Protein AF-A0A497I9L0-F1 (afdb_monomer)

Solvent-accessible surface area (backbone atoms only — not comparable to full-atom values): 32368 Å² total; per-residue (Å²): 120,53,75,51,76,56,98,42,34,38,40,34,40,37,94,48,77,63,57,81,45,69,71,52,47,21,54,53,49,56,52,45,70,84,36,82,63,77,42,44,37,31,43,32,51,25,45,39,32,50,22,75,64,26,48,51,35,53,53,51,44,50,59,57,55,63,57,58,79,73,60,93,63,58,70,69,61,41,53,52,48,51,48,40,46,57,38,30,48,61,32,59,64,60,25,48,50,50,60,71,72,39,90,50,80,82,44,88,58,38,66,60,54,49,44,61,54,66,63,27,68,50,50,58,71,43,60,94,49,54,75,69,59,41,42,65,68,33,44,38,93,45,69,29,56,52,75,47,47,38,45,53,56,88,82,79,60,51,75,78,44,75,52,74,56,98,67,32,36,41,34,37,26,45,60,94,55,50,30,45,34,74,50,47,53,82,76,68,57,51,75,65,57,46,52,40,47,48,53,36,52,51,54,51,61,74,62,71,77,83,63,60,74,90,50,30,58,58,56,42,30,58,51,32,28,69,61,48,74,32,71,69,52,10,54,52,50,28,28,54,70,74,42,72,34,75,56,49,63,56,66,66,37,87,55,46,45,34,39,40,34,74,40,49,79,39,59,31,34,31,32,32,77,92,66,40,74,18,44,35,33,42,26,35,34,65,68,38,50,52,51,49,52,50,50,52,29,62,73,61,76,43,74,69,43,67,92,38,33,58,38,78,49,68,46,70,95,65,40,25,40,36,44,38,40,22,42,77,83,30,94,87,32,57,26,38,43,39,40,49,56,69,90,70,68,55,37,54,58,55,38,34,74,70,55,25,40,52,62,68,57,43,9,46,53,42,46,41,45,58,63,46,47,22,34,40,28,22,14,56,91,89,22,46,39,61,50,50,53,38,18,49,57,81,37,47,55,60,92,48,38,33,40,37,37,27,78,61,95,79,61,53,57,69,62,41,44,76,72,62,35,51,70,49,82,44,58,29,63,65,92,51,90,94,64,58,71,69,63,38,35,35,50,41,47,60,50,54,50,69,73,55,79,21,36,33,33,35,57,63,61,84,51,78,41,51,47,60,47,35,51,29,44,61,75,54,51,42,35,66,20,42,41,32,23,36,71,25,72,40,65,64,46,38,49,46,44,45,30,69,72,63,58,30,61,64,71,39,58,50,51,39,40,32,32,36,17,20,31,73,48,76,75,98,58,81,40,48,26,53,44,34,36,28,36,42,48,80,75,55,82,84,48,41,81,84,50,62,13,57,45,70,36,28,38,53,36,81,89,80,73,44,71,53,72,47,67,87,84,34,64,68,56,52,50,53,19,56,78,67,76,46,50,70,71,57,50,53,53,49,29,52,50,41,34,49,51,58,61,68,76,108

Mean predicted aligned error: 13.69 Å

Nearest PDB structures (foldseek):
  2oap-assembly1_2  TM=7.819E-01  e=7.796E-31  Archaeoglobus fulgidus DSM 4304
  2oap-assembly1_1  TM=7.382E-01  e=3.164E-30  Archaeoglobus fulgidus DSM 4304
  4ii7-assembly2_C  TM=7.834E-01  e=1.614E-28  Sulfolobus acidocaldarius DSM 639
  4ihq-assembly1_A  TM=6.972E-01  e=2.354E-28  Sulfolobus acidocaldarius DSM 639
  8rjf-assembly1_C  TM=6.617E-01  e=3.437E-24  Caulobacter vibrioides NA1000

Radius of gyration: 34.45 Å; Cα contacts (8 Å, |Δi|>4): 1050; chains: 1; bounding box: 62×42×113 Å

pLDDT: mean 82.67, std 14.44, range [37.72, 98.44]

Structure (mmCIF, N/CA/C/O backbone):
data_AF-A0A497I9L0-F1
#
_entry.id   AF-A0A497I9L0-F1
#
loop_
_atom_site.group_PDB
_atom_site.id
_atom_site.type_symbol
_atom_site.label_atom_id
_atom_site.label_alt_id
_atom_site.label_comp_id
_atom_site.label_asym_id
_atom_site.label_entity_id
_atom_site.label_seq_id
_atom_site.pdbx_PDB_ins_code
_atom_site.Cartn_x
_atom_site.Cartn_y
_atom_site.Cartn_z
_atom_site.occupancy
_atom_site.B_iso_or_equiv
_atom_site.auth_seq_id
_atom_site.auth_comp_id
_atom_site.auth_asym_id
_atom_site.auth_atom_id
_atom_site.pdbx_PDB_model_num
ATOM 1 N N . MET A 1 1 ? 28.263 -8.344 -39.503 1.00 61.81 1 MET A N 1
ATOM 2 C CA . MET A 1 1 ? 26.833 -8.682 -39.344 1.00 61.81 1 MET A CA 1
ATOM 3 C C . MET A 1 1 ? 26.733 -10.192 -39.301 1.00 61.81 1 MET A C 1
ATOM 5 O O . MET A 1 1 ? 27.276 -10.831 -40.192 1.00 61.81 1 MET A O 1
ATOM 9 N N . GLU A 1 2 ? 26.116 -10.752 -38.266 1.00 73.25 2 GLU A N 1
ATOM 10 C CA . GLU A 1 2 ? 25.775 -12.184 -38.221 1.00 73.25 2 GLU A CA 1
ATOM 11 C C . GLU A 1 2 ? 24.305 -12.330 -38.619 1.00 73.25 2 GLU A C 1
ATOM 13 O O . GLU A 1 2 ? 23.524 -11.418 -38.358 1.00 73.25 2 GLU A O 1
ATOM 18 N N . TYR A 1 3 ? 23.893 -13.435 -39.237 1.00 80.12 3 TYR A N 1
ATOM 19 C CA . TYR A 1 3 ? 22.474 -13.665 -39.515 1.00 80.12 3 TYR A CA 1
ATOM 20 C C . TYR A 1 3 ? 22.086 -15.131 -39.330 1.00 80.12 3 TYR A C 1
ATOM 22 O O . TYR A 1 3 ? 22.918 -16.024 -39.476 1.00 80.12 3 TYR A O 1
ATOM 30 N N . SER A 1 4 ? 20.814 -15.372 -39.019 1.00 82.69 4 SER A N 1
ATOM 31 C CA . SER A 1 4 ? 20.205 -16.702 -38.980 1.00 82.69 4 SER A CA 1
ATOM 32 C C . SER A 1 4 ? 18.873 -16.709 -39.725 1.00 82.69 4 SER A C 1
ATOM 34 O O . SER A 1 4 ? 18.176 -15.694 -39.805 1.00 82.69 4 SER A O 1
ATOM 36 N N . LEU A 1 5 ? 18.530 -17.855 -40.313 1.00 82.06 5 LEU A N 1
ATOM 37 C CA . LEU A 1 5 ? 17.309 -18.039 -41.089 1.00 82.06 5 LEU A CA 1
ATOM 38 C C . LEU A 1 5 ? 16.606 -19.322 -40.644 1.00 82.06 5 LEU A C 1
ATOM 40 O O . LEU A 1 5 ? 17.107 -20.416 -40.878 1.00 82.06 5 LEU A O 1
ATOM 44 N N . GLU A 1 6 ? 15.419 -19.184 -40.059 1.00 79.25 6 GLU A N 1
ATOM 45 C CA . GLU A 1 6 ? 14.574 -20.308 -39.642 1.00 79.25 6 GLU A CA 1
ATOM 46 C C . GLU A 1 6 ? 13.129 -20.047 -40.069 1.00 79.25 6 GLU A C 1
ATOM 48 O O . GLU A 1 6 ? 12.602 -18.958 -39.853 1.00 79.25 6 GLU A O 1
ATOM 53 N N . ASN A 1 7 ? 12.461 -21.023 -40.693 1.00 78.25 7 ASN A N 1
ATOM 54 C CA . ASN A 1 7 ? 11.049 -20.914 -41.099 1.00 78.25 7 ASN A CA 1
ATOM 55 C C . ASN A 1 7 ? 10.701 -19.642 -41.914 1.00 78.25 7 ASN A C 1
ATOM 57 O O . ASN A 1 7 ? 9.606 -19.090 -41.786 1.00 78.25 7 ASN A O 1
ATOM 61 N N . ALA A 1 8 ? 11.626 -19.182 -42.768 1.00 77.50 8 ALA A N 1
ATOM 62 C CA . ALA A 1 8 ? 11.533 -17.931 -43.536 1.00 77.50 8 ALA A CA 1
ATOM 63 C C . ALA A 1 8 ? 11.483 -16.637 -42.690 1.00 77.50 8 ALA A C 1
ATOM 65 O O . ALA A 1 8 ? 11.026 -15.591 -43.170 1.00 77.50 8 ALA A O 1
ATOM 66 N N . VAL A 1 9 ? 11.970 -16.708 -41.448 1.00 76.62 9 VAL A N 1
ATOM 67 C CA . VAL A 1 9 ? 12.266 -15.573 -40.570 1.00 76.62 9 VAL A CA 1
ATOM 68 C C . VAL A 1 9 ? 13.770 -15.321 -40.605 1.00 76.62 9 VAL A C 1
ATOM 70 O O . VAL A 1 9 ? 14.549 -16.142 -40.126 1.00 76.62 9 VAL A O 1
ATOM 73 N N . LEU A 1 10 ? 14.176 -14.190 -41.180 1.00 79.75 10 LEU A N 1
ATOM 74 C CA . LEU A 1 10 ? 15.574 -13.766 -41.235 1.00 79.75 10 LEU A CA 1
ATOM 75 C C . LEU A 1 10 ? 15.888 -12.869 -40.035 1.00 79.75 10 LEU A C 1
ATOM 77 O O . LEU A 1 10 ? 15.306 -11.794 -39.917 1.00 79.75 10 LEU A O 1
ATOM 81 N N . LYS A 1 11 ? 16.809 -13.284 -39.168 1.00 76.94 11 LYS A N 1
ATOM 82 C CA . LYS A 1 11 ? 17.343 -12.469 -38.069 1.00 76.94 11 LYS A CA 1
ATOM 83 C C . LYS A 1 11 ? 18.739 -11.984 -38.431 1.00 76.94 11 LYS A C 1
ATOM 85 O O . LYS A 1 11 ? 19.580 -12.801 -38.783 1.00 76.94 11 LYS A O 1
ATOM 90 N N . ILE A 1 12 ? 18.996 -10.681 -38.353 1.00 76.69 12 ILE A N 1
ATOM 91 C CA . ILE A 1 12 ? 20.300 -10.081 -38.667 1.00 76.69 12 ILE A CA 1
ATOM 92 C C . ILE A 1 12 ? 20.810 -9.342 -37.437 1.00 76.69 12 ILE A C 1
ATOM 94 O O . ILE A 1 12 ? 20.217 -8.343 -37.036 1.00 76.69 12 ILE A O 1
ATOM 98 N N . LYS A 1 13 ? 21.935 -9.787 -36.878 1.00 69.38 13 LYS A N 1
ATOM 99 C CA . LYS A 1 13 ? 22.654 -9.071 -35.830 1.00 69.38 13 LYS A CA 1
ATOM 100 C C . LYS A 1 13 ? 23.501 -7.943 -36.409 1.00 69.38 13 LYS A C 1
ATOM 102 O O . LYS A 1 13 ? 24.421 -8.175 -37.205 1.00 69.38 13 LYS A O 1
ATOM 107 N N . ILE A 1 14 ? 23.222 -6.722 -35.965 1.00 67.19 14 ILE A N 1
ATOM 108 C CA . ILE A 1 14 ? 23.893 -5.493 -36.394 1.00 67.19 14 ILE A CA 1
ATOM 109 C C . ILE A 1 14 ? 24.588 -4.856 -35.188 1.00 67.19 14 ILE A C 1
ATOM 111 O O . ILE A 1 14 ? 23.992 -4.690 -34.128 1.00 67.19 14 ILE A O 1
ATOM 115 N N . GLN A 1 15 ? 25.853 -4.462 -35.348 1.00 51.47 15 GLN A N 1
ATOM 116 C CA . GLN A 1 15 ? 26.535 -3.642 -34.347 1.00 51.47 15 GLN A CA 1
ATOM 117 C C . GLN A 1 15 ? 26.034 -2.192 -34.453 1.00 51.47 15 GLN A C 1
ATOM 119 O O . GLN A 1 15 ? 26.245 -1.532 -35.468 1.00 51.47 15 GLN A O 1
ATOM 124 N N . GLY A 1 16 ? 25.357 -1.694 -33.413 1.00 51.34 16 GLY A N 1
ATOM 125 C CA . GLY A 1 16 ? 24.812 -0.332 -33.369 1.00 51.34 16 GLY A CA 1
ATOM 126 C C . GLY A 1 16 ? 23.327 -0.243 -33.738 1.00 51.34 16 GLY A C 1
ATOM 127 O O . GLY A 1 16 ? 22.542 -1.135 -33.418 1.00 51.34 16 GLY A O 1
ATOM 128 N N . ILE A 1 17 ? 22.919 0.862 -34.374 1.00 49.44 17 ILE A N 1
ATOM 129 C CA . ILE A 1 17 ? 21.509 1.114 -34.706 1.00 49.44 17 ILE A CA 1
ATOM 130 C C . ILE A 1 17 ? 21.125 0.218 -35.887 1.00 49.44 17 ILE A C 1
ATOM 132 O O . ILE A 1 17 ? 21.766 0.332 -36.937 1.00 49.44 17 ILE A O 1
ATOM 136 N N . PRO A 1 18 ? 20.082 -0.623 -35.770 1.00 56.34 18 PRO A N 1
ATOM 137 C CA . PRO A 1 18 ? 19.563 -1.382 -36.900 1.00 56.34 18 PRO A CA 1
ATOM 138 C C . PRO A 1 18 ? 18.922 -0.420 -37.906 1.00 56.34 18 PRO A C 1
ATOM 140 O O . PRO A 1 18 ? 17.738 -0.088 -37.827 1.00 56.34 18 PRO A O 1
ATOM 143 N N . THR A 1 19 ? 19.737 0.067 -38.838 1.00 52.47 19 THR A N 1
ATOM 144 C CA . THR A 1 19 ? 19.329 0.923 -39.951 1.00 52.47 19 THR A CA 1
ATOM 145 C C . THR A 1 19 ? 19.271 0.092 -41.223 1.00 52.47 19 THR A C 1
ATOM 147 O O . THR A 1 19 ? 20.093 -0.794 -41.437 1.00 52.47 19 THR A O 1
ATOM 150 N N . LEU A 1 20 ? 18.326 0.405 -42.109 1.00 55.38 20 LEU A N 1
ATOM 151 C CA . LEU A 1 20 ? 18.340 -0.074 -43.494 1.00 55.38 20 LEU A CA 1
ATOM 152 C C . LEU A 1 20 ? 19.344 0.752 -44.309 1.00 55.38 20 LEU A C 1
ATOM 154 O O . LEU A 1 20 ? 18.998 1.381 -45.307 1.00 55.38 20 LEU A O 1
ATOM 158 N N . ASN A 1 21 ? 20.597 0.797 -43.851 1.00 54.97 21 ASN A N 1
ATOM 159 C CA . ASN A 1 21 ? 21.676 1.331 -44.670 1.00 54.97 21 ASN A CA 1
ATOM 160 C C . ASN A 1 21 ? 21.840 0.445 -45.929 1.00 54.97 21 ASN A C 1
ATOM 162 O O . ASN A 1 21 ? 21.364 -0.699 -45.941 1.00 54.97 21 ASN A O 1
ATOM 166 N N . PRO A 1 22 ? 22.491 0.943 -46.996 1.00 54.47 22 PRO A N 1
ATOM 167 C CA . PRO A 1 22 ? 22.651 0.179 -48.228 1.00 54.47 22 PRO A CA 1
ATOM 168 C C . PRO A 1 22 ? 23.196 -1.234 -47.985 1.00 54.47 22 PRO A C 1
ATOM 170 O O . PRO A 1 22 ? 22.665 -2.179 -48.544 1.00 54.47 22 PRO A O 1
ATOM 173 N N . GLU A 1 23 ? 24.163 -1.418 -47.083 1.00 57.91 23 GLU A N 1
ATOM 174 C CA . GLU A 1 23 ? 24.751 -2.731 -46.761 1.00 57.91 23 GLU A CA 1
ATOM 175 C C . GLU A 1 23 ? 23.795 -3.720 -46.076 1.00 57.91 23 GLU A C 1
ATOM 177 O O . GLU A 1 23 ? 23.840 -4.921 -46.333 1.00 57.91 23 GLU A O 1
ATOM 182 N N . THR A 1 24 ? 22.895 -3.238 -45.225 1.00 63.44 24 THR A N 1
ATOM 183 C CA . THR A 1 24 ? 21.887 -4.082 -44.570 1.00 63.44 24 THR A CA 1
ATOM 184 C C . THR A 1 24 ? 20.798 -4.464 -45.568 1.00 63.44 24 THR A C 1
ATOM 186 O O . THR A 1 24 ? 20.375 -5.619 -45.622 1.00 63.44 24 THR A O 1
ATOM 189 N N . LEU A 1 25 ? 20.382 -3.514 -46.414 1.00 64.94 25 LEU A N 1
ATOM 190 C CA . LEU A 1 25 ? 19.421 -3.770 -47.486 1.00 64.94 25 LEU A CA 1
ATOM 191 C C . LEU A 1 25 ? 19.978 -4.783 -48.504 1.00 64.94 25 LEU A C 1
ATOM 193 O O . LEU A 1 25 ? 19.246 -5.683 -48.913 1.00 64.94 25 LEU A O 1
ATOM 197 N N . LYS A 1 26 ? 21.278 -4.703 -48.827 1.00 64.69 26 LYS A N 1
ATOM 198 C CA . LYS A 1 26 ? 22.008 -5.694 -49.640 1.00 64.69 26 LYS A CA 1
ATOM 199 C C . LYS A 1 26 ? 21.856 -7.107 -49.108 1.00 64.69 26 LYS A C 1
ATOM 201 O O . LYS A 1 26 ? 21.472 -8.016 -49.840 1.00 64.69 26 LYS A O 1
ATOM 206 N N . LEU A 1 27 ? 22.151 -7.288 -47.822 1.00 70.50 27 LEU A N 1
ATOM 207 C CA . LEU A 1 27 ? 22.108 -8.597 -47.183 1.00 70.50 27 LEU A CA 1
ATOM 208 C C . LEU A 1 27 ? 20.689 -9.184 -47.215 1.00 70.50 27 LEU A C 1
ATOM 210 O O . LEU A 1 27 ? 20.510 -10.351 -47.562 1.00 70.50 27 LEU A O 1
ATOM 214 N N . ILE A 1 28 ? 19.674 -8.364 -46.925 1.00 71.75 28 ILE A N 1
ATOM 215 C CA . ILE A 1 28 ? 18.265 -8.786 -46.944 1.00 71.75 28 ILE A CA 1
ATOM 216 C C . ILE A 1 28 ? 17.831 -9.195 -48.357 1.00 71.75 28 ILE A C 1
ATOM 218 O O . ILE A 1 28 ? 17.222 -10.253 -48.520 1.00 71.75 28 ILE A O 1
ATOM 222 N N . ILE A 1 29 ? 18.148 -8.386 -49.375 1.00 68.81 29 ILE A N 1
ATOM 223 C CA . ILE A 1 29 ? 17.790 -8.662 -50.776 1.00 68.81 29 ILE A CA 1
ATOM 224 C C . ILE A 1 29 ? 18.486 -9.935 -51.276 1.00 68.81 29 ILE A C 1
ATOM 226 O O . ILE A 1 29 ? 17.847 -10.766 -51.922 1.00 68.81 29 ILE A O 1
ATOM 230 N N . SER A 1 30 ? 19.762 -10.126 -50.930 1.00 69.81 30 SER A N 1
ATOM 231 C CA . SER A 1 30 ? 20.524 -11.331 -51.277 1.00 69.81 30 SER A CA 1
ATOM 232 C C . SER A 1 30 ? 19.875 -12.605 -50.719 1.00 69.81 30 SER A C 1
ATOM 234 O O . SER A 1 30 ? 19.672 -13.574 -51.451 1.00 69.81 30 SER A O 1
ATOM 236 N N . ILE A 1 31 ? 19.448 -12.590 -49.453 1.00 73.19 31 ILE A N 1
ATOM 237 C CA . ILE A 1 31 ? 18.814 -13.751 -48.806 1.00 73.19 31 ILE A CA 1
ATOM 238 C C . ILE A 1 31 ? 17.376 -13.972 -49.312 1.00 73.19 31 ILE A C 1
ATOM 240 O O . ILE A 1 31 ? 16.944 -15.117 -49.473 1.00 73.19 31 ILE A O 1
ATOM 244 N N . ALA A 1 32 ? 16.645 -12.895 -49.626 1.00 72.50 32 ALA A N 1
ATOM 245 C CA . ALA A 1 32 ? 15.301 -12.956 -50.210 1.00 72.50 32 ALA A CA 1
ATOM 246 C C . ALA A 1 32 ? 15.267 -13.610 -51.604 1.00 72.50 32 ALA A C 1
ATOM 248 O O . ALA A 1 32 ? 14.221 -14.078 -52.049 1.00 72.50 32 ALA A O 1
ATOM 249 N N . ARG A 1 33 ? 16.411 -13.664 -52.299 1.00 68.69 33 ARG A N 1
ATOM 250 C CA . ARG A 1 33 ? 16.545 -14.291 -53.621 1.00 68.69 33 ARG A CA 1
ATOM 251 C C . ARG A 1 33 ? 16.358 -15.807 -53.578 1.00 68.69 33 ARG A C 1
ATOM 253 O O . ARG A 1 33 ? 15.798 -16.381 -54.501 1.00 68.69 33 ARG A O 1
ATOM 260 N N . THR A 1 34 ? 16.826 -16.457 -52.517 1.00 69.38 34 THR A N 1
ATOM 261 C CA . THR A 1 34 ? 16.738 -17.918 -52.353 1.00 69.38 34 THR A CA 1
ATOM 262 C C . THR A 1 34 ? 15.595 -18.341 -51.435 1.00 69.38 34 THR A C 1
ATOM 264 O O . THR A 1 34 ? 15.243 -19.517 -51.400 1.00 69.38 34 THR A O 1
ATOM 267 N N . ASN A 1 35 ? 14.983 -17.394 -50.715 1.00 74.62 35 ASN A N 1
ATOM 268 C CA . ASN A 1 35 ? 13.974 -17.665 -49.698 1.00 74.62 35 ASN A CA 1
ATOM 269 C C . ASN A 1 35 ? 12.819 -16.663 -49.772 1.00 74.62 35 ASN A C 1
ATOM 271 O O . ASN A 1 35 ? 13.026 -15.454 -49.729 1.00 74.62 35 ASN A O 1
ATOM 275 N N . LYS A 1 36 ? 11.573 -17.150 -49.771 1.00 76.75 36 LYS A N 1
ATOM 276 C CA . LYS A 1 36 ? 10.392 -16.281 -49.659 1.00 76.75 36 LYS A CA 1
ATOM 277 C C . LYS A 1 36 ? 10.243 -15.783 -48.219 1.00 76.75 36 LYS A C 1
ATOM 279 O O . LYS A 1 36 ? 9.578 -16.433 -47.412 1.00 76.75 36 LYS A O 1
ATOM 284 N N . LEU A 1 37 ? 10.859 -14.645 -47.904 1.00 76.69 37 LEU A N 1
ATOM 285 C CA . LEU A 1 37 ? 10.866 -14.082 -46.552 1.00 76.69 37 LEU A CA 1
ATOM 286 C C . LEU A 1 37 ? 9.442 -13.765 -46.079 1.00 76.69 37 LEU A C 1
ATOM 288 O O . LEU A 1 37 ? 8.696 -13.050 -46.753 1.00 76.69 37 LEU A O 1
ATOM 292 N N . LYS A 1 38 ? 9.082 -14.297 -44.907 1.00 73.81 38 LYS A N 1
ATOM 293 C CA . LYS A 1 38 ? 7.837 -13.975 -44.191 1.00 73.81 38 LYS A CA 1
ATOM 294 C C . LYS A 1 38 ? 8.046 -12.872 -43.163 1.00 73.81 38 LYS A C 1
ATOM 296 O O . LYS A 1 38 ? 7.117 -12.125 -42.879 1.00 73.81 38 LYS A O 1
ATOM 301 N N . GLN A 1 39 ? 9.249 -12.789 -42.602 1.00 71.00 39 GLN A N 1
ATOM 302 C CA . GLN A 1 39 ? 9.606 -11.833 -41.565 1.00 71.00 39 GLN A CA 1
ATOM 303 C C . GLN A 1 39 ? 11.107 -11.553 -41.623 1.00 71.00 39 GLN A C 1
ATOM 305 O O . GLN A 1 39 ? 11.905 -12.460 -41.855 1.00 71.00 39 GLN A O 1
ATOM 310 N N . VAL A 1 40 ? 11.488 -10.303 -41.378 1.00 72.31 40 VAL A N 1
ATOM 311 C CA . VAL A 1 40 ? 12.888 -9.908 -41.204 1.00 72.31 40 VAL A CA 1
ATOM 312 C C . VAL A 1 40 ? 12.997 -9.141 -39.898 1.00 72.31 40 VAL A C 1
ATOM 314 O O . VAL A 1 40 ? 12.214 -8.222 -39.660 1.00 72.31 40 VAL A O 1
ATOM 317 N N . ILE A 1 41 ? 13.936 -9.550 -39.053 1.00 68.19 41 ILE A N 1
ATOM 318 C CA . ILE A 1 41 ? 14.216 -8.977 -37.743 1.00 68.19 41 ILE A CA 1
ATOM 319 C C . ILE A 1 41 ? 15.655 -8.471 -37.764 1.00 68.19 41 ILE A C 1
ATOM 321 O O . ILE A 1 41 ? 16.584 -9.233 -38.019 1.00 68.19 41 ILE A O 1
ATOM 325 N N . LEU A 1 42 ? 15.842 -7.188 -37.493 1.00 64.00 42 LEU A N 1
ATOM 326 C CA . LEU A 1 42 ? 17.151 -6.596 -37.274 1.00 64.00 42 LEU A CA 1
ATOM 327 C C . LEU A 1 42 ? 17.380 -6.515 -35.766 1.00 64.00 42 LEU A C 1
ATOM 329 O O . LEU A 1 42 ? 16.647 -5.819 -35.063 1.00 64.00 42 LEU A O 1
ATOM 333 N N . GLU A 1 43 ? 18.371 -7.253 -35.286 1.00 61.09 43 GLU A N 1
ATOM 334 C CA . GLU A 1 43 ? 18.772 -7.355 -33.887 1.00 61.09 43 GLU A CA 1
ATOM 335 C C . GLU A 1 43 ? 20.044 -6.515 -33.684 1.00 61.09 43 GLU A C 1
ATOM 337 O O . GLU A 1 43 ? 21.146 -6.926 -34.026 1.00 61.09 43 GLU A O 1
ATOM 342 N N . GLY A 1 44 ? 19.910 -5.297 -33.166 1.00 59.12 44 GLY A N 1
ATOM 343 C CA . GLY A 1 44 ? 21.051 -4.442 -32.816 1.00 59.12 44 GLY A CA 1
ATOM 344 C C . GLY A 1 44 ? 20.873 -3.824 -31.437 1.00 59.12 44 GLY A C 1
ATOM 345 O O . GLY A 1 44 ? 20.388 -4.469 -30.512 1.00 59.12 44 GLY A O 1
ATOM 346 N N . GLU A 1 45 ? 21.171 -2.532 -31.299 1.00 45.72 45 GLU A N 1
ATOM 347 C CA . GLU A 1 45 ? 20.754 -1.744 -30.126 1.00 45.72 45 GLU A CA 1
ATOM 348 C C . GLU A 1 45 ? 19.223 -1.599 -30.005 1.00 45.72 45 GLU A C 1
ATOM 350 O O . GLU A 1 45 ? 18.743 -0.993 -29.052 1.00 45.72 45 GLU A O 1
ATOM 355 N N . PHE A 1 46 ? 18.453 -2.105 -30.974 1.00 48.84 46 PHE A N 1
ATOM 356 C CA . PHE A 1 46 ? 16.990 -2.194 -31.011 1.00 48.84 46 PHE A CA 1
ATOM 357 C C . PHE A 1 46 ? 16.617 -3.507 -31.701 1.00 48.84 46 PHE A C 1
ATOM 359 O O . PHE A 1 46 ? 17.392 -4.008 -32.518 1.00 48.84 46 PHE A O 1
ATOM 366 N N . VAL A 1 47 ? 15.424 -4.038 -31.428 1.00 53.56 47 VAL A N 1
ATOM 367 C CA . VAL A 1 47 ? 14.845 -5.108 -32.251 1.00 53.56 47 VAL A CA 1
ATOM 368 C C . VAL A 1 47 ? 13.793 -4.490 -33.157 1.00 53.56 47 VAL A C 1
ATOM 370 O O . VAL A 1 47 ? 12.751 -4.022 -32.691 1.00 53.56 47 VAL A O 1
ATOM 373 N N . LYS A 1 48 ? 14.061 -4.478 -34.461 1.00 58.47 48 LYS A N 1
ATOM 374 C CA . LYS A 1 48 ? 13.149 -3.910 -35.458 1.00 58.47 48 LYS A CA 1
ATOM 375 C C . LYS A 1 48 ? 12.692 -4.972 -36.441 1.00 58.47 48 LYS A C 1
ATOM 377 O O . LYS A 1 48 ? 13.495 -5.797 -36.871 1.00 58.47 48 LYS A O 1
ATOM 382 N N . LYS A 1 49 ? 11.416 -4.938 -36.822 1.00 64.88 49 LYS A N 1
ATOM 383 C CA . LYS A 1 49 ? 10.876 -5.791 -37.883 1.00 64.88 49 LYS A CA 1
ATOM 384 C C . LYS A 1 49 ? 10.560 -4.958 -39.116 1.00 64.88 49 LYS A C 1
ATOM 386 O O . LYS A 1 49 ? 10.037 -3.849 -39.003 1.00 64.88 49 LYS A O 1
ATOM 391 N N . LEU A 1 50 ? 10.845 -5.508 -40.293 1.00 63.75 50 LEU A N 1
ATOM 392 C CA . LEU A 1 50 ? 10.276 -4.941 -41.512 1.00 63.75 50 LEU A CA 1
ATOM 393 C C . LEU A 1 50 ? 8.752 -5.068 -41.473 1.00 63.75 50 LEU A C 1
ATOM 395 O O . LEU A 1 50 ? 8.225 -6.106 -41.065 1.00 63.75 50 LEU A O 1
ATOM 399 N N . SER A 1 51 ? 8.065 -4.018 -41.922 1.00 60.12 51 SER A N 1
ATOM 400 C CA . SER A 1 51 ? 6.608 -4.030 -42.035 1.00 60.12 51 SER A CA 1
ATOM 401 C C . SER A 1 51 ? 6.164 -5.065 -43.079 1.00 60.12 51 SER A C 1
ATOM 403 O O . SER A 1 51 ? 6.917 -5.357 -44.018 1.00 60.12 51 SER A O 1
ATOM 405 N N . PRO A 1 52 ? 4.937 -5.610 -42.997 1.00 62.94 52 PRO A N 1
ATOM 406 C CA . PRO A 1 52 ? 4.377 -6.451 -44.054 1.00 62.94 52 PRO A CA 1
ATOM 407 C C . PRO A 1 52 ? 4.435 -5.771 -45.430 1.00 62.94 52 PRO A C 1
ATOM 409 O O . PRO A 1 52 ? 4.691 -6.434 -46.437 1.00 62.94 52 PRO A O 1
ATOM 412 N N . HIS A 1 53 ? 4.270 -4.442 -45.470 1.00 64.12 53 HIS A N 1
ATOM 413 C CA . HIS A 1 53 ? 4.455 -3.630 -46.676 1.00 64.12 53 HIS A CA 1
ATOM 414 C C . HIS A 1 53 ? 5.913 -3.654 -47.153 1.00 64.12 53 HIS A C 1
ATOM 416 O O . HIS A 1 53 ? 6.165 -4.007 -48.301 1.00 64.12 53 HIS A O 1
ATOM 422 N N . GLY A 1 54 ? 6.886 -3.404 -46.273 1.00 64.38 54 GLY A N 1
ATOM 423 C CA . GLY A 1 54 ? 8.318 -3.460 -46.587 1.00 64.38 54 GLY A CA 1
ATOM 424 C C . GLY A 1 54 ? 8.777 -4.830 -47.100 1.00 64.38 54 GLY A C 1
ATOM 425 O O . GLY A 1 54 ? 9.478 -4.916 -48.108 1.00 64.38 54 GLY A O 1
ATOM 426 N N . ILE A 1 55 ? 8.309 -5.919 -46.482 1.00 69.00 55 ILE A N 1
ATOM 427 C CA . ILE A 1 55 ? 8.571 -7.295 -46.941 1.00 69.00 55 ILE A CA 1
ATOM 428 C C . ILE A 1 55 ? 7.947 -7.535 -48.320 1.00 69.00 55 ILE A C 1
ATOM 430 O O . ILE A 1 55 ? 8.577 -8.130 -49.199 1.00 69.00 55 ILE A O 1
ATOM 434 N N . SER A 1 56 ? 6.721 -7.052 -48.543 1.00 70.12 56 SER A N 1
ATOM 435 C CA . SER A 1 56 ? 6.063 -7.142 -49.847 1.00 70.12 56 SER A CA 1
ATOM 436 C C . SER A 1 56 ? 6.820 -6.369 -50.929 1.00 70.12 56 SER A C 1
ATOM 438 O O . SER A 1 56 ? 6.908 -6.853 -52.057 1.00 70.12 56 SER A O 1
ATOM 440 N N . LEU A 1 57 ? 7.362 -5.190 -50.613 1.00 68.38 57 LEU A N 1
ATOM 441 C CA . LEU A 1 57 ? 8.141 -4.376 -51.548 1.00 68.38 57 LEU A CA 1
ATOM 442 C C . LEU A 1 57 ? 9.447 -5.067 -51.954 1.00 68.38 57 LEU A C 1
ATOM 444 O O . LEU A 1 57 ? 9.768 -5.104 -53.142 1.00 68.38 57 LEU A O 1
ATOM 448 N N . ILE A 1 58 ? 10.168 -5.650 -50.992 1.00 69.56 58 ILE A N 1
ATOM 449 C CA . ILE A 1 58 ? 11.415 -6.390 -51.243 1.00 69.56 58 ILE A CA 1
ATOM 450 C C . ILE A 1 58 ? 11.142 -7.642 -52.085 1.00 69.56 58 ILE A C 1
ATOM 452 O O . ILE A 1 58 ? 11.819 -7.876 -53.086 1.00 69.56 58 ILE A O 1
ATOM 456 N N . ASN A 1 59 ? 10.108 -8.415 -51.745 1.00 70.12 59 ASN A N 1
ATOM 457 C CA . ASN A 1 59 ? 9.740 -9.608 -52.509 1.00 70.12 59 ASN A CA 1
ATOM 458 C C . ASN A 1 59 ? 9.247 -9.268 -53.937 1.00 70.12 59 ASN A C 1
ATOM 460 O O . ASN A 1 59 ? 9.559 -10.000 -54.877 1.00 70.12 59 ASN A O 1
ATOM 464 N N . ASP A 1 60 ? 8.505 -8.166 -54.137 1.00 71.44 60 ASP A N 1
ATOM 465 C CA . ASP A 1 60 ? 8.104 -7.687 -55.479 1.00 71.44 60 ASP A CA 1
ATOM 466 C C . ASP A 1 60 ? 9.322 -7.249 -56.308 1.00 71.44 60 ASP A C 1
ATOM 468 O O . ASP A 1 60 ? 9.405 -7.565 -57.497 1.00 71.44 60 ASP A O 1
ATOM 472 N N . TYR A 1 61 ? 10.293 -6.579 -55.678 1.00 68.56 61 TYR A N 1
ATOM 473 C CA . TYR A 1 61 ? 11.546 -6.175 -56.317 1.00 68.56 61 TYR A CA 1
ATOM 474 C C . TYR A 1 61 ? 12.331 -7.389 -56.844 1.00 68.56 61 TYR A C 1
ATOM 476 O O . TYR A 1 61 ? 12.636 -7.453 -58.037 1.00 68.56 61 TYR A O 1
ATOM 484 N N . VAL A 1 62 ? 12.555 -8.402 -55.998 1.00 68.44 62 VAL A N 1
ATOM 485 C CA . VAL A 1 62 ? 13.256 -9.648 -56.368 1.00 68.44 62 VAL A CA 1
ATOM 486 C C . VAL A 1 62 ? 12.505 -10.420 -57.463 1.00 68.44 62 VAL A C 1
ATOM 488 O O . VAL A 1 62 ? 13.105 -10.873 -58.437 1.00 68.44 62 VAL A O 1
ATOM 491 N N . LYS A 1 63 ? 11.173 -10.516 -57.379 1.00 70.12 63 LYS A N 1
ATOM 492 C CA . LYS A 1 63 ? 10.363 -11.227 -58.383 1.00 70.12 63 LYS A CA 1
ATOM 493 C C . LYS A 1 63 ? 10.425 -10.581 -59.771 1.00 70.12 63 LYS A C 1
ATOM 495 O O . LYS A 1 63 ? 10.392 -11.280 -60.784 1.00 70.12 63 LYS A O 1
ATOM 500 N N . ARG A 1 64 ? 10.461 -9.246 -59.848 1.00 68.06 64 ARG A N 1
ATOM 501 C CA . ARG A 1 64 ? 10.584 -8.522 -61.128 1.00 68.06 64 ARG A CA 1
ATOM 502 C C . ARG A 1 64 ? 11.996 -8.610 -61.694 1.00 68.06 64 ARG A C 1
ATOM 504 O O . ARG A 1 64 ? 12.142 -8.716 -62.907 1.00 68.06 64 ARG A O 1
ATOM 511 N N . TYR A 1 65 ? 12.994 -8.634 -60.819 1.00 64.25 65 TYR A N 1
ATOM 512 C CA . TYR A 1 65 ? 14.394 -8.833 -61.163 1.00 64.25 65 TYR A CA 1
ATOM 513 C C . TYR A 1 65 ? 14.651 -10.180 -61.865 1.00 64.25 65 TYR A C 1
ATOM 515 O O . TYR A 1 65 ? 15.282 -10.215 -62.920 1.00 64.25 65 TYR A O 1
ATOM 523 N N . GLU A 1 66 ? 14.094 -11.289 -61.361 1.00 65.06 66 GLU A N 1
ATOM 524 C CA . GLU A 1 66 ? 14.279 -12.616 -61.977 1.00 65.06 66 GLU A CA 1
ATOM 525 C C . GLU A 1 66 ? 13.728 -12.723 -63.408 1.00 65.06 66 GLU A C 1
ATOM 527 O O . GLU A 1 66 ? 14.218 -13.526 -64.201 1.00 65.06 66 GLU A O 1
ATOM 532 N N . ARG A 1 67 ? 12.757 -11.881 -63.784 1.00 66.00 67 ARG A N 1
ATOM 533 C CA . ARG A 1 67 ? 12.187 -11.868 -65.142 1.00 66.00 67 ARG A CA 1
ATOM 534 C C . ARG A 1 67 ? 13.166 -11.361 -66.202 1.00 66.00 67 ARG A C 1
ATOM 536 O O . ARG A 1 67 ? 13.024 -11.729 -67.364 1.00 66.00 67 ARG A O 1
ATOM 543 N N . ILE A 1 68 ? 14.162 -10.556 -65.822 1.00 62.31 68 ILE A N 1
ATOM 544 C CA . ILE A 1 68 ? 15.127 -9.975 -66.770 1.00 62.31 68 ILE A CA 1
ATOM 545 C C . ILE A 1 68 ? 16.107 -11.042 -67.292 1.00 62.31 68 ILE A C 1
ATOM 547 O O . ILE A 1 68 ? 16.523 -10.964 -68.447 1.00 62.31 68 ILE A O 1
ATOM 551 N N . LYS A 1 69 ? 16.389 -12.106 -66.518 1.00 59.03 69 LYS A N 1
ATOM 552 C CA . LYS A 1 69 ? 17.246 -13.232 -66.953 1.00 59.03 69 LYS A CA 1
ATOM 553 C C . LYS A 1 69 ? 16.763 -13.928 -68.230 1.00 59.03 69 LYS A C 1
ATOM 555 O O . LYS A 1 69 ? 17.553 -14.581 -68.905 1.00 59.03 69 LYS A O 1
ATOM 560 N N . PHE A 1 70 ? 15.480 -13.793 -68.555 1.00 58.72 70 PHE A N 1
ATOM 561 C CA . PHE A 1 70 ? 14.845 -14.452 -69.694 1.00 58.72 70 PHE A CA 1
ATOM 562 C C . PHE A 1 70 ? 14.688 -13.536 -70.919 1.00 58.72 70 PHE A C 1
ATOM 564 O O . PHE A 1 70 ? 14.062 -13.929 -71.901 1.00 58.72 70 PHE A O 1
ATOM 571 N N . VAL A 1 71 ? 15.245 -12.320 -70.888 1.00 64.81 71 VAL A N 1
ATOM 572 C CA . VAL A 1 71 ? 15.202 -11.395 -72.027 1.00 64.81 71 VAL A CA 1
ATOM 573 C C . VAL A 1 71 ? 16.278 -11.782 -73.048 1.00 64.81 71 VAL A C 1
ATOM 575 O O . VAL A 1 71 ? 17.459 -11.888 -72.719 1.00 64.81 71 VAL A O 1
ATOM 578 N N . ASN A 1 72 ? 15.870 -11.996 -74.300 1.00 63.28 72 ASN A N 1
ATOM 579 C CA . ASN A 1 72 ? 16.763 -12.416 -75.378 1.00 63.28 72 ASN A CA 1
ATOM 580 C C . ASN A 1 72 ? 17.440 -11.193 -76.030 1.00 63.28 72 ASN A C 1
ATOM 582 O O . ASN A 1 72 ? 16.807 -10.456 -76.784 1.00 63.28 72 ASN A O 1
ATOM 586 N N . VAL A 1 73 ? 18.713 -10.955 -75.706 1.00 70.94 73 VAL A N 1
ATOM 587 C CA . VAL A 1 73 ? 19.536 -9.826 -76.188 1.00 70.94 73 VAL A CA 1
ATOM 588 C C . VAL A 1 73 ? 20.915 -10.310 -76.638 1.00 70.94 73 VAL A C 1
ATOM 590 O O . VAL A 1 73 ? 21.329 -11.421 -76.304 1.00 70.94 73 VAL A O 1
ATOM 593 N N . ASP A 1 74 ? 21.644 -9.472 -77.382 1.00 76.00 74 ASP A N 1
ATOM 594 C CA . ASP A 1 74 ? 23.018 -9.771 -77.788 1.00 76.00 74 ASP A CA 1
ATOM 595 C C . ASP A 1 74 ? 23.939 -9.983 -76.574 1.00 76.00 74 ASP A C 1
ATOM 597 O O . ASP A 1 74 ? 23.707 -9.451 -75.489 1.00 76.00 74 ASP A O 1
ATOM 601 N N . ARG A 1 75 ? 25.016 -10.750 -76.758 1.00 72.81 75 ARG A N 1
ATOM 602 C CA . ARG A 1 75 ? 25.903 -11.188 -75.670 1.00 72.81 75 ARG A CA 1
ATOM 603 C C . ARG A 1 75 ? 26.527 -10.030 -74.881 1.00 72.81 75 ARG A C 1
ATOM 605 O O . ARG A 1 75 ? 26.689 -10.158 -73.672 1.00 72.81 75 ARG A O 1
ATOM 612 N N . LYS A 1 76 ? 26.861 -8.908 -75.530 1.00 72.25 76 LYS A N 1
ATOM 613 C CA . LYS A 1 76 ? 27.500 -7.755 -74.872 1.00 72.25 76 LYS A CA 1
ATOM 614 C C . LYS A 1 76 ? 26.492 -6.996 -74.012 1.00 72.25 76 LYS A C 1
ATOM 616 O O . LYS A 1 76 ? 26.789 -6.680 -72.862 1.00 72.25 76 LYS A O 1
ATOM 621 N N . THR A 1 77 ? 25.289 -6.773 -74.537 1.00 68.81 77 THR A N 1
ATOM 622 C CA . THR A 1 77 ? 24.173 -6.213 -73.767 1.00 68.81 77 THR A CA 1
ATOM 623 C C . THR A 1 77 ? 23.769 -7.157 -72.641 1.00 68.81 77 THR A C 1
ATOM 625 O O . THR A 1 77 ? 23.570 -6.702 -71.523 1.00 68.81 77 THR A O 1
ATOM 628 N N . LYS A 1 78 ? 23.720 -8.470 -72.891 1.00 72.62 78 LYS A N 1
ATOM 629 C CA . LYS A 1 78 ? 23.401 -9.480 -71.879 1.00 72.62 78 LYS A CA 1
ATOM 630 C C . LYS A 1 78 ? 24.379 -9.439 -70.710 1.00 72.62 78 LYS A C 1
ATOM 632 O O . LYS A 1 78 ? 23.933 -9.323 -69.581 1.00 72.62 78 LYS A O 1
ATOM 637 N N . MET A 1 79 ? 25.685 -9.436 -70.979 1.00 70.75 79 MET A N 1
ATOM 638 C CA . MET 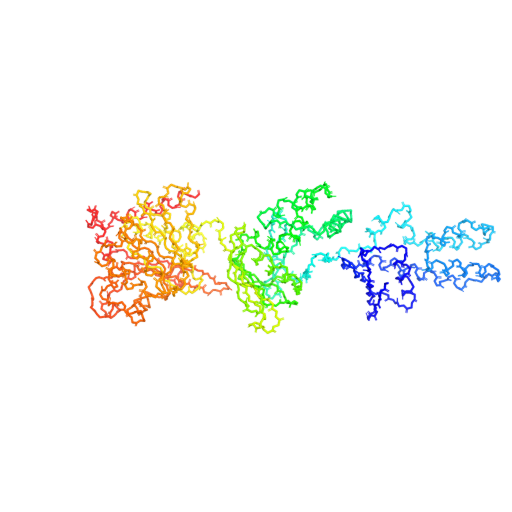A 1 79 ? 26.715 -9.358 -69.936 1.00 70.75 79 MET A CA 1
ATOM 639 C C . MET A 1 79 ? 26.661 -8.041 -69.154 1.00 70.75 79 MET A C 1
ATOM 641 O O . MET A 1 79 ? 26.817 -8.043 -67.937 1.00 70.75 79 MET A O 1
ATOM 645 N N . PHE A 1 80 ? 26.415 -6.911 -69.828 1.00 72.00 80 P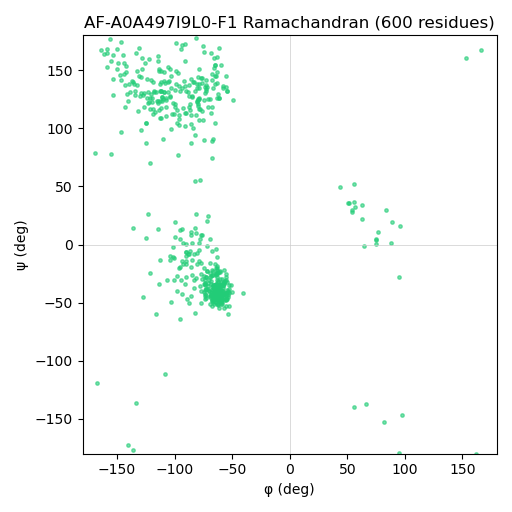HE A N 1
ATOM 646 C CA . PHE A 1 80 ? 26.235 -5.629 -69.144 1.00 72.00 80 PHE A CA 1
ATOM 647 C C . PHE A 1 80 ? 24.978 -5.625 -68.269 1.00 72.00 80 PHE A C 1
ATOM 649 O O . PHE A 1 80 ? 25.008 -5.130 -67.148 1.00 72.00 80 PHE A O 1
ATOM 656 N N . LEU A 1 81 ? 23.874 -6.187 -68.761 1.00 66.94 81 LEU A N 1
ATOM 657 C CA . LEU A 1 81 ? 22.635 -6.289 -68.003 1.00 66.94 81 LEU A CA 1
ATOM 658 C C . LEU A 1 81 ? 22.771 -7.247 -66.834 1.00 66.94 81 LEU A C 1
ATOM 660 O O . LEU A 1 81 ? 22.347 -6.878 -65.755 1.00 66.94 81 LEU A O 1
ATOM 664 N N . GLU A 1 82 ? 23.394 -8.408 -67.011 1.00 68.62 82 GLU A N 1
ATOM 665 C CA . GLU A 1 82 ? 23.728 -9.336 -65.928 1.00 68.62 82 GLU A CA 1
ATOM 666 C C . GLU A 1 82 ? 24.607 -8.648 -64.876 1.00 68.62 82 GLU A C 1
ATOM 668 O O . GLU A 1 82 ? 24.326 -8.774 -63.692 1.00 68.62 82 GLU A O 1
ATOM 673 N N . HIS A 1 83 ? 25.572 -7.817 -65.283 1.00 71.50 83 HIS A N 1
ATOM 674 C CA . HIS A 1 83 ? 26.387 -7.025 -64.360 1.00 71.50 83 HIS A CA 1
ATOM 675 C C . HIS A 1 83 ? 25.587 -5.948 -63.608 1.00 71.50 83 HIS A C 1
ATOM 677 O O . HIS A 1 83 ? 25.687 -5.849 -62.389 1.00 71.50 83 HIS A O 1
ATOM 683 N N . ILE A 1 84 ? 24.770 -5.152 -64.307 1.00 67.19 84 ILE A N 1
ATOM 684 C CA . ILE A 1 84 ? 23.875 -4.163 -63.680 1.00 67.19 84 ILE A CA 1
ATOM 685 C C . ILE A 1 84 ? 22.865 -4.857 -62.774 1.00 67.19 84 ILE A C 1
ATOM 687 O O . ILE A 1 84 ? 22.501 -4.326 -61.734 1.00 67.19 84 ILE A O 1
ATOM 691 N N . MET A 1 85 ? 22.411 -6.042 -63.159 1.00 62.62 85 MET A N 1
ATOM 692 C CA . MET A 1 85 ? 21.494 -6.855 -62.391 1.00 62.62 85 MET A CA 1
ATOM 693 C C . MET A 1 85 ? 22.166 -7.370 -61.114 1.00 62.62 85 MET A C 1
ATOM 695 O O . MET A 1 85 ? 21.662 -7.121 -60.022 1.00 62.62 85 MET A O 1
ATOM 699 N N . ASP A 1 86 ? 23.326 -8.010 -61.213 1.00 61.25 86 ASP A N 1
ATOM 700 C CA . ASP A 1 86 ? 24.057 -8.482 -60.039 1.00 61.25 86 ASP A CA 1
ATOM 701 C C . ASP A 1 86 ? 24.420 -7.307 -59.121 1.00 61.25 86 ASP A C 1
ATOM 703 O O . ASP A 1 86 ? 24.210 -7.377 -57.910 1.00 61.25 86 ASP A O 1
ATOM 707 N N . LYS A 1 87 ? 24.783 -6.157 -59.702 1.00 62.47 87 LYS A N 1
ATOM 708 C CA . LYS A 1 87 ? 24.934 -4.905 -58.961 1.00 62.47 87 LYS A CA 1
ATOM 709 C C . LYS A 1 87 ? 23.621 -4.414 -58.358 1.00 62.47 87 LYS A C 1
ATOM 711 O O . LYS A 1 87 ? 23.658 -3.856 -57.280 1.00 62.47 87 LYS A O 1
ATOM 716 N N . ALA A 1 88 ? 22.463 -4.609 -58.980 1.00 58.81 88 ALA A N 1
ATOM 717 C CA . ALA A 1 88 ? 21.170 -4.189 -58.437 1.00 58.81 88 ALA A CA 1
ATOM 718 C C . ALA A 1 88 ? 20.709 -5.038 -57.249 1.00 58.81 88 ALA A C 1
ATOM 720 O O . ALA A 1 88 ? 19.925 -4.569 -56.428 1.00 58.81 88 ALA A O 1
ATOM 721 N N . LEU A 1 89 ? 21.208 -6.269 -57.130 1.00 53.84 89 LEU A N 1
ATOM 722 C CA . LEU A 1 89 ? 21.047 -7.074 -55.919 1.00 53.84 89 LEU A CA 1
ATOM 723 C C . LEU A 1 89 ? 21.886 -6.527 -54.765 1.00 53.84 89 LEU A C 1
ATOM 725 O O . LEU A 1 89 ? 21.476 -6.607 -53.608 1.00 53.84 89 LEU A O 1
ATOM 729 N N . GLU A 1 90 ? 23.043 -5.957 -55.096 1.00 54.22 90 GLU A N 1
ATOM 730 C CA . GLU A 1 90 ? 23.974 -5.345 -54.155 1.00 54.22 90 GLU A CA 1
ATOM 731 C C . GLU A 1 90 ? 23.777 -3.829 -53.984 1.00 54.22 90 GLU A C 1
ATOM 733 O O . GLU A 1 90 ? 24.357 -3.213 -53.108 1.00 54.22 90 GLU A O 1
ATOM 738 N N . ASP A 1 91 ? 23.042 -3.144 -54.833 1.00 57.69 91 ASP A N 1
ATOM 739 C CA . ASP A 1 91 ? 22.841 -1.700 -54.783 1.00 57.69 91 ASP A CA 1
ATOM 740 C C . ASP A 1 91 ? 21.722 -1.341 -55.764 1.00 57.69 91 ASP A C 1
ATOM 742 O O . ASP A 1 91 ? 21.983 -0.886 -56.883 1.00 57.69 91 ASP A O 1
ATOM 746 N N . PRO A 1 92 ? 20.452 -1.552 -55.372 1.00 58.00 92 PRO A N 1
ATOM 747 C CA . PRO A 1 92 ? 19.300 -1.264 -56.220 1.00 58.00 92 PRO A CA 1
ATOM 748 C C . PRO A 1 92 ? 19.305 0.149 -56.813 1.00 58.00 92 PRO A C 1
ATOM 750 O O . PRO A 1 92 ? 18.835 0.356 -57.933 1.00 58.00 92 PRO A O 1
ATOM 753 N N . TYR A 1 93 ? 19.816 1.127 -56.056 1.00 57.91 93 TYR A N 1
ATOM 754 C CA . TYR A 1 93 ? 19.835 2.531 -56.450 1.00 57.91 93 TYR A CA 1
ATOM 755 C C . TYR A 1 93 ? 21.063 2.872 -57.300 1.00 57.91 93 TYR A C 1
ATOM 757 O O . TYR A 1 93 ? 20.916 3.504 -58.346 1.00 57.91 93 TYR A O 1
ATOM 765 N N . GLY A 1 94 ? 22.255 2.408 -56.919 1.00 59.94 94 GLY A N 1
ATOM 766 C CA . GLY A 1 94 ? 23.470 2.573 -57.718 1.00 59.94 94 GLY A CA 1
ATOM 767 C C . GLY A 1 94 ? 23.392 1.860 -59.067 1.00 59.94 94 GLY A C 1
ATOM 768 O O . GLY A 1 94 ? 23.768 2.439 -60.079 1.00 59.94 94 GLY A O 1
ATOM 769 N N . ALA A 1 95 ? 22.807 0.663 -59.130 1.00 63.03 95 ALA A N 1
ATOM 770 C CA . ALA A 1 95 ? 22.560 -0.028 -60.394 1.00 63.03 95 ALA A CA 1
ATOM 771 C C . ALA A 1 95 ? 21.559 0.713 -61.292 1.00 63.03 95 ALA A C 1
ATOM 773 O O . ALA A 1 95 ? 21.721 0.752 -62.512 1.00 63.03 95 ALA A O 1
ATOM 774 N N . TYR A 1 96 ? 20.540 1.345 -60.701 1.00 64.81 96 TYR A N 1
ATOM 775 C CA . TYR A 1 96 ? 19.632 2.220 -61.439 1.00 64.81 96 TYR A CA 1
ATOM 776 C C . TYR A 1 96 ? 20.361 3.458 -61.988 1.00 64.81 96 TYR A C 1
ATOM 778 O O . TYR A 1 96 ? 20.161 3.812 -63.150 1.00 64.81 96 TYR A O 1
ATOM 786 N N . LEU A 1 97 ? 21.237 4.093 -61.201 1.00 61.53 97 LEU A N 1
ATOM 787 C CA . LEU A 1 97 ? 22.047 5.222 -61.666 1.00 61.53 97 LEU A CA 1
ATOM 788 C C . LEU A 1 97 ? 23.006 4.816 -62.790 1.00 61.53 97 LEU A C 1
ATOM 790 O O . LEU A 1 97 ? 23.073 5.511 -63.802 1.00 61.53 97 LEU A O 1
ATOM 794 N N . ASP A 1 98 ? 23.677 3.675 -62.670 1.00 67.25 98 ASP A N 1
ATOM 795 C CA . ASP A 1 98 ? 24.549 3.143 -63.718 1.00 67.25 98 ASP A CA 1
ATOM 796 C C . ASP A 1 98 ? 23.774 2.824 -64.997 1.00 67.25 98 ASP A C 1
ATOM 798 O O . ASP A 1 98 ? 24.227 3.143 -66.094 1.00 67.25 98 ASP A O 1
ATOM 802 N N . LEU A 1 99 ? 22.565 2.264 -64.879 1.00 69.69 99 LEU A N 1
ATOM 803 C CA . LEU A 1 99 ? 21.678 2.042 -66.017 1.00 69.69 99 LEU A CA 1
ATOM 804 C C . LEU A 1 99 ? 21.277 3.369 -66.683 1.00 69.69 99 LEU A C 1
ATOM 806 O O . LEU A 1 99 ? 21.306 3.473 -67.911 1.00 69.69 99 LEU A O 1
ATOM 810 N N . VAL A 1 100 ? 20.923 4.397 -65.904 1.00 67.50 100 VAL A N 1
ATOM 811 C CA . VAL A 1 100 ? 20.536 5.727 -66.415 1.00 67.50 100 VAL A CA 1
ATOM 812 C C . VAL A 1 100 ? 21.707 6.446 -67.088 1.00 67.50 100 VAL A C 1
ATOM 814 O O . VAL A 1 100 ? 21.511 7.104 -68.117 1.00 67.50 100 VAL A O 1
ATOM 817 N N . ASN A 1 101 ? 22.906 6.292 -66.533 1.00 69.69 101 ASN A N 1
ATOM 818 C CA . ASN A 1 101 ? 24.135 6.914 -67.017 1.00 69.69 101 ASN A CA 1
ATOM 819 C C . ASN A 1 101 ? 24.847 6.082 -68.095 1.00 69.69 101 ASN A C 1
ATOM 821 O O . ASN A 1 101 ? 25.776 6.576 -68.730 1.00 69.69 101 ASN A O 1
ATOM 825 N N . SER A 1 102 ? 24.395 4.852 -68.353 1.00 72.00 102 SER A N 1
ATOM 826 C CA . SER A 1 102 ? 24.934 4.006 -69.415 1.00 72.00 102 SER A CA 1
ATOM 827 C C . SER A 1 102 ? 24.665 4.575 -70.814 1.00 72.00 102 SER A C 1
ATOM 829 O O . SER A 1 102 ? 23.649 5.226 -71.079 1.00 72.00 102 SER A O 1
ATOM 831 N N . GLY A 1 103 ? 25.546 4.242 -71.760 1.00 64.62 103 GLY A N 1
ATOM 832 C CA . GLY A 1 103 ? 25.363 4.533 -73.187 1.00 64.62 103 GLY A CA 1
ATOM 833 C C . GLY A 1 103 ? 24.240 3.730 -73.861 1.00 64.62 103 GLY A C 1
ATOM 834 O O . GLY A 1 103 ? 24.056 3.843 -75.068 1.00 64.62 103 GLY A O 1
ATOM 835 N N . LEU A 1 104 ? 23.470 2.927 -73.115 1.00 66.56 104 LEU A N 1
ATOM 836 C CA . LEU A 1 104 ? 22.420 2.054 -73.649 1.00 66.56 104 LEU A CA 1
ATOM 837 C C . LEU A 1 104 ? 21.116 2.775 -74.012 1.00 66.56 104 LEU A C 1
ATOM 839 O O . LEU A 1 104 ? 20.158 2.113 -74.397 1.00 66.56 104 LEU A O 1
ATOM 843 N N . LYS A 1 105 ? 21.045 4.107 -73.921 1.00 66.44 105 LYS A N 1
ATOM 844 C CA . LYS A 1 105 ? 19.813 4.883 -74.175 1.00 66.44 105 LYS A CA 1
ATOM 845 C C . LYS A 1 105 ? 19.190 4.627 -75.557 1.00 66.44 105 LYS A C 1
ATOM 847 O O . LYS A 1 105 ? 17.984 4.802 -75.715 1.00 66.44 105 LYS A O 1
ATOM 852 N N . THR A 1 106 ? 19.996 4.212 -76.535 1.00 63.09 106 THR A N 1
ATOM 853 C CA . THR A 1 106 ? 19.589 3.883 -77.911 1.00 63.09 106 THR A CA 1
ATOM 854 C C . THR A 1 106 ? 19.201 2.411 -78.113 1.00 63.09 106 THR A C 1
ATOM 856 O O . THR A 1 106 ? 18.711 2.058 -79.182 1.00 63.09 106 THR A O 1
ATOM 859 N N . ASN A 1 107 ? 19.378 1.542 -77.109 1.00 68.88 107 ASN A N 1
ATOM 860 C CA . ASN A 1 107 ? 19.024 0.125 -77.197 1.00 68.88 107 ASN A CA 1
ATOM 861 C C . ASN A 1 107 ? 17.486 -0.058 -77.152 1.00 68.88 107 ASN A C 1
ATOM 863 O O . ASN A 1 107 ? 16.842 0.504 -76.259 1.00 68.88 107 ASN A O 1
ATOM 867 N N . PRO A 1 108 ? 16.877 -0.874 -78.038 1.00 64.25 108 PRO A N 1
ATOM 868 C CA . PRO A 1 108 ? 15.423 -1.089 -78.077 1.00 64.25 108 PRO A CA 1
ATOM 869 C C . PRO A 1 108 ? 14.822 -1.560 -76.744 1.00 64.25 108 PRO A C 1
ATOM 871 O O . PRO A 1 108 ? 13.691 -1.213 -76.404 1.00 64.25 108 PRO A O 1
ATOM 874 N N . TYR A 1 109 ? 15.598 -2.305 -75.953 1.00 61.69 109 TYR A N 1
ATOM 875 C CA . TYR A 1 109 ? 15.177 -2.853 -74.667 1.00 61.69 109 TYR A CA 1
ATOM 876 C C . TYR A 1 109 ? 15.420 -1.898 -73.492 1.00 61.69 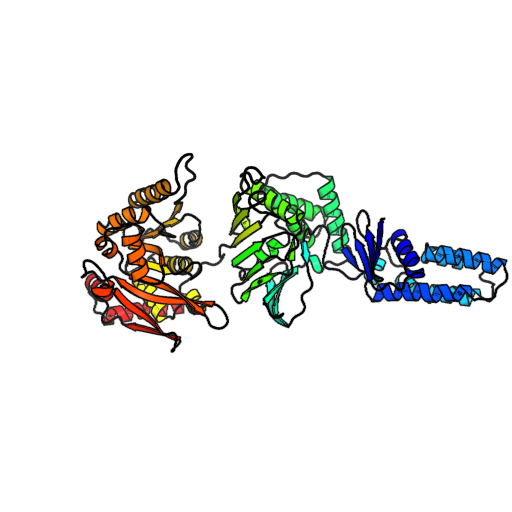109 TYR A C 1
ATOM 878 O O . TYR A 1 109 ? 14.928 -2.155 -72.394 1.00 61.69 109 TYR A O 1
ATOM 886 N N . TYR A 1 110 ? 16.110 -0.769 -73.697 1.00 68.81 110 TYR A N 1
ATOM 887 C CA . TYR A 1 110 ? 16.420 0.201 -72.640 1.00 68.81 110 TYR A CA 1
ATOM 888 C C . TYR A 1 110 ? 15.166 0.694 -71.922 1.00 68.81 11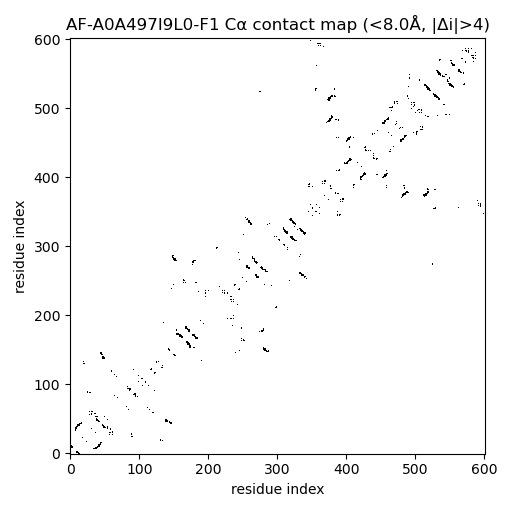0 TYR A C 1
ATOM 890 O O . TYR A 1 110 ? 15.117 0.689 -70.696 1.00 68.81 110 TYR A O 1
ATOM 898 N N . LYS A 1 111 ? 14.118 1.064 -72.670 1.00 66.12 111 LYS A N 1
ATOM 899 C CA . LYS A 1 111 ? 12.847 1.522 -72.084 1.00 66.12 111 LYS A CA 1
ATOM 900 C C . LYS A 1 111 ? 12.171 0.425 -71.260 1.00 66.12 111 LYS A C 1
ATOM 902 O O . LYS A 1 111 ? 11.673 0.706 -70.173 1.00 66.12 111 LYS A O 1
ATOM 907 N N . MET A 1 112 ? 12.198 -0.816 -71.746 1.00 65.44 112 MET A N 1
ATOM 908 C CA . MET A 1 112 ? 11.642 -1.971 -71.040 1.00 65.44 112 MET A CA 1
ATOM 909 C C . MET A 1 112 ? 12.400 -2.228 -69.731 1.00 65.44 112 MET A C 1
ATOM 911 O O . MET A 1 112 ? 11.787 -2.313 -68.672 1.00 65.44 112 MET A O 1
ATOM 915 N N . ILE A 1 113 ? 13.729 -2.265 -69.778 1.00 64.19 113 ILE A N 1
ATOM 916 C CA . ILE A 1 113 ? 14.588 -2.567 -68.627 1.00 64.19 113 ILE A CA 1
ATOM 917 C C . ILE A 1 113 ? 14.536 -1.430 -67.604 1.00 64.19 113 ILE A C 1
ATOM 919 O O . ILE A 1 113 ? 14.299 -1.669 -66.423 1.00 64.19 113 ILE A O 1
ATOM 923 N N . LYS A 1 114 ? 14.632 -0.177 -68.058 1.00 68.06 114 LYS A N 1
ATOM 924 C CA . LYS A 1 114 ? 14.436 1.012 -67.222 1.00 68.06 114 LYS A CA 1
ATOM 925 C C . LYS A 1 114 ? 13.079 0.982 -66.512 1.00 68.06 114 LYS A C 1
ATOM 927 O O . LYS A 1 114 ? 13.029 1.245 -65.315 1.00 68.06 114 LYS A O 1
ATOM 932 N N . SER A 1 115 ? 12.003 0.575 -67.195 1.00 65.06 115 SER A N 1
ATOM 933 C CA . SER A 1 115 ? 10.672 0.436 -66.581 1.00 65.06 115 SER A CA 1
ATOM 934 C C . SER A 1 115 ? 10.580 -0.687 -65.542 1.00 65.06 115 SER A C 1
ATOM 936 O O . SER A 1 115 ? 9.773 -0.597 -64.620 1.00 65.06 115 SER A O 1
ATOM 938 N N . MET A 1 116 ? 11.414 -1.726 -65.640 1.00 62.66 116 MET A N 1
ATOM 939 C CA . MET A 1 116 ? 11.468 -2.797 -64.642 1.00 62.66 116 MET A CA 1
ATOM 940 C C . MET A 1 116 ? 12.154 -2.341 -63.349 1.00 62.66 116 MET A C 1
ATOM 942 O O . MET A 1 116 ? 11.736 -2.789 -62.286 1.00 62.66 116 MET A O 1
ATOM 946 N N . PHE A 1 117 ? 13.109 -1.403 -63.421 1.00 62.06 117 PHE A N 1
ATOM 947 C CA . PHE A 1 117 ? 13.716 -0.749 -62.253 1.00 62.06 117 PHE A CA 1
ATOM 948 C C . PHE A 1 117 ? 12.847 0.411 -61.723 1.00 62.06 117 PHE A C 1
ATOM 950 O O . PHE A 1 117 ? 12.357 0.353 -60.593 1.00 62.06 117 PHE A O 1
ATOM 957 N N . GLU A 1 118 ? 12.555 1.426 -62.545 1.00 62.09 118 GLU A N 1
ATOM 958 C CA . GLU A 1 118 ? 11.723 2.591 -62.173 1.00 62.09 118 GLU A CA 1
ATOM 959 C C . GLU A 1 118 ? 10.278 2.220 -61.815 1.00 62.09 118 GLU A C 1
ATOM 961 O O . GLU A 1 118 ? 9.594 2.959 -61.109 1.00 62.09 118 GLU A O 1
ATOM 966 N N . GLY A 1 119 ? 9.780 1.091 -62.321 1.00 58.03 119 GLY A N 1
ATOM 967 C CA . GLY A 1 119 ? 8.419 0.614 -62.099 1.00 58.03 119 GLY A CA 1
ATOM 968 C C . GLY A 1 119 ? 8.224 -0.147 -60.791 1.00 58.03 119 GLY A C 1
ATOM 969 O O . GLY A 1 119 ? 7.075 -0.458 -60.456 1.00 58.03 119 GLY A O 1
ATOM 970 N N . THR A 1 120 ? 9.297 -0.466 -60.058 1.00 64.81 120 THR A N 1
ATOM 971 C CA . THR A 1 120 ? 9.173 -1.119 -58.749 1.00 64.81 120 THR A CA 1
ATOM 972 C C . THR A 1 120 ? 8.654 -0.130 -57.713 1.00 64.81 120 THR A C 1
ATOM 974 O O . THR A 1 120 ? 9.071 1.028 -57.665 1.00 64.81 120 THR A O 1
ATOM 977 N N . LYS A 1 121 ? 7.721 -0.580 -56.869 1.00 64.19 121 LYS A N 1
ATOM 978 C CA . LYS A 1 121 ? 7.208 0.256 -55.778 1.00 64.19 121 LYS A CA 1
ATOM 979 C C . LYS A 1 121 ? 8.328 0.646 -54.804 1.00 64.19 121 LYS A C 1
ATOM 981 O O . LYS A 1 121 ? 8.351 1.783 -54.365 1.00 64.19 121 LYS A O 1
ATOM 986 N N . LEU A 1 122 ? 9.304 -0.243 -54.579 1.00 66.06 122 LEU A N 1
ATOM 987 C CA . LEU A 1 122 ? 10.478 0.018 -53.740 1.00 66.06 122 LEU A CA 1
ATOM 988 C C . LEU A 1 122 ? 11.304 1.214 -54.248 1.00 66.06 122 LEU A C 1
ATOM 990 O O . LEU A 1 122 ? 11.552 2.143 -53.489 1.00 66.06 122 LEU A O 1
ATOM 994 N N . ILE A 1 123 ? 11.680 1.243 -55.535 1.00 65.88 123 ILE A N 1
ATOM 995 C CA . ILE A 1 123 ? 12.448 2.368 -56.098 1.00 65.88 123 ILE A CA 1
ATOM 996 C C . ILE A 1 123 ? 11.609 3.648 -56.109 1.00 65.88 123 ILE A C 1
ATOM 998 O O . ILE A 1 123 ? 12.130 4.704 -55.770 1.00 65.88 123 ILE A O 1
ATOM 1002 N N . LYS A 1 124 ? 10.312 3.579 -56.442 1.00 67.62 124 LYS A N 1
ATOM 1003 C CA . LYS A 1 124 ? 9.423 4.755 -56.413 1.00 67.62 124 LYS A CA 1
ATOM 1004 C C . LYS A 1 124 ? 9.277 5.350 -55.018 1.00 67.62 124 LYS A C 1
ATOM 1006 O O . LYS A 1 124 ? 9.292 6.568 -54.885 1.00 67.62 124 LYS A O 1
ATOM 1011 N N . GLU A 1 125 ? 9.130 4.503 -54.006 1.00 64.81 125 GLU A N 1
ATOM 1012 C CA . GLU A 1 125 ? 8.946 4.936 -52.626 1.00 64.81 125 GLU A CA 1
ATOM 1013 C C . GLU A 1 125 ? 10.256 5.420 -51.998 1.00 64.81 125 GLU A C 1
ATOM 1015 O O . GLU A 1 125 ? 10.194 6.330 -51.189 1.00 64.81 125 GLU A O 1
ATOM 1020 N N . LEU A 1 126 ? 11.429 4.909 -52.395 1.00 63.62 126 LEU A N 1
ATOM 1021 C CA . LEU A 1 126 ? 12.734 5.346 -51.867 1.00 63.62 126 LEU A CA 1
ATOM 1022 C C . LEU A 1 126 ? 13.384 6.513 -52.640 1.00 63.62 126 LEU A C 1
ATOM 1024 O O . LEU A 1 126 ? 14.337 7.123 -52.155 1.00 63.62 126 LEU A O 1
ATOM 1028 N N . LYS A 1 127 ? 12.901 6.845 -53.843 1.00 61.94 127 LYS A N 1
ATOM 1029 C CA . LYS A 1 127 ? 13.494 7.876 -54.713 1.00 61.94 127 LYS A CA 1
ATOM 1030 C C . LYS A 1 127 ? 13.431 9.270 -54.079 1.00 61.94 127 LYS A C 1
ATOM 1032 O O . LYS A 1 127 ? 12.354 9.757 -53.752 1.00 61.94 127 LYS A O 1
ATOM 1037 N N . GLY A 1 128 ? 14.587 9.933 -53.986 1.00 55.56 128 GLY A N 1
ATOM 1038 C CA . GLY A 1 128 ? 14.709 11.299 -53.458 1.00 55.56 128 GLY A CA 1
ATOM 1039 C C . GLY A 1 128 ? 14.584 11.406 -51.937 1.00 55.56 128 GLY A C 1
ATOM 1040 O O . GLY A 1 128 ? 14.612 12.517 -51.417 1.00 55.56 128 GLY A O 1
ATOM 1041 N N . LYS A 1 129 ? 14.461 10.271 -51.237 1.00 55.84 129 LYS A N 1
ATOM 1042 C CA . LYS A 1 129 ? 14.308 10.225 -49.788 1.00 55.84 129 LYS A CA 1
ATOM 1043 C C . LYS A 1 129 ? 15.645 10.099 -49.081 1.00 55.84 129 LYS A C 1
ATOM 1045 O O . LYS A 1 129 ? 16.530 9.366 -49.523 1.00 55.84 129 LYS A O 1
ATOM 1050 N N . ASN A 1 130 ? 15.784 10.795 -47.960 1.00 51.56 130 ASN A N 1
ATOM 1051 C CA . ASN A 1 130 ? 16.945 10.621 -47.089 1.00 51.56 130 ASN A CA 1
ATOM 1052 C C . ASN A 1 130 ? 16.842 9.290 -46.297 1.00 51.56 130 ASN A C 1
ATOM 1054 O O . ASN A 1 130 ? 15.767 8.683 -46.246 1.00 51.56 130 ASN A O 1
ATOM 1058 N N . PRO A 1 131 ? 17.932 8.811 -45.664 1.00 48.53 131 PRO A N 1
ATOM 1059 C CA . PRO A 1 131 ? 17.928 7.537 -44.937 1.00 48.53 131 PRO A CA 1
ATOM 1060 C C . PRO A 1 131 ? 16.827 7.410 -43.869 1.00 48.53 131 PRO A C 1
ATOM 1062 O O . PRO A 1 131 ? 16.306 6.317 -43.660 1.00 48.53 131 PRO A O 1
ATOM 1065 N N . SER A 1 132 ? 16.433 8.515 -43.228 1.00 44.38 132 SER A N 1
ATOM 1066 C CA . SER A 1 132 ? 15.370 8.543 -42.214 1.00 44.38 132 SER A CA 1
ATOM 1067 C C . SER A 1 132 ? 13.975 8.372 -42.828 1.00 44.38 132 SER A C 1
ATOM 1069 O O . SER A 1 132 ? 13.127 7.674 -42.283 1.00 44.38 132 SER A O 1
ATOM 1071 N N . GLU A 1 133 ? 13.733 8.960 -43.997 1.00 52.78 133 GLU A N 1
ATOM 1072 C CA . GLU A 1 133 ? 12.471 8.825 -44.733 1.00 52.78 133 GLU A CA 1
ATOM 1073 C C . GLU A 1 133 ? 12.316 7.442 -45.385 1.00 52.78 133 GLU A C 1
ATOM 1075 O O . GLU A 1 133 ? 11.211 6.901 -45.439 1.00 52.78 133 GLU A O 1
ATOM 1080 N N . ALA A 1 134 ? 13.422 6.852 -45.848 1.00 56.59 134 ALA A N 1
ATOM 1081 C CA . ALA A 1 134 ? 13.477 5.471 -46.327 1.00 56.59 134 ALA A CA 1
ATOM 1082 C C . ALA A 1 134 ? 13.144 4.465 -45.211 1.00 56.59 134 ALA A C 1
ATOM 1084 O O . ALA A 1 134 ? 12.431 3.483 -45.427 1.00 56.59 134 ALA A O 1
ATOM 1085 N N . TYR A 1 135 ? 13.629 4.743 -43.999 1.00 52.66 135 TYR A N 1
ATOM 1086 C CA . TYR A 1 135 ? 13.378 3.937 -42.811 1.00 52.66 135 TYR A CA 1
ATOM 1087 C C . TYR A 1 135 ? 11.886 3.882 -42.439 1.00 52.66 135 TYR A C 1
ATOM 1089 O O . TYR A 1 135 ? 11.363 2.799 -42.183 1.00 52.66 135 TYR A O 1
ATOM 1097 N N . LEU A 1 136 ? 11.187 5.023 -42.486 1.00 52.69 136 LEU A N 1
ATOM 1098 C CA . LEU A 1 136 ? 9.759 5.147 -42.147 1.00 52.69 136 LEU A CA 1
ATOM 1099 C C . LEU A 1 136 ? 8.818 4.344 -43.062 1.00 52.69 136 LEU A C 1
ATOM 1101 O O . LEU A 1 136 ? 7.715 3.998 -42.655 1.00 52.69 136 LEU A O 1
ATOM 1105 N N . ILE A 1 137 ? 9.236 4.056 -44.295 1.00 60.09 137 ILE A N 1
ATOM 1106 C CA . ILE A 1 137 ? 8.431 3.313 -45.278 1.00 60.09 137 ILE A CA 1
ATOM 1107 C C . ILE A 1 137 ? 8.548 1.800 -45.077 1.00 60.09 137 ILE A C 1
ATOM 1109 O O . ILE A 1 137 ? 7.588 1.052 -45.274 1.00 60.09 137 ILE A O 1
ATOM 1113 N N . LEU A 1 138 ? 9.745 1.338 -44.719 1.00 56.75 138 LEU A N 1
ATOM 1114 C CA . LEU A 1 138 ? 10.096 -0.081 -44.735 1.00 56.75 138 LEU A CA 1
ATOM 1115 C C . LEU A 1 138 ? 9.941 -0.763 -43.372 1.00 56.75 138 LEU A C 1
ATOM 1117 O O . LEU A 1 138 ? 9.824 -1.990 -43.314 1.00 56.75 138 LEU A O 1
ATOM 1121 N N . MET A 1 139 ? 9.932 0.007 -42.286 1.00 55.25 139 MET A N 1
ATOM 1122 C CA . MET A 1 139 ? 9.955 -0.519 -40.923 1.00 55.25 139 MET A CA 1
ATOM 1123 C C . MET A 1 139 ? 8.611 -0.347 -40.228 1.00 55.25 139 MET A C 1
ATOM 1125 O O . MET A 1 139 ? 7.978 0.699 -40.320 1.00 55.25 139 MET A O 1
ATOM 1129 N N . GLU A 1 140 ? 8.201 -1.370 -39.482 1.00 51.28 140 GLU A N 1
ATOM 1130 C CA . GLU A 1 140 ? 7.173 -1.228 -38.454 1.00 51.28 140 GLU A CA 1
ATOM 1131 C C . GLU A 1 140 ? 7.861 -1.092 -37.095 1.00 51.28 140 GLU A C 1
ATOM 1133 O O . GLU A 1 140 ? 8.844 -1.778 -36.794 1.00 51.28 140 GLU A O 1
ATOM 1138 N N . GLY A 1 141 ? 7.352 -0.189 -36.256 1.00 42.81 141 GLY A N 1
ATOM 1139 C CA . GLY A 1 141 ? 7.807 -0.073 -34.877 1.00 42.81 141 GLY A CA 1
ATOM 1140 C C . GLY A 1 141 ? 7.461 -1.347 -34.113 1.00 42.81 141 GLY A C 1
ATOM 1141 O O . GLY A 1 141 ? 6.305 -1.566 -33.763 1.00 42.81 141 GLY A O 1
ATOM 1142 N N . THR A 1 142 ? 8.454 -2.195 -33.849 1.00 39.75 142 THR A N 1
ATOM 1143 C CA . THR A 1 142 ? 8.312 -3.299 -32.897 1.00 39.75 142 THR A CA 1
ATOM 1144 C C . THR A 1 142 ? 8.849 -2.937 -31.525 1.00 39.75 142 THR A C 1
ATOM 1146 O O . THR A 1 142 ? 9.773 -2.140 -31.387 1.00 39.75 142 THR A O 1
ATOM 1149 N N . SER A 1 143 ? 8.207 -3.520 -30.515 1.00 40.38 143 SER A N 1
ATOM 1150 C CA . SER A 1 143 ? 7.985 -3.018 -29.156 1.00 40.38 143 SER A CA 1
ATOM 1151 C C . SER A 1 143 ? 9.189 -2.978 -28.210 1.00 40.38 143 SER A C 1
ATOM 1153 O O . SER A 1 143 ? 8.998 -2.886 -26.999 1.00 40.38 143 SER A O 1
ATOM 1155 N N . THR A 1 144 ? 10.422 -2.993 -28.709 1.00 41.88 144 THR A N 1
ATOM 1156 C CA . THR A 1 144 ? 11.602 -3.049 -27.834 1.00 41.88 144 THR A CA 1
ATOM 1157 C C . THR A 1 144 ? 12.802 -2.297 -28.393 1.00 41.88 144 THR A C 1
ATOM 1159 O O . THR A 1 144 ? 13.598 -2.839 -29.170 1.00 41.88 144 THR A O 1
ATOM 1162 N N . PRO A 1 145 ? 12.993 -1.052 -27.942 1.00 43.25 145 PRO A N 1
ATOM 1163 C CA . PRO A 1 145 ? 14.315 -0.467 -27.843 1.00 43.25 145 PRO A CA 1
ATOM 1164 C C . PRO A 1 145 ? 15.272 -1.336 -27.028 1.00 43.25 145 PRO A C 1
ATOM 1166 O O . PRO A 1 145 ? 14.907 -1.711 -25.925 1.00 43.25 145 PRO A O 1
ATOM 1169 N N . ALA A 1 146 ? 16.500 -1.631 -27.474 1.00 37.72 146 ALA A N 1
ATOM 1170 C CA . ALA A 1 146 ? 17.420 -2.465 -26.677 1.00 37.72 146 ALA A CA 1
ATOM 1171 C C . ALA A 1 146 ? 18.164 -1.682 -25.580 1.00 37.72 146 ALA A C 1
ATOM 1173 O O . ALA A 1 146 ? 19.060 -2.216 -24.929 1.00 37.72 146 ALA A O 1
ATOM 1174 N N . TYR A 1 147 ? 17.779 -0.426 -25.322 1.00 49.84 147 TYR A N 1
ATOM 1175 C CA . TYR A 1 147 ? 18.013 0.197 -24.014 1.00 49.84 147 TYR A CA 1
ATOM 1176 C C . TYR A 1 147 ? 16.970 -0.227 -22.967 1.00 49.84 147 TYR A C 1
ATOM 1178 O O . TYR A 1 147 ? 17.206 -0.046 -21.771 1.00 49.84 147 TYR A O 1
ATOM 1186 N N . LEU A 1 148 ? 15.829 -0.782 -23.392 1.00 57.94 148 LEU A N 1
ATOM 1187 C CA . LEU A 1 148 ? 14.926 -1.500 -22.508 1.00 57.94 148 LEU A CA 1
ATOM 1188 C C . LEU A 1 148 ? 15.517 -2.889 -22.303 1.00 57.94 148 LEU A C 1
ATOM 1190 O O . LEU A 1 148 ? 15.449 -3.748 -23.175 1.00 57.94 148 LEU A O 1
ATOM 1194 N N . ASP A 1 149 ? 16.057 -3.138 -21.117 1.00 71.00 149 ASP A N 1
ATOM 1195 C CA . ASP A 1 149 ? 16.437 -4.485 -20.680 1.00 71.00 149 ASP A CA 1
ATOM 1196 C C . ASP A 1 149 ? 15.187 -5.361 -20.389 1.00 71.00 149 ASP A C 1
ATOM 1198 O O . ASP A 1 149 ? 15.188 -6.279 -19.573 1.00 71.00 149 ASP A O 1
ATOM 1202 N N . SER A 1 150 ? 14.051 -5.047 -21.004 1.00 75.50 150 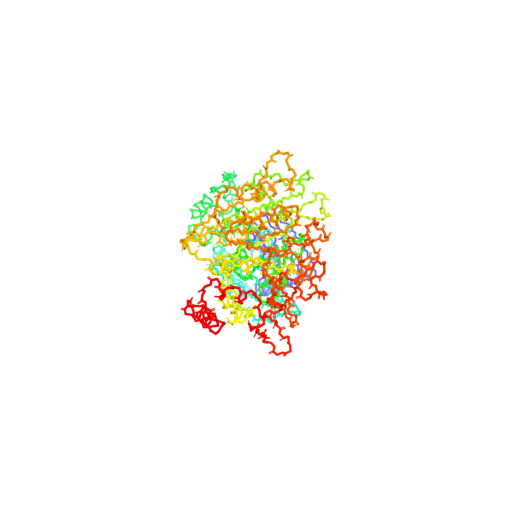SER A N 1
ATOM 1203 C CA . SER A 1 150 ? 12.770 -5.708 -20.792 1.00 75.50 150 SER A CA 1
ATOM 1204 C C . SER A 1 150 ? 11.978 -5.725 -22.088 1.00 75.50 150 SER A C 1
ATOM 1206 O O . SER A 1 150 ? 11.971 -4.742 -22.829 1.00 75.50 150 SER A O 1
ATOM 1208 N N . GLU A 1 151 ? 11.289 -6.831 -22.336 1.00 79.62 151 GLU A N 1
ATOM 1209 C CA . GLU A 1 151 ? 10.406 -7.001 -23.478 1.00 79.62 151 GLU A CA 1
ATOM 1210 C C . GLU A 1 151 ? 8.973 -6.584 -23.144 1.00 79.62 151 GLU A C 1
ATOM 1212 O O . GLU A 1 151 ? 8.445 -6.924 -22.085 1.00 79.62 151 GLU A O 1
ATOM 1217 N N . LEU A 1 152 ? 8.338 -5.852 -24.064 1.00 82.19 152 LEU A N 1
ATOM 1218 C CA . LEU A 1 152 ? 6.904 -5.587 -24.035 1.00 82.19 152 LEU A CA 1
ATOM 1219 C C . LEU A 1 152 ? 6.189 -6.562 -24.970 1.00 82.19 152 LEU A C 1
ATOM 1221 O O . LEU A 1 152 ? 6.211 -6.403 -26.195 1.00 82.19 152 LEU A O 1
ATOM 1225 N N . VAL A 1 153 ? 5.541 -7.559 -24.372 1.00 81.62 153 VAL A N 1
ATOM 1226 C CA . VAL A 1 153 ? 4.834 -8.628 -25.082 1.00 81.62 153 VAL A CA 1
ATOM 1227 C C . VAL A 1 153 ? 3.456 -8.135 -25.519 1.00 81.62 153 VAL A C 1
ATOM 1229 O O . VAL A 1 153 ? 2.749 -7.458 -24.769 1.00 81.62 153 VAL A O 1
ATOM 1232 N N . ASP A 1 154 ? 3.038 -8.464 -26.740 1.00 79.25 154 ASP A N 1
ATOM 1233 C CA . ASP A 1 154 ? 1.673 -8.155 -27.154 1.00 79.25 154 ASP A CA 1
ATOM 1234 C C . ASP A 1 154 ? 0.671 -9.130 -26.523 1.00 79.25 154 ASP A C 1
ATOM 1236 O O . ASP A 1 154 ? 0.899 -10.335 -26.432 1.00 79.25 154 ASP A O 1
ATOM 1240 N N . VAL A 1 155 ? -0.463 -8.591 -26.089 1.00 82.81 155 VAL A N 1
ATOM 1241 C CA . VAL A 1 155 ? -1.503 -9.328 -25.370 1.00 82.81 155 VAL A CA 1
ATOM 1242 C C . VAL A 1 155 ? -2.796 -9.182 -26.149 1.00 82.81 155 VAL A C 1
ATOM 1244 O O . VAL A 1 155 ? -3.270 -8.059 -26.361 1.00 82.81 155 VAL A O 1
ATOM 1247 N N . LYS A 1 156 ? -3.358 -10.323 -26.555 1.00 84.62 156 LYS A N 1
ATOM 1248 C CA . LYS A 1 156 ? -4.658 -10.421 -27.221 1.00 84.62 156 LYS A CA 1
ATOM 1249 C C . LYS A 1 156 ? -5.743 -10.679 -26.180 1.00 84.62 156 LYS A C 1
ATOM 1251 O O . LYS A 1 156 ? -5.574 -11.533 -25.320 1.00 84.62 156 LYS A O 1
ATOM 1256 N N . GLY A 1 157 ? -6.853 -9.962 -26.283 1.00 89.38 157 GLY A N 1
ATOM 1257 C CA . GLY A 1 157 ? -7.998 -10.111 -25.390 1.00 89.38 157 GLY A CA 1
ATOM 1258 C C . GLY A 1 157 ? -8.915 -8.896 -25.458 1.00 89.38 157 GLY A C 1
ATOM 1259 O O . GLY A 1 157 ? -8.657 -7.948 -26.207 1.00 89.38 157 GLY A O 1
ATOM 1260 N N . LYS A 1 158 ? -9.997 -8.917 -24.680 1.00 93.81 158 LYS A N 1
ATOM 1261 C CA . LYS A 1 158 ? -10.949 -7.806 -24.621 1.00 93.81 158 LYS A CA 1
ATOM 1262 C C . LYS A 1 158 ? -10.459 -6.769 -23.616 1.00 93.81 158 LYS A C 1
ATOM 1264 O O . LYS A 1 158 ? -10.222 -7.093 -22.461 1.00 93.81 158 LYS A O 1
ATOM 1269 N N . ILE A 1 159 ? -10.352 -5.509 -24.027 1.00 95.50 159 ILE A N 1
ATOM 1270 C CA . ILE A 1 159 ? -10.058 -4.420 -23.087 1.00 95.50 159 ILE A CA 1
ATOM 1271 C C . ILE A 1 159 ? -11.301 -4.188 -22.222 1.00 95.50 159 ILE A C 1
ATOM 1273 O O . ILE A 1 159 ? -12.363 -3.853 -22.749 1.00 95.50 159 ILE A O 1
ATOM 1277 N N . VAL A 1 160 ? -11.167 -4.385 -20.910 1.00 95.50 160 VAL A N 1
ATOM 1278 C CA . VAL A 1 160 ? -12.241 -4.160 -19.927 1.00 95.50 160 VAL A CA 1
ATOM 1279 C C . VAL A 1 160 ? -12.126 -2.800 -19.252 1.00 95.50 160 VAL A C 1
ATOM 1281 O O . VAL A 1 160 ? -13.138 -2.212 -18.885 1.00 95.50 160 VAL A O 1
ATOM 1284 N N . GLU A 1 161 ? -10.912 -2.259 -19.164 1.00 95.50 161 GLU A N 1
ATOM 1285 C CA . GLU A 1 161 ? -10.669 -0.913 -18.660 1.00 95.50 161 GLU A CA 1
ATOM 1286 C C . GLU A 1 161 ? -9.473 -0.275 -19.362 1.00 95.50 161 GLU A C 1
ATOM 1288 O O . GLU A 1 161 ? -8.505 -0.947 -19.718 1.00 95.50 161 GLU A O 1
ATOM 1293 N N . LYS A 1 162 ? -9.543 1.042 -19.563 1.00 96.06 162 LYS A N 1
ATOM 1294 C CA . LYS A 1 162 ? -8.464 1.839 -20.137 1.00 96.06 162 LYS A CA 1
ATOM 1295 C C . LYS A 1 162 ? -8.372 3.180 -19.430 1.00 96.06 162 LYS A C 1
ATOM 1297 O O . LYS A 1 162 ? -9.363 3.902 -19.346 1.00 96.06 162 LYS A O 1
ATOM 1302 N N . TYR A 1 163 ? -7.174 3.538 -18.991 1.00 96.06 163 TYR A N 1
ATOM 1303 C CA . TYR A 1 163 ? -6.891 4.844 -18.406 1.00 96.06 163 TYR A CA 1
ATOM 1304 C C . TYR A 1 163 ? -5.481 5.314 -18.769 1.00 96.06 163 TYR A C 1
ATOM 1306 O O . TYR A 1 163 ? -4.648 4.554 -19.268 1.00 96.06 163 TYR A O 1
ATOM 1314 N N . LYS A 1 164 ? -5.228 6.612 -18.592 1.00 94.00 164 LYS A N 1
ATOM 1315 C CA . LYS A 1 164 ? -3.956 7.251 -18.938 1.00 94.00 164 LYS A CA 1
ATOM 1316 C C . LYS A 1 164 ? -3.233 7.689 -17.665 1.00 94.00 164 LYS A C 1
ATOM 1318 O O . LYS A 1 164 ? -3.837 8.315 -16.799 1.00 94.00 164 LYS A O 1
ATOM 1323 N N . LEU A 1 165 ? -1.948 7.362 -17.583 1.00 91.19 165 LEU A N 1
ATOM 1324 C CA . LEU A 1 165 ? -0.995 7.894 -16.612 1.00 91.19 165 LEU A CA 1
ATOM 1325 C C . LEU A 1 165 ? -0.175 9.013 -17.276 1.00 91.19 165 LEU A C 1
ATOM 1327 O O . LEU A 1 165 ? -0.289 9.248 -18.479 1.00 91.19 165 LEU A O 1
ATOM 1331 N N . SER A 1 166 ? 0.661 9.716 -16.511 1.00 83.50 166 SER A N 1
ATOM 1332 C CA . SER A 1 166 ? 1.395 10.894 -17.003 1.00 83.50 166 SER A CA 1
ATOM 1333 C C . SER A 1 166 ? 2.279 10.625 -18.228 1.00 83.50 166 SER A C 1
ATOM 1335 O O . SER A 1 166 ? 2.403 11.508 -19.065 1.00 83.50 166 SER A O 1
ATOM 1337 N N . SER A 1 167 ? 2.859 9.423 -18.348 1.00 82.12 167 SER A N 1
ATOM 1338 C CA . SER A 1 167 ? 3.769 9.049 -19.450 1.00 82.12 167 SER A CA 1
ATOM 1339 C C . SER A 1 167 ? 3.509 7.657 -20.049 1.00 82.12 167 SER A C 1
ATOM 1341 O O . SER A 1 167 ? 4.325 7.117 -20.799 1.00 82.12 167 SER A O 1
ATOM 1343 N N . CYS A 1 168 ? 2.355 7.054 -19.750 1.00 90.62 168 CYS A N 1
ATOM 1344 C CA . CYS A 1 168 ? 1.926 5.804 -20.377 1.00 90.62 168 CYS A CA 1
ATOM 1345 C C . CYS A 1 168 ? 0.398 5.661 -20.381 1.00 90.62 168 CYS A C 1
ATOM 1347 O O . CYS A 1 168 ? -0.328 6.357 -19.675 1.00 90.62 168 CYS A O 1
ATOM 1349 N N . SER A 1 169 ? -0.119 4.761 -21.214 1.00 93.44 169 SER A N 1
ATOM 1350 C CA . SER A 1 169 ? -1.516 4.316 -21.143 1.00 93.44 169 SER A CA 1
ATOM 1351 C C . SER A 1 169 ? -1.578 2.917 -20.548 1.00 93.44 169 SER A C 1
ATOM 13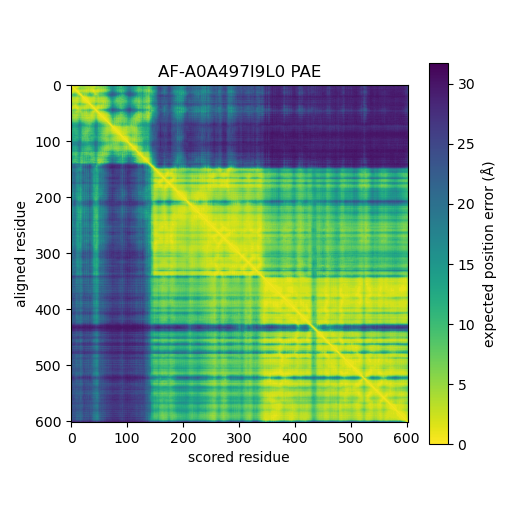53 O O . SER A 1 169 ? -0.764 2.073 -20.912 1.00 93.44 169 SER A O 1
ATOM 1355 N N . VAL A 1 170 ? -2.559 2.658 -19.690 1.00 96.62 170 VAL A N 1
ATOM 1356 C CA . VAL A 1 170 ? -2.820 1.334 -19.123 1.00 96.62 170 VAL A CA 1
ATOM 1357 C C . VAL A 1 170 ? -4.101 0.783 -19.733 1.00 96.62 170 VAL A C 1
ATOM 1359 O O . VAL A 1 170 ? -5.120 1.475 -19.793 1.00 96.62 170 VAL A O 1
ATOM 1362 N N . ASN A 1 171 ? -4.047 -0.463 -20.194 1.00 95.75 171 ASN A N 1
ATOM 1363 C CA . ASN A 1 171 ? -5.216 -1.235 -20.589 1.00 95.75 171 ASN A CA 1
ATOM 1364 C C . ASN A 1 171 ? -5.281 -2.489 -19.714 1.00 95.75 171 ASN A C 1
ATOM 1366 O O . ASN A 1 171 ? -4.326 -3.265 -19.686 1.00 95.75 171 ASN A O 1
ATOM 1370 N N . ILE A 1 172 ? -6.409 -2.714 -19.051 1.00 97.12 172 ILE A N 1
ATOM 1371 C CA . ILE A 1 172 ? -6.706 -4.000 -18.425 1.00 97.12 172 ILE A CA 1
ATOM 1372 C C . ILE A 1 172 ? -7.375 -4.869 -19.482 1.00 97.12 172 ILE A C 1
ATOM 1374 O O . ILE A 1 172 ? -8.417 -4.504 -20.037 1.00 97.12 172 ILE A O 1
ATOM 1378 N N . VAL A 1 173 ? -6.737 -5.990 -19.801 1.00 95.75 173 VAL A N 1
ATOM 1379 C CA . VAL A 1 173 ? -7.162 -6.916 -20.851 1.00 95.75 173 VAL A CA 1
ATOM 1380 C C . VAL A 1 173 ? -7.652 -8.203 -20.205 1.00 95.75 173 VAL A C 1
ATOM 1382 O O . VAL A 1 173 ? -6.918 -8.825 -19.449 1.00 95.75 173 VAL A O 1
ATOM 1385 N N . ASP A 1 174 ? -8.877 -8.606 -20.516 1.00 93.00 174 ASP A N 1
ATOM 1386 C CA . ASP A 1 174 ? -9.414 -9.922 -20.183 1.00 93.00 174 ASP A CA 1
ATOM 1387 C C . ASP A 1 174 ? -9.024 -10.919 -21.285 1.00 93.00 174 ASP A C 1
ATOM 1389 O O . ASP A 1 174 ? -9.464 -10.806 -22.438 1.00 93.00 174 ASP A O 1
ATOM 1393 N N . ALA A 1 175 ? -8.144 -11.855 -20.928 1.00 88.19 175 ALA A N 1
ATOM 1394 C CA . ALA A 1 175 ? -7.642 -12.928 -21.784 1.00 88.19 175 ALA A CA 1
ATOM 1395 C C . ALA A 1 175 ? -7.903 -14.322 -21.169 1.00 88.19 175 ALA A C 1
ATOM 1397 O O . ALA A 1 175 ? -7.155 -15.262 -21.428 1.00 88.19 175 ALA A O 1
ATOM 1398 N N . GLY A 1 176 ? -8.933 -14.448 -20.322 1.00 86.81 176 GLY A N 1
ATOM 1399 C CA . GLY A 1 176 ? -9.150 -15.598 -19.427 1.00 86.81 176 GLY A CA 1
ATOM 1400 C C . GLY A 1 176 ? -8.583 -15.362 -18.022 1.00 86.81 176 GLY A C 1
ATOM 1401 O O . GLY A 1 176 ? -9.139 -15.842 -17.039 1.00 86.81 176 GLY A O 1
ATOM 1402 N N . GLU A 1 177 ? -7.547 -14.531 -17.935 1.00 89.38 177 GLU A N 1
ATOM 1403 C CA . GLU A 1 177 ? -7.068 -13.855 -16.730 1.00 89.38 177 GLU A CA 1
ATOM 1404 C C . GLU A 1 177 ? -6.933 -12.353 -17.032 1.00 89.38 177 GLU A C 1
ATOM 1406 O O . GLU A 1 177 ? -6.843 -11.955 -18.202 1.00 89.38 177 GLU A O 1
ATOM 1411 N N . TYR A 1 178 ? -6.905 -11.509 -15.996 1.00 94.31 178 TYR A N 1
ATOM 1412 C CA . TYR A 1 178 ? -6.673 -10.076 -16.179 1.00 94.31 178 TYR A CA 1
ATOM 1413 C C . TYR A 1 178 ? -5.187 -9.784 -16.400 1.00 94.31 178 TYR A C 1
ATOM 1415 O O . TYR A 1 178 ? -4.324 -10.139 -15.595 1.00 94.31 178 TYR A O 1
ATOM 1423 N N . VAL A 1 179 ? -4.893 -9.086 -17.496 1.00 96.19 179 VAL A N 1
ATOM 1424 C CA . VAL A 1 179 ? -3.546 -8.649 -17.860 1.00 96.19 179 VAL A CA 1
ATOM 1425 C C . VAL A 1 179 ? -3.454 -7.129 -17.776 1.00 96.19 179 VAL A C 1
ATOM 1427 O O . VAL A 1 179 ? -4.197 -6.405 -18.440 1.00 96.19 179 VAL A O 1
ATOM 1430 N N . TYR A 1 180 ? -2.508 -6.644 -16.977 1.00 97.44 180 TYR A N 1
ATOM 1431 C CA . TYR A 1 180 ? -2.148 -5.238 -16.843 1.00 97.44 180 TYR A CA 1
ATOM 1432 C C . TYR A 1 180 ? -1.187 -4.853 -17.978 1.00 97.44 180 TYR A C 1
ATOM 1434 O O . TYR A 1 180 ? 0.023 -5.077 -17.910 1.00 97.44 180 TYR A O 1
ATOM 1442 N N . LYS A 1 181 ? -1.727 -4.313 -19.072 1.00 95.06 181 LYS A N 1
ATOM 1443 C CA . LYS A 1 181 ? -0.949 -3.948 -20.262 1.00 95.06 181 LYS A CA 1
ATOM 1444 C C . LYS A 1 181 ? -0.589 -2.467 -20.229 1.00 95.06 181 LYS A C 1
ATOM 1446 O O . LYS A 1 181 ? -1.459 -1.619 -20.436 1.00 95.06 181 LYS A O 1
ATOM 1451 N N . ILE A 1 182 ? 0.694 -2.153 -20.064 1.00 93.31 182 ILE A N 1
ATOM 1452 C CA . ILE A 1 182 ? 1.197 -0.793 -20.268 1.00 93.31 182 ILE A CA 1
ATOM 1453 C C . ILE A 1 182 ? 1.543 -0.554 -21.735 1.00 93.31 182 ILE A C 1
ATOM 1455 O O . ILE A 1 182 ? 2.076 -1.420 -22.430 1.00 93.31 182 ILE A O 1
ATOM 1459 N N . VAL A 1 183 ? 1.253 0.657 -22.196 1.00 89.19 183 VAL A N 1
ATOM 1460 C CA . VAL A 1 183 ? 1.676 1.195 -23.490 1.00 89.19 183 VAL A CA 1
ATOM 1461 C C . VAL A 1 183 ? 2.401 2.513 -23.215 1.00 89.19 183 VAL A C 1
ATOM 1463 O O . VAL A 1 183 ? 1.757 3.570 -23.162 1.00 89.19 183 VAL A O 1
ATOM 1466 N N . PRO A 1 184 ? 3.718 2.456 -22.958 1.00 87.62 184 PRO A N 1
ATOM 1467 C CA . PRO A 1 184 ? 4.521 3.639 -22.689 1.00 87.62 184 PRO A CA 1
ATOM 1468 C C . PRO A 1 184 ? 4.614 4.586 -23.877 1.00 87.62 184 PRO A C 1
ATOM 1470 O O . PRO A 1 184 ? 4.526 4.157 -25.029 1.00 87.62 184 PRO A O 1
ATOM 1473 N N . GLU A 1 185 ? 4.847 5.870 -23.620 1.00 83.69 185 GLU A N 1
ATOM 1474 C CA . GLU A 1 185 ? 5.086 6.841 -24.694 1.00 83.69 185 GLU A CA 1
ATOM 1475 C C . GLU A 1 185 ? 6.367 6.536 -25.486 1.00 83.69 185 GLU A C 1
ATOM 1477 O O . GLU A 1 185 ? 6.397 6.798 -26.686 1.00 83.69 185 GLU A O 1
ATOM 1482 N N . GLU A 1 186 ? 7.354 5.863 -24.875 1.00 78.94 186 GLU A N 1
ATOM 1483 C CA . GLU A 1 186 ? 8.551 5.337 -25.562 1.00 78.94 186 GLU A CA 1
ATOM 1484 C C . GLU A 1 186 ? 8.231 4.410 -26.745 1.00 78.94 186 GLU A C 1
ATOM 1486 O O . GLU A 1 186 ? 9.016 4.302 -27.680 1.00 78.94 186 GLU A O 1
ATOM 1491 N N . THR A 1 187 ? 7.084 3.724 -26.717 1.00 75.44 187 THR A N 1
ATOM 1492 C CA . THR A 1 187 ? 6.670 2.817 -27.806 1.00 75.44 187 THR A CA 1
ATOM 1493 C C . THR A 1 187 ? 6.047 3.548 -28.993 1.00 75.44 187 THR A C 1
ATOM 1495 O O . THR A 1 187 ? 5.749 2.928 -30.010 1.00 75.44 187 THR A O 1
ATOM 1498 N N . LYS A 1 188 ? 5.822 4.859 -28.856 1.00 75.62 188 LYS A N 1
ATOM 1499 C CA . LYS A 1 188 ? 5.168 5.720 -29.847 1.00 75.62 188 LYS A CA 1
ATOM 1500 C C . LYS A 1 188 ? 6.117 6.771 -30.419 1.00 75.62 188 LYS A C 1
ATOM 1502 O O . LYS A 1 188 ? 5.636 7.739 -31.002 1.00 75.62 188 LYS A O 1
ATOM 1507 N N . LEU A 1 189 ? 7.422 6.626 -30.188 1.00 70.75 189 LEU A N 1
ATOM 1508 C CA . LEU A 1 189 ? 8.407 7.543 -30.746 1.00 70.75 189 LEU A CA 1
ATOM 1509 C C . LEU A 1 189 ? 8.421 7.430 -32.270 1.00 70.75 189 LEU A C 1
ATOM 1511 O O . LEU A 1 189 ? 8.352 6.326 -32.814 1.00 70.75 189 LEU A O 1
ATOM 1515 N N . ASP A 1 190 ? 8.511 8.567 -32.953 1.00 67.25 190 ASP A N 1
ATOM 1516 C CA . ASP A 1 190 ? 8.795 8.561 -34.385 1.00 67.25 190 ASP A CA 1
ATOM 1517 C C . ASP A 1 190 ? 10.281 8.256 -34.658 1.00 67.25 190 ASP A C 1
ATOM 1519 O O . ASP A 1 190 ? 11.116 8.197 -33.753 1.00 67.25 190 ASP A O 1
ATOM 1523 N N . ALA A 1 191 ? 10.640 8.036 -35.925 1.00 57.22 191 ALA A N 1
ATOM 1524 C CA . ALA A 1 191 ? 12.011 7.667 -36.279 1.00 57.22 191 ALA A CA 1
ATOM 1525 C C . ALA A 1 191 ? 13.049 8.752 -35.931 1.00 57.22 191 ALA A C 1
ATOM 1527 O O . ALA A 1 191 ? 14.196 8.424 -35.630 1.00 57.22 191 ALA A O 1
ATOM 1528 N N . ILE A 1 192 ? 12.679 10.035 -35.979 1.00 65.50 192 ILE A N 1
ATOM 1529 C CA . ILE A 1 192 ? 13.585 11.147 -35.663 1.00 65.50 192 ILE A CA 1
ATOM 1530 C C . ILE A 1 192 ? 13.811 11.201 -34.151 1.00 65.50 192 ILE A C 1
ATOM 1532 O O . ILE A 1 192 ? 14.958 11.272 -33.702 1.00 65.50 192 ILE A O 1
ATOM 1536 N N . GLU A 1 193 ? 12.733 11.111 -33.376 1.00 75.19 193 GLU A N 1
ATOM 1537 C CA . GLU A 1 193 ? 12.758 11.019 -31.918 1.00 75.19 193 GLU A CA 1
ATOM 1538 C C . GLU A 1 193 ? 13.617 9.836 -31.448 1.00 75.19 193 GLU A C 1
ATOM 1540 O O . GLU A 1 193 ? 14.493 9.997 -30.595 1.00 75.19 193 GLU A O 1
ATOM 1545 N N . GLU A 1 194 ? 13.435 8.658 -32.052 1.00 66.75 194 GLU A N 1
ATOM 1546 C CA . GLU A 1 194 ? 14.256 7.478 -31.772 1.00 66.75 194 GLU A CA 1
ATOM 1547 C C . GLU A 1 194 ? 15.741 7.728 -32.070 1.00 66.75 194 GLU A C 1
ATOM 1549 O O . GLU A 1 194 ? 16.591 7.437 -31.230 1.00 66.75 194 GLU A O 1
ATOM 1554 N N . ILE A 1 195 ? 16.083 8.299 -33.230 1.00 65.31 195 ILE A N 1
ATOM 1555 C CA . ILE A 1 195 ? 17.481 8.592 -33.590 1.00 65.31 195 ILE A CA 1
ATOM 1556 C C . ILE A 1 195 ? 18.121 9.549 -32.578 1.00 65.31 195 ILE A C 1
ATOM 1558 O O . ILE A 1 195 ? 19.259 9.324 -32.154 1.00 65.31 195 ILE A O 1
ATOM 1562 N N . ASN A 1 196 ? 17.409 10.606 -32.187 1.00 72.69 196 ASN A N 1
ATOM 1563 C CA . ASN A 1 196 ? 17.906 11.593 -31.230 1.00 72.69 196 ASN A CA 1
ATOM 1564 C C . ASN A 1 196 ? 18.119 10.974 -29.847 1.00 72.69 196 ASN A C 1
ATOM 1566 O O . ASN A 1 196 ? 19.173 11.173 -29.239 1.00 72.69 196 ASN A O 1
ATOM 1570 N N . LEU A 1 197 ? 17.168 10.156 -29.392 1.00 77.94 197 LEU A N 1
ATOM 1571 C CA . LEU A 1 197 ? 17.278 9.407 -28.147 1.00 77.94 197 LEU A CA 1
ATOM 1572 C C . LEU A 1 197 ? 18.523 8.511 -28.136 1.00 77.94 197 LEU A C 1
ATOM 1574 O O . LEU A 1 197 ? 19.260 8.469 -27.151 1.00 77.94 197 LEU A O 1
ATOM 1578 N N . ILE A 1 198 ? 18.791 7.817 -29.244 1.00 67.56 198 ILE A N 1
ATOM 1579 C CA . ILE A 1 198 ? 19.936 6.910 -29.347 1.00 67.56 198 ILE A CA 1
ATOM 1580 C C . ILE A 1 198 ? 21.257 7.661 -29.325 1.00 67.56 198 ILE A C 1
ATOM 1582 O O . ILE A 1 198 ? 22.174 7.254 -28.612 1.00 67.56 198 ILE A O 1
ATOM 1586 N N . LYS A 1 199 ? 21.370 8.736 -30.111 1.00 70.38 199 LYS A N 1
ATOM 1587 C CA . LYS A 1 199 ? 22.579 9.566 -30.136 1.00 70.38 199 LYS A CA 1
ATOM 1588 C C . LYS A 1 199 ? 22.914 10.056 -28.731 1.00 70.38 199 LYS A C 1
ATOM 1590 O O . LYS A 1 199 ? 24.033 9.856 -28.273 1.00 70.38 199 LYS A O 1
ATOM 1595 N N . ALA A 1 200 ? 21.915 10.572 -28.017 1.00 79.56 200 ALA A N 1
ATOM 1596 C CA . ALA A 1 200 ? 22.087 11.010 -26.641 1.00 79.56 200 ALA A CA 1
ATOM 1597 C C . ALA A 1 200 ? 22.523 9.863 -25.710 1.00 79.56 200 ALA A C 1
ATOM 1599 O O . ALA A 1 200 ? 23.476 10.021 -24.953 1.00 79.56 200 ALA A O 1
ATOM 1600 N N . LEU A 1 201 ? 21.901 8.680 -25.789 1.00 75.62 201 LEU A N 1
ATOM 1601 C CA . LEU A 1 201 ? 22.302 7.523 -24.976 1.00 75.62 201 LEU A CA 1
ATOM 1602 C C . LEU A 1 201 ? 23.730 7.038 -25.273 1.00 75.62 201 LEU A C 1
ATOM 1604 O O . LEU A 1 201 ? 24.427 6.615 -24.349 1.00 75.62 201 LEU A O 1
ATOM 1608 N N . LYS A 1 202 ? 24.174 7.083 -26.536 1.00 70.38 202 LYS A N 1
ATOM 1609 C CA . LYS A 1 202 ? 25.558 6.758 -26.915 1.00 70.38 202 LYS A CA 1
ATOM 1610 C C . LYS A 1 202 ? 26.543 7.749 -26.325 1.00 70.38 202 LYS A C 1
ATOM 1612 O O . LYS A 1 202 ? 27.518 7.323 -25.713 1.00 70.38 202 LYS A O 1
ATOM 1617 N N . ASP A 1 203 ? 26.248 9.037 -26.449 1.00 75.19 203 ASP A N 1
ATOM 1618 C CA . ASP A 1 203 ? 27.082 10.094 -25.885 1.00 75.19 203 ASP A CA 1
ATOM 1619 C C . ASP A 1 203 ? 27.180 9.973 -24.362 1.00 75.19 203 ASP A C 1
ATOM 1621 O O . ASP A 1 203 ? 28.261 10.127 -23.805 1.00 75.19 203 ASP A O 1
ATOM 1625 N N . ILE A 1 204 ? 26.077 9.651 -23.680 1.00 76.94 204 ILE A N 1
ATOM 1626 C CA . ILE A 1 204 ? 26.069 9.433 -22.227 1.00 76.94 204 ILE A CA 1
ATOM 1627 C C . ILE A 1 204 ? 26.941 8.231 -21.852 1.00 76.94 204 ILE A C 1
ATOM 1629 O O . ILE A 1 204 ? 27.768 8.342 -20.951 1.00 76.94 204 ILE A O 1
ATOM 1633 N N . LYS A 1 205 ? 26.799 7.097 -22.554 1.00 71.75 205 LYS A N 1
ATOM 1634 C CA . LYS A 1 205 ? 27.618 5.897 -22.305 1.00 71.75 205 LYS A CA 1
ATOM 1635 C C . LYS A 1 205 ? 29.105 6.141 -22.558 1.00 71.75 205 LYS A C 1
ATOM 1637 O O . LYS A 1 205 ? 29.927 5.638 -21.806 1.00 71.75 205 LYS A O 1
ATOM 1642 N N . ALA A 1 206 ? 29.449 6.898 -23.599 1.00 68.38 206 ALA A N 1
ATOM 1643 C CA . ALA A 1 206 ? 30.837 7.187 -23.954 1.00 68.38 206 ALA A CA 1
ATOM 1644 C C . ALA A 1 206 ? 31.553 8.078 -22.926 1.00 68.38 206 ALA A C 1
ATOM 1646 O O . ALA A 1 206 ? 32.778 8.079 -22.868 1.00 68.38 206 ALA A O 1
ATOM 1647 N N . ARG A 1 207 ? 30.802 8.843 -22.127 1.00 75.75 207 ARG A N 1
ATOM 1648 C CA . ARG A 1 207 ? 31.347 9.776 -21.132 1.00 75.75 207 ARG A CA 1
ATOM 1649 C C . ARG A 1 207 ? 31.648 9.140 -19.769 1.00 75.75 207 ARG A C 1
ATOM 1651 O O . ARG A 1 207 ? 32.164 9.853 -18.919 1.00 75.75 207 ARG A O 1
ATOM 1658 N N . ASP A 1 208 ? 31.296 7.868 -19.561 1.00 67.44 208 ASP A N 1
ATOM 1659 C CA . ASP A 1 208 ? 31.481 7.115 -18.303 1.00 67.44 208 ASP A CA 1
ATOM 1660 C C . ASP A 1 208 ? 31.098 7.912 -17.039 1.00 67.44 208 ASP A C 1
ATOM 1662 O O . ASP A 1 208 ? 31.861 8.078 -16.089 1.00 67.44 208 ASP A O 1
ATOM 1666 N N . ILE A 1 209 ? 29.907 8.513 -17.074 1.00 70.62 209 ILE A N 1
ATOM 1667 C CA . ILE A 1 209 ? 29.492 9.483 -16.061 1.00 70.62 209 ILE A CA 1
ATOM 1668 C C . ILE A 1 209 ? 29.004 8.763 -14.807 1.00 70.62 209 ILE A C 1
ATOM 1670 O O . ILE A 1 209 ? 28.022 8.019 -14.851 1.00 70.62 209 ILE A O 1
ATOM 1674 N N . VAL A 1 210 ? 29.626 9.085 -13.676 1.00 70.56 210 VAL A N 1
ATOM 1675 C CA . VAL A 1 210 ? 29.168 8.692 -12.343 1.00 70.56 210 VAL A CA 1
ATOM 1676 C C . VAL A 1 210 ? 28.609 9.923 -11.638 1.00 70.56 210 VAL A C 1
ATOM 1678 O O . VAL A 1 210 ? 29.267 10.959 -11.551 1.00 70.56 210 VAL A O 1
ATOM 1681 N N . PHE A 1 211 ? 27.377 9.815 -11.151 1.00 75.94 211 PHE A N 1
ATOM 1682 C CA . PHE A 1 211 ? 26.743 10.840 -10.329 1.00 75.94 211 PHE A CA 1
ATOM 1683 C C . PHE A 1 211 ? 26.561 10.328 -8.904 1.00 75.94 211 PHE A C 1
ATOM 1685 O O . PHE A 1 211 ? 26.302 9.139 -8.703 1.00 75.94 211 PHE A O 1
ATOM 1692 N N . GLU A 1 212 ? 26.616 11.245 -7.938 1.00 76.75 212 GLU A N 1
ATOM 1693 C CA . GLU A 1 212 ? 26.153 10.969 -6.580 1.00 76.75 212 GLU A CA 1
ATOM 1694 C C . GLU A 1 212 ? 24.676 10.540 -6.609 1.00 76.75 212 GLU A C 1
ATOM 1696 O O . GLU A 1 212 ? 23.885 11.175 -7.321 1.00 76.75 212 GLU A O 1
ATOM 1701 N N . PRO A 1 213 ? 24.272 9.493 -5.860 1.00 75.81 213 PRO A N 1
ATOM 1702 C CA . PRO A 1 213 ? 22.923 8.931 -5.944 1.00 75.81 213 PRO A CA 1
ATOM 1703 C C . PRO A 1 213 ? 21.799 9.962 -5.769 1.00 75.81 213 PRO A C 1
ATOM 1705 O O . PRO A 1 213 ? 20.797 9.901 -6.480 1.00 75.81 213 PRO A O 1
ATOM 1708 N N . GLU A 1 214 ? 21.979 10.935 -4.869 1.00 78.00 214 GLU A N 1
ATOM 1709 C CA . GLU A 1 214 ? 20.965 11.951 -4.553 1.00 78.00 214 GLU A CA 1
ATOM 1710 C C . GLU A 1 214 ? 20.746 12.966 -5.688 1.00 78.00 214 GLU A C 1
ATOM 1712 O O . GLU A 1 214 ? 19.632 13.451 -5.885 1.00 78.00 214 GLU A O 1
ATOM 1717 N N . GLU A 1 215 ? 21.779 13.250 -6.483 1.00 85.50 215 GLU A N 1
ATOM 1718 C CA . GLU A 1 215 ? 21.733 14.241 -7.567 1.00 85.50 215 GLU A CA 1
ATOM 1719 C C . GLU A 1 215 ? 21.631 13.601 -8.958 1.00 85.50 215 GLU A C 1
ATOM 1721 O O . GLU A 1 215 ? 21.385 14.293 -9.951 1.00 85.50 215 GLU A O 1
ATOM 1726 N N . ALA A 1 216 ? 21.802 12.277 -9.046 1.00 85.06 216 ALA A N 1
ATOM 1727 C CA . ALA A 1 216 ? 21.887 11.538 -10.301 1.00 85.06 216 ALA A CA 1
ATOM 1728 C C . ALA A 1 216 ? 20.697 11.797 -11.226 1.00 85.06 216 ALA A C 1
ATOM 1730 O O . ALA A 1 216 ? 20.879 11.967 -12.430 1.00 85.06 216 ALA A O 1
ATOM 1731 N N . ARG A 1 217 ? 19.480 11.868 -10.674 1.00 88.75 217 ARG A N 1
ATOM 1732 C CA . ARG A 1 217 ? 18.264 12.114 -11.460 1.00 88.75 217 ARG A CA 1
ATOM 1733 C C . ARG A 1 217 ? 18.247 13.507 -12.087 1.00 88.75 217 ARG A C 1
ATOM 1735 O O . ARG A 1 217 ? 17.953 13.624 -13.274 1.00 88.75 217 ARG A O 1
ATOM 1742 N N . VAL A 1 218 ? 18.599 14.532 -11.311 1.00 91.25 218 VAL A N 1
ATOM 1743 C CA . VAL A 1 218 ? 18.604 15.936 -11.750 1.00 91.25 218 VAL A CA 1
ATOM 1744 C C . VAL A 1 218 ? 19.710 16.170 -12.777 1.00 91.25 218 VAL A C 1
ATOM 1746 O O . VAL A 1 218 ? 19.432 16.614 -13.887 1.00 91.25 218 VAL A O 1
ATOM 1749 N N . LYS A 1 219 ? 20.947 15.765 -12.470 1.00 91.25 219 LYS A N 1
ATOM 1750 C CA . LYS A 1 219 ? 22.092 15.945 -13.378 1.00 91.25 219 LYS A CA 1
ATOM 1751 C C . LYS A 1 219 ? 21.939 15.160 -14.680 1.00 91.25 219 LYS A C 1
ATOM 1753 O O . LYS A 1 219 ? 22.294 15.649 -15.753 1.00 91.25 219 LYS A O 1
ATOM 1758 N N . MET A 1 220 ? 21.383 13.947 -14.611 1.00 90.19 220 MET A N 1
ATOM 1759 C CA . MET A 1 220 ? 21.080 13.170 -15.812 1.00 90.19 220 MET A CA 1
ATOM 1760 C C . MET A 1 220 ? 19.998 13.843 -16.655 1.00 90.19 220 MET A C 1
ATOM 1762 O O . MET A 1 220 ? 20.096 13.815 -17.879 1.00 90.19 220 MET A O 1
ATOM 1766 N N . TYR A 1 221 ? 18.991 14.454 -16.026 1.00 93.69 221 TYR A N 1
ATOM 1767 C CA . TYR A 1 221 ? 17.952 15.193 -16.736 1.00 93.69 221 TYR A CA 1
ATOM 1768 C C . TYR A 1 221 ? 18.530 16.394 -17.489 1.00 93.69 221 TYR A C 1
ATOM 1770 O O . TYR A 1 221 ? 18.329 16.490 -18.696 1.00 93.69 221 TYR A O 1
ATOM 1778 N N . GLU A 1 222 ? 19.314 17.242 -16.821 1.00 93.19 222 GLU A N 1
ATOM 1779 C CA . GLU A 1 222 ? 19.956 18.415 -17.434 1.00 93.19 222 GLU A CA 1
ATOM 1780 C C . GLU A 1 222 ? 20.846 18.028 -18.626 1.00 93.19 222 GLU A C 1
ATOM 1782 O O . GLU A 1 222 ? 20.816 18.653 -19.691 1.00 93.19 222 GLU A O 1
ATOM 1787 N N . LEU A 1 223 ? 21.626 16.951 -18.480 1.00 91.25 223 LEU A N 1
ATOM 1788 C CA . LEU A 1 223 ? 22.449 16.426 -19.564 1.00 91.25 223 LEU A CA 1
ATOM 1789 C C . LEU A 1 223 ? 21.596 15.888 -20.719 1.00 91.25 223 LEU A C 1
ATOM 1791 O O . LEU A 1 223 ? 21.879 16.175 -21.883 1.00 91.25 223 LEU A O 1
ATOM 1795 N N . ALA A 1 224 ? 20.573 15.094 -20.408 1.00 89.88 224 ALA A N 1
ATOM 1796 C CA . ALA A 1 224 ? 19.701 14.487 -21.401 1.00 89.88 224 ALA A CA 1
ATOM 1797 C C . ALA A 1 224 ? 18.917 15.549 -22.185 1.00 89.88 224 ALA A C 1
ATOM 1799 O O . ALA A 1 224 ? 18.831 15.461 -23.409 1.00 89.88 224 ALA A O 1
ATOM 1800 N N . GLU A 1 225 ? 18.418 16.582 -21.510 1.00 94.62 225 GLU A N 1
ATOM 1801 C CA . GLU A 1 225 ? 17.752 17.734 -22.118 1.00 94.62 225 GLU A CA 1
ATOM 1802 C C . GLU A 1 225 ? 18.707 18.505 -23.035 1.00 94.62 225 GLU A C 1
ATOM 1804 O O . GLU A 1 225 ? 18.359 18.804 -24.176 1.00 94.62 225 GLU A O 1
ATOM 1809 N N . LYS A 1 226 ? 19.960 18.724 -22.616 1.00 93.00 226 LYS A N 1
ATOM 1810 C CA . LYS A 1 226 ? 20.980 19.366 -23.459 1.00 93.00 226 LYS A CA 1
ATOM 1811 C C . LYS A 1 226 ? 21.308 18.566 -24.726 1.00 93.00 226 LYS A C 1
ATOM 1813 O O . LYS A 1 226 ? 21.535 19.164 -25.780 1.00 93.00 226 LYS A O 1
ATOM 1818 N N . LEU A 1 227 ? 21.374 17.236 -24.630 1.00 88.19 227 LEU A N 1
ATOM 1819 C CA . LEU A 1 227 ? 21.721 16.355 -25.754 1.00 88.19 227 LEU A CA 1
ATOM 1820 C C . LEU A 1 227 ? 20.559 16.157 -26.730 1.00 88.19 227 LEU A C 1
ATOM 1822 O O . LEU A 1 227 ? 20.770 16.123 -27.940 1.00 88.19 227 LEU A O 1
ATOM 1826 N N . THR A 1 228 ? 19.341 16.015 -26.210 1.00 87.88 228 THR A N 1
ATOM 1827 C CA . THR A 1 228 ? 18.150 15.722 -27.020 1.00 87.88 228 THR A CA 1
ATOM 1828 C C . THR A 1 228 ? 17.436 16.978 -27.506 1.00 87.88 228 THR A C 1
ATOM 1830 O O . THR A 1 228 ? 16.811 16.934 -28.562 1.00 87.88 228 THR A O 1
ATOM 1833 N N . LYS A 1 229 ? 17.545 18.089 -26.761 1.00 91.00 229 LYS A N 1
ATOM 1834 C CA . LYS A 1 229 ? 16.733 19.309 -26.913 1.00 91.00 229 LYS A CA 1
ATOM 1835 C C . LYS A 1 229 ? 15.225 19.032 -26.876 1.00 91.00 229 LYS A C 1
ATOM 1837 O O . LYS A 1 229 ? 14.450 19.761 -27.488 1.00 91.00 229 LYS A O 1
ATOM 1842 N N . ASP A 1 230 ? 14.828 17.969 -26.180 1.00 91.00 230 ASP A N 1
ATOM 1843 C CA . ASP A 1 230 ? 13.456 17.482 -26.122 1.00 91.00 230 ASP A CA 1
ATOM 1844 C C . ASP A 1 230 ? 13.149 16.949 -24.713 1.00 91.00 230 ASP A C 1
ATOM 1846 O O . ASP A 1 230 ? 13.767 15.997 -24.232 1.00 91.00 230 ASP A O 1
ATOM 1850 N N . GLU A 1 231 ? 12.172 17.567 -24.048 1.00 91.81 231 GLU A N 1
ATOM 1851 C CA . GLU A 1 231 ? 11.782 17.244 -22.671 1.00 91.81 231 GLU A CA 1
ATOM 1852 C C . GLU A 1 231 ? 11.278 15.796 -22.524 1.00 91.81 231 GLU A C 1
ATOM 1854 O O . GLU A 1 231 ? 11.559 15.109 -21.536 1.00 91.81 231 GLU A O 1
ATOM 1859 N N . LYS A 1 232 ? 10.532 15.304 -23.520 1.00 90.38 232 LYS A N 1
ATOM 1860 C CA . LYS A 1 232 ? 9.979 13.946 -23.539 1.00 90.38 232 LYS A CA 1
ATOM 1861 C C . LYS A 1 232 ? 11.116 12.939 -23.667 1.00 90.38 232 LYS A C 1
ATOM 1863 O O . LYS A 1 232 ? 11.174 11.998 -22.875 1.00 90.38 232 LYS A O 1
ATOM 1868 N N . LEU A 1 233 ? 12.049 13.144 -24.597 1.00 88.44 233 LEU A N 1
ATOM 1869 C CA . LEU A 1 233 ? 13.211 12.263 -24.752 1.00 88.44 233 LEU A CA 1
ATOM 1870 C C . LEU A 1 233 ? 14.129 12.304 -23.528 1.00 88.44 233 LEU A C 1
ATOM 1872 O O . LEU A 1 233 ? 14.591 11.251 -23.087 1.00 88.44 233 LEU A O 1
ATOM 1876 N N . ALA A 1 234 ? 14.337 13.478 -22.929 1.00 91.94 234 ALA A N 1
ATOM 1877 C CA . ALA A 1 234 ? 15.118 13.617 -21.705 1.00 91.94 234 ALA A CA 1
ATOM 1878 C C . ALA A 1 234 ? 14.536 12.781 -20.554 1.00 91.94 234 ALA A C 1
ATOM 1880 O O . ALA A 1 234 ? 15.258 12.004 -19.921 1.00 91.94 234 ALA A O 1
ATOM 1881 N N . LYS A 1 235 ? 13.214 12.845 -20.334 1.00 91.44 235 LYS A N 1
ATOM 1882 C CA . LYS A 1 235 ? 12.519 12.013 -19.332 1.00 91.44 235 LYS A CA 1
ATOM 1883 C C . LYS A 1 235 ? 12.678 10.518 -19.605 1.00 91.44 235 LYS A C 1
ATOM 1885 O O . LYS A 1 235 ? 12.858 9.746 -18.663 1.00 91.44 235 LYS A O 1
ATOM 1890 N N . ILE A 1 236 ? 12.639 10.108 -20.874 1.00 88.62 236 ILE A N 1
ATOM 1891 C CA . ILE A 1 236 ? 12.846 8.709 -21.274 1.00 88.62 236 ILE A CA 1
ATOM 1892 C C . ILE A 1 236 ? 14.270 8.257 -20.940 1.00 88.62 236 ILE A C 1
ATOM 1894 O O . ILE A 1 236 ? 14.444 7.200 -20.333 1.00 88.62 236 ILE A O 1
ATOM 1898 N N . ILE A 1 237 ? 15.282 9.066 -21.265 1.00 87.25 237 ILE A N 1
ATOM 1899 C CA . ILE A 1 237 ? 16.680 8.774 -20.918 1.00 87.25 237 ILE A CA 1
ATOM 1900 C C . ILE A 1 237 ? 16.816 8.591 -19.414 1.00 87.25 237 ILE A C 1
ATOM 1902 O O . ILE A 1 237 ? 17.260 7.532 -18.981 1.00 87.25 237 ILE A O 1
ATOM 1906 N N . VAL A 1 238 ? 16.379 9.579 -18.629 1.00 89.94 238 VAL A N 1
ATOM 1907 C CA . VAL A 1 238 ? 16.468 9.550 -17.162 1.00 89.94 238 VAL A CA 1
ATOM 1908 C C . VAL A 1 238 ? 15.822 8.289 -16.602 1.00 89.94 238 VAL A C 1
ATOM 1910 O O . VAL A 1 238 ? 16.444 7.596 -15.798 1.00 89.94 238 VAL A O 1
ATOM 1913 N N . ARG A 1 239 ? 14.618 7.940 -17.074 1.00 89.75 239 ARG A N 1
ATOM 1914 C CA . ARG A 1 239 ? 13.897 6.738 -16.641 1.00 89.75 239 ARG A CA 1
ATOM 1915 C C . ARG A 1 239 ? 14.703 5.464 -16.876 1.00 89.75 239 ARG A C 1
ATOM 1917 O O . ARG A 1 239 ? 14.678 4.580 -16.030 1.00 89.75 239 ARG A O 1
ATOM 1924 N N . HIS A 1 240 ? 15.400 5.335 -18.005 1.00 85.19 240 HIS A N 1
ATOM 1925 C CA . HIS A 1 240 ? 16.107 4.100 -18.365 1.00 85.19 240 HIS A CA 1
ATOM 1926 C C . HIS A 1 240 ? 17.580 4.056 -17.934 1.00 85.19 240 HIS A C 1
ATOM 1928 O O . HIS A 1 240 ? 18.147 2.961 -17.853 1.00 85.19 240 HIS A O 1
ATOM 1934 N N . THR A 1 241 ? 18.195 5.195 -17.608 1.00 81.75 241 THR A N 1
ATOM 1935 C CA . THR A 1 241 ? 19.592 5.269 -17.153 1.00 81.75 241 THR A CA 1
ATOM 1936 C C . THR A 1 241 ? 19.701 5.269 -15.634 1.00 81.75 241 THR A C 1
ATOM 1938 O O . THR A 1 241 ? 20.221 4.309 -15.066 1.00 81.75 241 THR A O 1
ATOM 1941 N N . VAL A 1 242 ? 19.172 6.289 -14.962 1.00 84.19 242 VAL A N 1
ATOM 1942 C CA . VAL A 1 242 ? 19.283 6.460 -13.503 1.00 84.19 242 VAL A CA 1
ATOM 1943 C C . VAL A 1 242 ? 18.018 6.017 -12.763 1.00 84.19 242 VAL A C 1
ATOM 1945 O O . VAL A 1 242 ? 18.114 5.504 -11.653 1.00 84.19 242 VAL A O 1
ATOM 1948 N N . GLY A 1 243 ? 16.851 6.135 -13.399 1.00 88.12 243 GLY A N 1
ATOM 1949 C CA . GLY A 1 243 ? 15.549 5.707 -12.882 1.00 88.12 243 GLY A CA 1
ATOM 1950 C C . GLY A 1 243 ? 15.271 4.213 -13.059 1.00 88.12 243 GLY A C 1
ATOM 1951 O O . GLY A 1 243 ? 16.058 3.504 -13.660 1.00 88.12 243 GLY A O 1
ATOM 1952 N N . TYR A 1 244 ? 14.137 3.691 -12.590 1.00 90.62 244 TYR A N 1
ATOM 1953 C CA . TYR A 1 244 ? 13.835 2.245 -12.551 1.00 90.62 244 TYR A CA 1
ATOM 1954 C C . TYR A 1 244 ? 13.309 1.642 -13.867 1.00 90.62 244 TYR A C 1
ATOM 1956 O O . TYR A 1 244 ? 12.822 0.514 -13.889 1.00 90.62 244 TYR A O 1
ATOM 1964 N N . GLY A 1 245 ? 13.427 2.336 -14.996 1.00 89.88 245 GLY A N 1
ATOM 1965 C CA . GLY A 1 245 ? 12.953 1.870 -16.298 1.00 89.88 245 GLY A CA 1
ATOM 1966 C C . GLY A 1 245 ? 11.429 1.757 -16.367 1.00 89.88 245 GLY A C 1
ATOM 1967 O O . GLY A 1 245 ? 10.712 2.629 -15.882 1.00 89.88 245 GLY A O 1
ATOM 1968 N N . LEU A 1 246 ? 10.921 0.675 -16.965 1.00 90.62 246 LEU A N 1
ATOM 1969 C CA . LEU A 1 246 ? 9.478 0.490 -17.163 1.00 90.62 246 LEU A CA 1
ATOM 1970 C C . LEU A 1 246 ? 8.693 0.376 -15.848 1.00 90.62 246 LEU A C 1
ATOM 1972 O O . LEU A 1 246 ? 7.515 0.729 -15.816 1.00 90.62 246 LEU A O 1
ATOM 1976 N N . LEU A 1 247 ? 9.339 -0.052 -14.758 1.00 93.94 247 LEU A N 1
ATOM 1977 C CA . LEU A 1 247 ? 8.738 -0.061 -13.426 1.00 93.94 247 LEU A CA 1
ATOM 1978 C C . LEU A 1 247 ? 8.250 1.318 -12.984 1.00 93.94 247 LEU A C 1
ATOM 1980 O O . LEU A 1 247 ? 7.238 1.379 -12.297 1.00 93.94 247 LEU A O 1
ATOM 1984 N N . GLU A 1 248 ? 8.880 2.420 -13.408 1.00 93.19 248 GLU A N 1
ATOM 1985 C CA . GLU A 1 248 ? 8.428 3.763 -13.014 1.00 93.19 248 GLU A CA 1
ATOM 1986 C C . GLU A 1 248 ? 7.015 4.078 -13.519 1.00 93.19 248 GLU A C 1
ATOM 1988 O O . GLU A 1 248 ? 6.252 4.766 -12.839 1.00 93.19 248 GLU A O 1
ATOM 1993 N N . HIS A 1 249 ? 6.623 3.513 -14.666 1.00 93.25 249 HIS A N 1
ATOM 1994 C CA . HIS A 1 249 ? 5.250 3.618 -15.162 1.00 93.25 249 HIS A CA 1
ATOM 1995 C C . HIS A 1 249 ? 4.267 2.957 -14.191 1.00 93.25 249 HIS A C 1
ATOM 1997 O O . HIS A 1 249 ? 3.238 3.542 -13.861 1.00 93.25 249 HIS A O 1
ATOM 2003 N N . ILE A 1 250 ? 4.615 1.787 -13.651 1.00 95.00 250 ILE A N 1
ATOM 2004 C CA . ILE A 1 250 ? 3.805 1.064 -12.657 1.00 95.00 250 ILE A CA 1
ATOM 2005 C C . ILE A 1 250 ? 3.860 1.762 -11.283 1.00 95.00 250 ILE A C 1
ATOM 2007 O O . ILE A 1 250 ? 2.849 1.894 -10.586 1.00 95.00 250 ILE A O 1
ATOM 2011 N N . PHE A 1 251 ? 5.024 2.286 -10.894 1.00 93.50 251 PHE A N 1
ATOM 2012 C CA . PHE A 1 251 ? 5.200 3.078 -9.674 1.00 93.50 251 PHE A CA 1
ATOM 2013 C C . PHE A 1 251 ? 4.340 4.345 -9.695 1.00 93.50 251 PHE A C 1
ATOM 2015 O O . PHE A 1 251 ? 3.847 4.764 -8.650 1.00 93.50 251 PHE A O 1
ATOM 2022 N N . SER A 1 252 ? 4.065 4.907 -10.873 1.00 91.62 252 SER A N 1
ATOM 2023 C CA . SER A 1 252 ? 3.178 6.064 -11.013 1.00 91.62 252 SER A CA 1
ATOM 2024 C C . SER A 1 252 ? 1.680 5.733 -10.916 1.00 91.62 252 SER A C 1
ATOM 2026 O O . SER A 1 252 ? 0.879 6.635 -10.683 1.00 91.62 252 SER A O 1
ATOM 2028 N N . ASP A 1 253 ? 1.280 4.460 -11.039 1.00 93.62 253 ASP A N 1
ATOM 2029 C CA . ASP A 1 253 ? -0.138 4.082 -11.087 1.00 93.62 253 ASP A CA 1
ATOM 2030 C C . ASP A 1 253 ? -0.796 4.006 -9.693 1.00 93.62 253 ASP A C 1
ATOM 2032 O O . ASP A 1 253 ? -0.503 3.080 -8.929 1.00 93.62 253 ASP A O 1
ATOM 2036 N N . PRO A 1 254 ? -1.732 4.900 -9.326 1.00 89.81 254 PRO A N 1
ATOM 2037 C CA . PRO A 1 254 ? -2.390 4.855 -8.019 1.00 89.81 254 PRO A CA 1
ATOM 2038 C C . PRO A 1 254 ? -3.259 3.606 -7.789 1.00 89.81 254 PRO A C 1
ATOM 2040 O O . PRO A 1 254 ? -3.606 3.334 -6.638 1.00 89.81 254 PRO A O 1
ATOM 2043 N N . LYS A 1 255 ? -3.626 2.860 -8.841 1.00 91.81 255 LYS A N 1
ATOM 2044 C CA . LYS A 1 255 ? -4.414 1.625 -8.735 1.00 91.81 255 LYS A CA 1
ATOM 2045 C C . LYS A 1 255 ? -3.571 0.382 -8.453 1.00 91.81 255 LYS A C 1
ATOM 2047 O O . LYS A 1 255 ? -4.129 -0.642 -8.066 1.00 91.81 255 LYS A O 1
ATOM 2052 N N . VAL A 1 256 ? -2.249 0.451 -8.601 1.00 93.62 256 VAL A N 1
ATOM 2053 C CA . VAL A 1 256 ? -1.343 -0.656 -8.263 1.00 93.62 256 VAL A CA 1
ATOM 2054 C C . VAL A 1 256 ? -0.894 -0.534 -6.806 1.00 93.62 256 VAL A C 1
ATOM 2056 O O . VAL A 1 256 ? -0.487 0.543 -6.370 1.00 93.62 256 VAL A O 1
ATOM 2059 N N . GLN A 1 257 ? -0.976 -1.633 -6.051 1.00 90.62 257 GLN A N 1
ATOM 2060 C CA . GLN A 1 257 ? -0.589 -1.703 -4.632 1.00 90.62 257 GLN A CA 1
ATOM 2061 C C . GLN A 1 257 ? 0.759 -2.401 -4.452 1.00 90.62 257 GLN A C 1
ATOM 2063 O O . GLN A 1 257 ? 1.652 -1.860 -3.799 1.00 90.62 257 GLN A O 1
ATOM 2068 N N . ASP A 1 258 ? 0.909 -3.565 -5.079 1.00 94.69 258 ASP A N 1
ATOM 2069 C CA . ASP A 1 258 ? 2.100 -4.404 -4.990 1.00 94.69 258 ASP A CA 1
ATOM 2070 C C . ASP A 1 258 ? 2.600 -4.764 -6.393 1.00 94.69 258 ASP A C 1
ATOM 2072 O O . ASP A 1 258 ? 1.816 -4.834 -7.343 1.00 94.69 258 ASP A O 1
ATOM 2076 N N . ILE A 1 259 ? 3.907 -4.979 -6.526 1.00 97.94 259 ILE A N 1
ATOM 2077 C CA . ILE A 1 259 ? 4.563 -5.397 -7.769 1.00 97.94 259 ILE A CA 1
ATOM 2078 C C . ILE A 1 259 ? 5.525 -6.524 -7.412 1.00 97.94 259 ILE A C 1
ATOM 2080 O O . ILE A 1 259 ? 6.348 -6.369 -6.508 1.00 97.94 259 ILE A O 1
ATOM 2084 N N . TYR A 1 260 ? 5.429 -7.638 -8.126 1.00 98.06 260 TYR A N 1
ATOM 2085 C CA . TYR A 1 260 ? 6.225 -8.836 -7.895 1.00 98.06 260 TYR A CA 1
ATOM 2086 C C . TYR A 1 260 ? 7.032 -9.171 -9.142 1.00 98.06 260 TYR A C 1
ATOM 2088 O O . TYR A 1 260 ? 6.499 -9.220 -10.254 1.00 98.06 260 TYR A O 1
ATOM 2096 N N . ILE A 1 261 ? 8.325 -9.387 -8.942 1.00 97.38 261 ILE A N 1
ATOM 2097 C CA . ILE A 1 261 ? 9.247 -9.879 -9.955 1.00 97.38 261 ILE A CA 1
ATOM 2098 C C . ILE A 1 261 ? 9.899 -11.118 -9.365 1.00 97.38 261 ILE A C 1
ATOM 2100 O O . ILE A 1 261 ? 10.749 -10.988 -8.491 1.00 97.38 261 ILE A O 1
ATOM 2104 N N . ASP A 1 262 ? 9.490 -12.298 -9.812 1.00 94.94 262 ASP A N 1
ATOM 2105 C CA . ASP A 1 262 ? 9.980 -13.550 -9.230 1.00 94.94 262 ASP A CA 1
ATOM 2106 C C . ASP A 1 262 ? 11.225 -14.074 -9.962 1.00 94.94 262 ASP A C 1
ATOM 2108 O O . ASP A 1 262 ? 12.122 -14.642 -9.343 1.00 94.94 262 ASP A O 1
ATOM 2112 N N . GLU A 1 263 ? 11.309 -13.852 -11.277 1.00 93.44 263 GLU A N 1
ATOM 2113 C CA . GLU A 1 263 ? 12.415 -14.317 -12.112 1.00 93.44 263 GLU A CA 1
ATOM 2114 C C . GLU A 1 263 ? 12.571 -13.443 -13.369 1.00 93.44 263 GLU A C 1
ATOM 2116 O O . GLU A 1 263 ? 11.635 -12.773 -13.816 1.00 93.44 263 GLU A O 1
ATOM 2121 N N . HIS A 1 264 ? 13.764 -13.445 -13.965 1.00 90.25 264 HIS A N 1
ATOM 2122 C CA . HIS A 1 264 ? 13.953 -12.971 -15.335 1.00 90.25 264 HIS A CA 1
ATOM 2123 C C . HIS A 1 264 ? 13.229 -13.878 -16.345 1.00 90.25 264 HIS A C 1
ATOM 2125 O O . HIS A 1 264 ? 12.910 -15.027 -16.062 1.00 90.25 264 HIS A O 1
ATOM 2131 N N . SER A 1 265 ? 12.981 -13.369 -17.550 1.00 87.94 265 SER A N 1
ATOM 2132 C CA . SER A 1 265 ? 12.318 -14.078 -18.658 1.00 87.94 265 SER A CA 1
ATOM 2133 C C . SER A 1 265 ? 10.858 -14.483 -18.413 1.00 87.94 265 SER A C 1
ATOM 2135 O O . SER A 1 265 ? 10.211 -14.986 -19.331 1.00 87.94 265 SER A O 1
ATOM 2137 N N . ILE A 1 266 ? 10.299 -14.207 -17.231 1.00 91.81 266 ILE A N 1
ATOM 2138 C CA . ILE A 1 266 ? 8.869 -14.346 -16.946 1.00 91.81 266 ILE A CA 1
ATOM 2139 C C . ILE A 1 266 ? 8.225 -12.981 -16.686 1.00 91.81 266 ILE A C 1
ATOM 2141 O O . ILE A 1 266 ? 8.893 -12.059 -16.225 1.00 91.81 266 ILE A O 1
ATOM 2145 N N . PRO A 1 267 ? 6.928 -12.807 -16.977 1.00 94.94 267 PRO A N 1
ATOM 2146 C CA . PRO A 1 267 ? 6.288 -11.509 -16.806 1.00 94.94 267 PRO A CA 1
ATOM 2147 C C . PRO A 1 267 ? 6.233 -11.030 -15.353 1.00 94.94 267 PRO A C 1
ATOM 2149 O O . PRO A 1 267 ? 6.007 -11.820 -14.440 1.00 94.94 267 PRO A O 1
ATOM 2152 N N . ILE A 1 268 ? 6.364 -9.717 -15.160 1.00 96.94 268 ILE A N 1
ATOM 2153 C CA . ILE A 1 268 ? 6.125 -9.054 -13.869 1.00 96.94 268 ILE A CA 1
ATOM 2154 C C . ILE A 1 268 ? 4.643 -9.206 -13.502 1.00 96.94 268 ILE A C 1
ATOM 2156 O O . ILE A 1 268 ? 3.785 -9.127 -14.387 1.00 96.94 268 ILE A O 1
ATOM 2160 N N . TYR A 1 269 ? 4.333 -9.356 -12.215 1.00 97.94 269 TYR A N 1
ATOM 2161 C CA . TYR A 1 269 ? 2.966 -9.351 -11.691 1.00 97.94 269 TYR A CA 1
ATOM 2162 C C . TYR A 1 269 ? 2.693 -8.078 -10.894 1.00 97.94 269 TYR A C 1
ATOM 2164 O O . TYR A 1 269 ? 3.579 -7.524 -10.247 1.00 97.94 269 TYR A O 1
ATOM 2172 N N . VAL A 1 270 ? 1.447 -7.615 -10.914 1.00 97.69 270 VAL A N 1
ATOM 2173 C CA . VAL A 1 270 ? 0.987 -6.483 -10.103 1.00 97.69 270 VAL A CA 1
ATOM 2174 C C . VAL A 1 270 ? -0.270 -6.860 -9.341 1.00 97.69 270 VAL A C 1
ATOM 2176 O O . VAL A 1 270 ? -1.123 -7.569 -9.864 1.00 97.69 270 VAL A O 1
ATOM 2179 N N . TYR A 1 271 ? -0.421 -6.354 -8.122 1.00 94.69 271 TYR A N 1
ATOM 2180 C CA . TYR A 1 271 ? -1.703 -6.360 -7.429 1.00 94.69 271 TYR A CA 1
ATOM 2181 C C . TYR A 1 271 ? -2.447 -5.061 -7.754 1.00 94.69 271 TYR A C 1
ATOM 2183 O O . TYR A 1 271 ? -2.135 -3.994 -7.215 1.00 94.69 271 TYR A O 1
ATOM 2191 N N . HIS A 1 272 ? -3.424 -5.148 -8.652 1.00 93.75 272 HIS A N 1
ATOM 2192 C CA . HIS A 1 272 ? -4.301 -4.049 -9.035 1.00 93.75 272 HIS A CA 1
ATOM 2193 C C . HIS A 1 272 ? -5.514 -3.973 -8.095 1.00 93.75 272 HIS A C 1
ATOM 2195 O O . HIS A 1 272 ? -6.127 -4.987 -7.766 1.00 93.75 272 HIS A O 1
ATOM 2201 N N . GLU A 1 273 ? -5.903 -2.767 -7.678 1.00 86.50 273 GLU A N 1
ATOM 2202 C CA . GLU A 1 273 ? -6.971 -2.544 -6.693 1.00 86.50 273 GLU A CA 1
ATOM 2203 C C . GLU A 1 273 ? -8.303 -3.196 -7.096 1.00 86.50 273 GLU A C 1
ATOM 2205 O O . GLU A 1 273 ? -8.967 -3.793 -6.248 1.00 86.50 273 GLU A O 1
ATOM 2210 N N . ASP A 1 274 ? -8.666 -3.091 -8.377 1.00 88.12 274 ASP A N 1
ATOM 2211 C CA . ASP A 1 274 ? -9.957 -3.554 -8.902 1.00 88.12 274 ASP A CA 1
ATOM 2212 C C . ASP A 1 274 ? -9.917 -4.979 -9.506 1.00 88.12 274 ASP A C 1
ATOM 2214 O O . ASP A 1 274 ? -10.962 -5.616 -9.622 1.00 88.12 274 ASP A O 1
ATOM 2218 N N . TYR A 1 275 ? -8.730 -5.495 -9.865 1.00 90.56 275 TYR A N 1
ATOM 2219 C CA . TYR A 1 275 ? -8.564 -6.754 -10.626 1.00 90.56 275 TYR A CA 1
ATOM 2220 C C . TYR A 1 275 ? -7.653 -7.783 -9.937 1.00 90.56 275 TYR A C 1
ATOM 2222 O O . TYR A 1 275 ? -7.375 -8.831 -10.509 1.00 90.56 275 TYR A O 1
ATOM 2230 N N . GLU A 1 276 ? -7.214 -7.508 -8.705 1.00 89.12 276 GLU A N 1
ATOM 2231 C CA . GLU A 1 276 ? -6.278 -8.340 -7.940 1.00 89.12 276 GLU A CA 1
ATOM 2232 C C . GLU A 1 276 ? -4.966 -8.599 -8.700 1.00 89.12 276 GLU A C 1
ATOM 2234 O O . GLU A 1 276 ? -4.399 -7.681 -9.295 1.00 89.12 276 GLU A O 1
ATOM 2239 N N . ILE A 1 277 ? -4.440 -9.823 -8.629 1.00 93.31 277 ILE A N 1
ATOM 2240 C CA . ILE A 1 277 ? -3.185 -10.199 -9.272 1.00 93.31 277 ILE A CA 1
ATOM 2241 C C . ILE A 1 277 ? -3.394 -10.185 -10.785 1.00 93.31 277 ILE A C 1
ATOM 2243 O O . ILE A 1 277 ? -4.125 -11.004 -11.334 1.00 93.31 277 ILE A O 1
ATOM 2247 N N . CYS A 1 278 ? -2.717 -9.255 -11.444 1.00 95.94 278 CYS A N 1
ATOM 2248 C CA . CYS A 1 278 ? -2.659 -9.149 -12.888 1.00 95.94 278 CYS A CA 1
ATOM 2249 C C . CYS A 1 278 ? -1.241 -9.452 -13.352 1.00 95.94 278 CYS A C 1
ATOM 2251 O O . CYS A 1 278 ? -0.266 -8.870 -12.867 1.00 95.94 278 CYS A O 1
ATOM 2253 N N . LYS A 1 279 ? -1.129 -10.312 -14.356 1.00 96.25 279 LYS A N 1
ATOM 2254 C CA . LYS A 1 279 ? 0.105 -10.452 -15.124 1.00 96.25 279 LYS A CA 1
ATOM 2255 C C . LYS A 1 279 ? 0.337 -9.171 -15.921 1.00 96.25 279 LYS A C 1
ATOM 2257 O O . LYS A 1 279 ? -0.620 -8.602 -16.437 1.00 96.25 279 LYS A O 1
ATOM 2262 N N . THR A 1 280 ? 1.570 -8.698 -16.047 1.00 96.69 280 THR A N 1
ATOM 2263 C CA . THR A 1 280 ? 1.872 -7.546 -16.909 1.00 96.69 280 THR A CA 1
ATOM 2264 C C . THR A 1 280 ? 2.321 -7.986 -18.299 1.00 96.69 280 THR A C 1
ATOM 2266 O O . THR A 1 280 ? 2.629 -9.153 -18.535 1.00 96.69 280 THR A O 1
ATOM 2269 N N . ASN A 1 281 ? 2.395 -7.041 -19.235 1.00 93.25 281 ASN A N 1
ATOM 2270 C CA . ASN A 1 281 ? 3.042 -7.268 -20.525 1.00 93.25 281 ASN A CA 1
ATOM 2271 C C . ASN A 1 281 ? 4.563 -7.037 -20.510 1.00 93.25 281 ASN A C 1
ATOM 2273 O O . ASN A 1 281 ? 5.159 -6.975 -21.580 1.00 93.25 281 ASN A O 1
ATOM 2277 N N . ILE A 1 282 ? 5.182 -6.883 -19.336 1.00 92.25 282 ILE A N 1
ATOM 2278 C CA . ILE A 1 282 ? 6.615 -6.617 -19.188 1.00 92.25 282 ILE A CA 1
ATOM 2279 C C . ILE A 1 282 ? 7.327 -7.912 -18.812 1.00 92.25 282 ILE A C 1
ATOM 2281 O O . ILE A 1 282 ? 7.030 -8.490 -17.767 1.00 92.25 282 ILE A O 1
ATOM 2285 N N . VAL A 1 283 ? 8.300 -8.327 -19.619 1.00 91.12 283 VAL A N 1
ATOM 2286 C CA . VAL A 1 283 ? 9.204 -9.448 -19.334 1.00 91.12 283 VAL A CA 1
ATOM 2287 C C . VAL A 1 283 ? 10.611 -8.898 -19.099 1.00 91.12 283 VAL A C 1
ATOM 2289 O O . VAL A 1 283 ? 11.235 -8.423 -20.047 1.00 91.12 283 VAL A O 1
ATOM 2292 N N . PRO A 1 284 ? 11.133 -8.915 -17.864 1.00 90.88 284 PRO A N 1
ATOM 2293 C CA . PRO A 1 284 ? 12.460 -8.406 -17.569 1.00 90.88 284 PRO A CA 1
ATOM 2294 C C . PRO A 1 284 ? 13.535 -9.426 -17.958 1.00 90.88 284 PRO A C 1
ATOM 2296 O O . PRO A 1 284 ? 13.354 -10.626 -17.773 1.00 90.88 284 PRO A O 1
ATOM 2299 N N . ASN A 1 285 ? 14.687 -8.969 -18.445 1.00 87.12 285 ASN A N 1
ATOM 2300 C CA . ASN A 1 285 ? 15.871 -9.820 -18.574 1.00 87.12 285 ASN A CA 1
ATOM 2301 C C . ASN A 1 285 ? 16.773 -9.702 -17.326 1.00 87.12 285 ASN A C 1
ATOM 2303 O O . ASN A 1 285 ? 16.571 -8.834 -16.475 1.00 87.12 285 ASN A O 1
ATOM 2307 N N . SER A 1 286 ? 17.799 -10.549 -17.223 1.00 87.50 286 SER A N 1
ATOM 2308 C CA . SER A 1 286 ? 18.730 -10.555 -16.083 1.00 87.50 286 SER A CA 1
ATOM 2309 C C . SER A 1 286 ? 19.442 -9.212 -15.866 1.00 87.50 286 SER A C 1
ATOM 2311 O O . SER A 1 286 ? 19.601 -8.768 -14.730 1.00 87.50 286 SER A O 1
ATOM 2313 N N . ARG A 1 287 ? 19.805 -8.509 -16.946 1.00 85.81 287 ARG A N 1
ATOM 2314 C CA . ARG A 1 287 ? 20.455 -7.192 -16.885 1.00 85.81 287 ARG A CA 1
ATOM 2315 C C . ARG A 1 287 ? 19.547 -6.125 -16.276 1.00 85.81 287 ARG A C 1
ATOM 2317 O O . ARG A 1 287 ? 20.038 -5.265 -15.548 1.00 85.81 287 ARG A O 1
ATOM 2324 N N . TYR A 1 288 ? 18.241 -6.175 -16.536 1.00 87.25 288 TYR A N 1
ATOM 2325 C CA . TYR A 1 288 ? 17.285 -5.255 -15.920 1.00 87.25 288 TYR A CA 1
ATOM 2326 C C . TYR A 1 288 ? 17.224 -5.434 -14.410 1.00 87.25 288 TYR A C 1
ATOM 2328 O O . TYR A 1 288 ? 17.264 -4.452 -13.667 1.00 87.25 288 TYR A O 1
ATOM 2336 N N . LEU A 1 289 ? 17.173 -6.690 -13.966 1.00 92.62 289 LEU A N 1
ATOM 2337 C CA . LEU A 1 289 ? 17.109 -7.032 -12.550 1.00 92.62 289 LEU A CA 1
ATOM 2338 C C . LEU A 1 289 ? 18.384 -6.600 -11.818 1.00 92.62 289 LEU A C 1
ATOM 2340 O O . LEU A 1 289 ? 18.292 -5.963 -10.772 1.00 92.62 289 LEU A O 1
ATOM 2344 N N . GLU A 1 290 ? 19.560 -6.825 -12.409 1.00 89.88 290 GLU A N 1
ATOM 2345 C CA . GLU A 1 290 ? 20.839 -6.359 -11.850 1.00 89.88 290 GLU A CA 1
ATOM 2346 C C . GLU A 1 290 ? 20.957 -4.825 -11.812 1.00 89.88 290 GLU A C 1
ATOM 2348 O O . GLU A 1 290 ? 21.493 -4.255 -10.856 1.00 89.88 290 GLU A O 1
ATOM 2353 N N . LYS A 1 291 ? 20.402 -4.113 -12.803 1.00 88.12 291 LYS A N 1
ATOM 2354 C CA . LYS A 1 291 ? 20.318 -2.643 -12.754 1.00 88.12 291 LYS A CA 1
ATOM 2355 C C . LYS A 1 291 ? 19.440 -2.161 -11.604 1.00 88.12 291 LYS A C 1
ATOM 2357 O O . LYS A 1 291 ? 19.815 -1.215 -10.913 1.00 88.12 291 LYS A O 1
ATOM 2362 N N . ILE A 1 292 ? 18.286 -2.792 -11.385 1.00 92.56 292 ILE A N 1
ATOM 2363 C CA . ILE A 1 292 ? 17.416 -2.465 -10.249 1.00 92.56 292 ILE A CA 1
ATOM 2364 C C . ILE A 1 292 ? 18.148 -2.749 -8.932 1.00 92.56 292 ILE A C 1
ATOM 2366 O O . ILE A 1 292 ? 18.201 -1.869 -8.076 1.00 92.56 292 ILE A O 1
ATOM 2370 N N . ALA A 1 293 ? 18.769 -3.923 -8.796 1.00 91.69 293 ALA A N 1
ATOM 2371 C CA . ALA A 1 293 ? 19.555 -4.312 -7.625 1.00 91.69 293 ALA A CA 1
ATOM 2372 C C . ALA A 1 293 ? 20.667 -3.297 -7.309 1.00 91.69 293 ALA A C 1
ATOM 2374 O O . ALA A 1 293 ? 20.797 -2.844 -6.172 1.00 91.69 293 ALA A O 1
ATOM 2375 N N . THR A 1 294 ? 21.416 -2.875 -8.331 1.00 87.75 294 THR A N 1
ATOM 2376 C CA . THR A 1 294 ? 22.486 -1.877 -8.201 1.00 87.75 294 THR A CA 1
ATOM 2377 C C . THR A 1 294 ? 21.952 -0.535 -7.702 1.00 87.75 294 THR A C 1
ATOM 2379 O O . THR A 1 294 ? 22.529 0.045 -6.785 1.00 87.75 294 THR A O 1
ATOM 2382 N N . ARG A 1 295 ? 20.823 -0.060 -8.246 1.00 87.88 295 ARG A N 1
ATOM 2383 C CA . ARG A 1 295 ? 20.189 1.195 -7.804 1.00 87.88 295 ARG A CA 1
ATOM 2384 C C . ARG A 1 295 ? 19.710 1.119 -6.364 1.00 87.88 295 ARG A C 1
ATOM 2386 O O . ARG A 1 295 ? 19.919 2.063 -5.610 1.00 87.88 295 ARG A O 1
ATOM 2393 N N . LEU A 1 296 ? 19.093 0.004 -5.975 1.00 90.06 296 LEU A N 1
ATOM 2394 C CA . LEU A 1 296 ? 18.652 -0.197 -4.597 1.00 90.06 296 LEU A CA 1
ATOM 2395 C C . LEU A 1 296 ? 19.845 -0.168 -3.639 1.00 90.06 296 LEU A C 1
ATOM 2397 O O . LEU A 1 296 ? 19.793 0.584 -2.674 1.00 90.06 296 LEU A O 1
ATOM 2401 N N . ARG A 1 297 ? 20.937 -0.878 -3.958 1.00 87.44 297 ARG A N 1
ATOM 2402 C CA . ARG A 1 297 ? 22.192 -0.865 -3.184 1.00 87.44 297 ARG A CA 1
ATOM 2403 C C . ARG A 1 297 ? 22.770 0.543 -3.026 1.00 87.44 297 ARG A C 1
ATOM 2405 O O . ARG A 1 297 ? 23.132 0.928 -1.917 1.00 87.44 297 ARG A O 1
ATOM 2412 N N . MET A 1 298 ? 22.852 1.308 -4.119 1.00 84.06 298 MET A N 1
ATOM 2413 C CA . MET A 1 298 ? 23.380 2.679 -4.099 1.00 84.06 298 MET A CA 1
ATOM 2414 C C . MET A 1 298 ? 22.512 3.610 -3.248 1.00 84.06 298 MET A C 1
ATOM 2416 O O . MET A 1 298 ? 23.030 4.328 -2.403 1.00 84.06 298 MET A O 1
ATOM 2420 N N . ASN A 1 299 ? 21.190 3.554 -3.422 1.00 82.75 299 ASN A N 1
ATOM 2421 C CA . ASN A 1 299 ? 20.257 4.423 -2.703 1.00 82.75 299 ASN A CA 1
ATOM 2422 C C . ASN A 1 299 ? 20.100 4.048 -1.225 1.00 82.75 299 ASN A C 1
ATOM 2424 O O . ASN A 1 299 ? 19.761 4.899 -0.403 1.00 82.75 299 ASN A O 1
ATOM 2428 N N . SER A 1 300 ? 20.302 2.774 -0.879 1.00 82.31 300 SER A N 1
ATOM 2429 C CA . SER A 1 300 ? 20.183 2.292 0.494 1.00 82.31 300 SER A CA 1
ATOM 2430 C C . SER A 1 300 ? 21.487 2.360 1.280 1.00 82.31 300 SER A C 1
ATOM 2432 O O . SER A 1 300 ? 21.434 2.206 2.497 1.00 82.31 300 SER A O 1
ATOM 2434 N N . ALA A 1 301 ? 22.633 2.509 0.602 1.00 82.88 301 ALA A N 1
ATOM 2435 C CA . ALA A 1 301 ? 23.973 2.332 1.166 1.00 82.88 301 ALA A CA 1
ATOM 2436 C C . ALA A 1 301 ? 24.134 0.998 1.931 1.00 82.88 301 ALA A C 1
ATOM 2438 O O . ALA A 1 301 ? 24.806 0.927 2.957 1.00 82.88 301 ALA A O 1
ATOM 2439 N N . ARG A 1 302 ? 23.481 -0.071 1.450 1.00 81.56 302 ARG A N 1
ATOM 2440 C CA . ARG A 1 302 ? 23.511 -1.413 2.066 1.00 81.56 302 ARG A CA 1
ATOM 2441 C C . ARG A 1 302 ? 23.994 -2.442 1.052 1.00 81.56 302 ARG A C 1
ATOM 2443 O O . ARG A 1 302 ? 23.596 -2.328 -0.106 1.00 81.56 302 ARG A O 1
ATOM 2450 N N . PRO A 1 303 ? 24.792 -3.444 1.458 1.00 83.44 303 PRO A N 1
ATOM 2451 C CA . PRO A 1 303 ? 25.237 -4.492 0.551 1.00 83.44 303 PRO A CA 1
ATOM 2452 C C . PRO A 1 303 ? 24.048 -5.305 0.018 1.00 83.44 303 PRO A C 1
ATOM 2454 O O . PRO A 1 303 ? 23.028 -5.463 0.689 1.00 83.44 303 PRO A O 1
ATOM 2457 N N . PHE A 1 304 ? 24.189 -5.790 -1.214 1.00 89.94 304 PHE A N 1
ATOM 2458 C CA . PHE A 1 304 ? 23.258 -6.716 -1.862 1.00 89.94 304 PHE A CA 1
ATOM 2459 C C . PHE A 1 304 ? 24.012 -7.496 -2.943 1.00 89.94 304 PHE A C 1
ATOM 2461 O O . PHE A 1 304 ? 23.985 -7.181 -4.138 1.00 89.94 304 PHE A O 1
ATOM 2468 N N . ASP A 1 305 ? 24.769 -8.469 -2.466 1.00 86.25 305 ASP A N 1
ATOM 2469 C CA . ASP A 1 305 ? 25.696 -9.327 -3.196 1.00 86.25 305 ASP A CA 1
ATOM 2470 C C . ASP A 1 305 ? 25.512 -10.775 -2.720 1.00 86.25 305 ASP A C 1
ATOM 2472 O O . ASP A 1 305 ? 24.618 -11.063 -1.926 1.00 86.25 305 ASP A O 1
ATOM 2476 N N . ASP A 1 306 ? 26.321 -11.701 -3.221 1.00 86.94 306 ASP A N 1
ATOM 2477 C CA . ASP A 1 306 ? 26.143 -13.125 -2.929 1.00 86.94 306 ASP A CA 1
ATOM 2478 C C . ASP A 1 306 ? 26.411 -13.465 -1.446 1.00 86.94 306 ASP A C 1
ATOM 2480 O O . ASP A 1 306 ? 25.876 -14.450 -0.937 1.00 86.94 306 ASP A O 1
ATOM 2484 N N . ALA A 1 307 ? 27.185 -12.636 -0.727 1.00 87.88 307 ALA A N 1
ATOM 2485 C CA . ALA A 1 307 ? 27.408 -12.771 0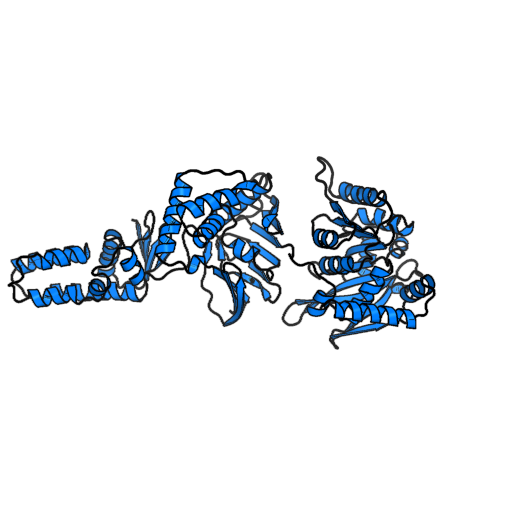.716 1.00 87.88 307 ALA A CA 1
ATOM 2486 C C . ALA A 1 307 ? 26.259 -12.166 1.545 1.00 87.88 307 ALA A C 1
ATOM 2488 O O . ALA A 1 307 ? 25.961 -12.647 2.638 1.00 87.88 307 ALA A O 1
ATOM 2489 N N . HIS A 1 308 ? 25.579 -11.150 1.006 1.00 88.44 308 HIS A N 1
ATOM 2490 C CA . HIS A 1 308 ? 24.416 -10.490 1.605 1.00 88.44 308 HIS A CA 1
ATOM 2491 C C . HIS A 1 308 ? 23.201 -10.587 0.666 1.00 88.44 308 HIS A C 1
ATOM 2493 O O . HIS A 1 308 ? 22.770 -9.578 0.095 1.00 88.44 308 HIS A O 1
ATOM 2499 N N . PRO A 1 309 ? 22.613 -11.788 0.488 1.00 92.19 309 PRO A N 1
ATOM 2500 C CA . PRO A 1 309 ? 21.649 -12.048 -0.580 1.00 92.19 309 PRO A CA 1
ATOM 2501 C C . PRO A 1 309 ? 20.243 -11.490 -0.316 1.00 92.19 309 PRO A C 1
ATOM 2503 O O . PRO A 1 309 ? 19.317 -11.800 -1.064 1.00 92.19 309 PRO A O 1
ATOM 2506 N N . VAL A 1 310 ? 20.051 -10.689 0.737 1.00 92.94 310 VAL A N 1
ATOM 2507 C CA . VAL A 1 310 ? 18.763 -10.102 1.134 1.00 92.94 310 VAL A CA 1
ATOM 2508 C C . VAL A 1 310 ? 18.932 -8.605 1.345 1.00 92.94 310 VAL A C 1
ATOM 2510 O O . VAL A 1 310 ? 19.804 -8.174 2.095 1.00 92.94 310 VAL A O 1
ATOM 2513 N N . LEU A 1 311 ? 18.047 -7.814 0.740 1.00 88.81 311 LEU A N 1
ATOM 2514 C CA . LEU A 1 311 ? 17.983 -6.371 0.943 1.00 88.81 311 LEU A CA 1
ATOM 2515 C C . LEU A 1 311 ? 16.549 -5.936 1.254 1.00 88.81 311 LEU A C 1
ATOM 2517 O O . LEU A 1 311 ? 15.610 -6.206 0.506 1.00 88.81 311 LEU A O 1
ATOM 2521 N N . HIS A 1 312 ? 16.395 -5.194 2.346 1.00 88.81 312 HIS A N 1
ATOM 2522 C CA . HIS A 1 312 ? 15.176 -4.460 2.667 1.00 88.81 312 HIS A CA 1
ATOM 2523 C C . HIS A 1 312 ? 15.475 -2.966 2.639 1.00 88.81 312 HIS A C 1
ATOM 2525 O O . HIS A 1 312 ? 16.373 -2.497 3.340 1.00 88.81 312 HIS A O 1
ATOM 2531 N N . THR A 1 313 ? 14.740 -2.218 1.819 1.00 87.69 313 THR A N 1
ATOM 2532 C CA . THR A 1 313 ? 14.950 -0.775 1.663 1.00 87.69 313 THR A CA 1
ATOM 2533 C C . THR A 1 313 ? 13.690 -0.062 1.169 1.00 87.69 313 THR A C 1
ATOM 2535 O O . THR A 1 313 ? 12.681 -0.704 0.883 1.00 87.69 313 THR A O 1
ATOM 2538 N N . ASP A 1 314 ? 13.761 1.262 1.056 1.00 86.38 314 ASP A N 1
ATOM 2539 C CA . ASP A 1 314 ? 12.694 2.125 0.565 1.00 86.38 314 ASP A CA 1
ATOM 2540 C C . ASP A 1 314 ? 13.179 2.945 -0.637 1.00 86.38 314 ASP A C 1
ATOM 2542 O O . ASP A 1 314 ? 14.204 3.627 -0.582 1.00 86.38 314 ASP A O 1
ATOM 2546 N N . ILE A 1 315 ? 12.394 2.961 -1.710 1.00 89.50 315 ILE A N 1
ATOM 2547 C CA . ILE A 1 315 ? 12.522 3.925 -2.798 1.00 89.50 315 ILE A CA 1
ATOM 2548 C C . ILE A 1 315 ? 11.721 5.167 -2.406 1.00 89.50 315 ILE A C 1
ATOM 2550 O O . ILE A 1 315 ? 10.535 5.298 -2.725 1.00 89.50 315 ILE A O 1
ATOM 2554 N N . LYS A 1 316 ? 12.380 6.074 -1.677 1.00 83.25 316 LYS A N 1
ATOM 2555 C CA . LYS A 1 316 ? 11.762 7.276 -1.089 1.00 83.25 316 LYS A CA 1
ATOM 2556 C C . LYS A 1 316 ? 11.004 8.121 -2.114 1.00 83.25 316 LYS A C 1
ATOM 2558 O O . LYS A 1 316 ? 9.893 8.546 -1.821 1.00 83.25 316 LYS A O 1
ATOM 2563 N N . GLU A 1 317 ? 11.571 8.300 -3.310 1.00 83.44 317 GLU A N 1
ATOM 2564 C CA . GLU A 1 317 ? 10.980 9.097 -4.398 1.00 83.44 317 GLU A CA 1
ATOM 2565 C C . GLU A 1 317 ? 9.553 8.650 -4.752 1.00 83.44 317 GLU A C 1
ATOM 2567 O O . GLU A 1 317 ? 8.679 9.480 -4.984 1.00 83.44 317 GLU A O 1
ATOM 2572 N N . TYR A 1 318 ? 9.301 7.339 -4.745 1.00 86.00 318 TYR A N 1
ATOM 2573 C CA . TYR A 1 318 ? 7.997 6.773 -5.092 1.00 86.00 318 TYR A CA 1
ATOM 2574 C C . TYR A 1 318 ? 7.168 6.367 -3.871 1.00 86.00 318 TYR A C 1
ATOM 2576 O O . TYR A 1 318 ? 6.047 5.885 -4.034 1.00 86.00 318 TYR A O 1
ATOM 2584 N N . GLY A 1 319 ? 7.710 6.516 -2.657 1.00 86.56 319 GLY A N 1
ATOM 2585 C CA . GLY A 1 319 ? 7.112 5.965 -1.446 1.00 86.56 319 GLY A CA 1
ATOM 2586 C C . GLY A 1 319 ? 6.889 4.460 -1.578 1.00 86.56 319 GLY A C 1
ATOM 2587 O O . GLY A 1 319 ? 5.772 3.986 -1.395 1.00 86.56 319 GLY A O 1
ATOM 2588 N N . ILE A 1 320 ? 7.919 3.701 -1.957 1.00 90.31 320 ILE A N 1
ATOM 2589 C CA . ILE A 1 320 ? 7.808 2.253 -2.183 1.00 90.31 320 ILE A CA 1
ATOM 2590 C C . ILE A 1 320 ? 8.773 1.514 -1.278 1.00 90.31 320 ILE A C 1
ATOM 2592 O O . ILE A 1 320 ? 9.972 1.750 -1.347 1.00 90.31 320 ILE A O 1
ATOM 2596 N N . ARG A 1 321 ? 8.267 0.556 -0.508 1.00 89.50 321 ARG A N 1
ATOM 2597 C CA . ARG A 1 321 ? 9.106 -0.408 0.197 1.00 89.50 321 ARG A CA 1
ATOM 2598 C C . ARG A 1 321 ? 9.492 -1.541 -0.740 1.00 89.50 321 ARG A C 1
ATOM 2600 O O . ARG A 1 321 ? 8.652 -2.034 -1.492 1.00 89.50 321 ARG A O 1
ATOM 2607 N N . VAL A 1 322 ? 10.734 -1.995 -0.650 1.00 94.00 322 VAL A N 1
ATOM 2608 C CA . VAL A 1 322 ? 11.265 -3.089 -1.461 1.00 94.00 322 VAL A CA 1
ATOM 2609 C C . VAL A 1 322 ? 11.873 -4.158 -0.569 1.00 94.00 322 VAL A C 1
ATOM 2611 O O . VAL A 1 322 ? 12.684 -3.873 0.315 1.00 94.00 322 VAL A O 1
ATOM 2614 N N . ALA A 1 323 ? 11.485 -5.403 -0.819 1.00 94.81 323 ALA A N 1
ATOM 2615 C CA . ALA A 1 323 ? 12.240 -6.574 -0.408 1.00 94.81 323 ALA A CA 1
ATOM 2616 C C . ALA A 1 323 ? 12.867 -7.192 -1.658 1.00 94.81 323 ALA A C 1
ATOM 2618 O O . ALA A 1 323 ? 12.154 -7.492 -2.614 1.00 94.81 323 ALA A O 1
ATOM 2619 N N . ALA A 1 324 ? 14.183 -7.353 -1.651 1.00 96.25 324 ALA A N 1
ATOM 2620 C CA . ALA A 1 324 ? 14.938 -7.977 -2.723 1.00 96.25 324 ALA A CA 1
ATOM 2621 C C . ALA A 1 324 ? 15.682 -9.198 -2.185 1.00 96.25 324 ALA A C 1
ATOM 2623 O O . ALA A 1 324 ? 16.204 -9.175 -1.067 1.00 96.25 324 ALA A O 1
ATOM 2624 N N . VAL A 1 325 ? 15.736 -10.252 -2.991 1.00 96.62 325 VAL A N 1
ATOM 2625 C CA . VAL A 1 325 ? 16.493 -11.468 -2.698 1.00 96.62 325 VAL A CA 1
ATOM 2626 C C . VAL A 1 325 ? 17.227 -11.931 -3.953 1.00 96.62 325 VAL A C 1
ATOM 2628 O O . VAL A 1 325 ? 16.691 -11.815 -5.053 1.00 96.62 325 VAL A O 1
ATOM 2631 N N . ARG A 1 326 ? 18.463 -12.414 -3.813 1.00 94.94 326 ARG A N 1
ATOM 2632 C CA . ARG A 1 326 ? 19.298 -12.893 -4.927 1.00 94.94 326 ARG A CA 1
ATOM 2633 C C . ARG A 1 326 ? 19.912 -14.269 -4.633 1.00 94.94 326 ARG A C 1
ATOM 2635 O O . ARG A 1 326 ? 19.858 -14.723 -3.485 1.00 94.94 326 ARG A O 1
ATOM 2642 N N . PRO A 1 327 ? 20.510 -14.936 -5.638 1.00 93.50 327 PRO A N 1
ATOM 2643 C CA . PRO A 1 327 ? 21.319 -16.123 -5.396 1.00 93.50 327 PRO A CA 1
ATOM 2644 C C . PRO A 1 327 ? 22.445 -15.830 -4.387 1.00 93.50 327 PRO A C 1
ATOM 2646 O O . PRO A 1 327 ? 22.953 -14.709 -4.367 1.00 93.50 327 PRO A O 1
ATOM 2649 N N . PRO A 1 328 ? 22.819 -16.796 -3.530 1.00 92.94 328 PRO A N 1
ATOM 2650 C CA . PRO A 1 328 ? 22.383 -18.197 -3.533 1.00 92.94 328 PRO A CA 1
ATOM 2651 C C . PRO A 1 328 ? 21.051 -18.471 -2.806 1.00 92.94 328 PRO A C 1
ATOM 2653 O O . PRO A 1 328 ? 20.639 -19.624 -2.730 1.00 92.94 328 PRO A O 1
ATOM 2656 N N . LEU A 1 329 ? 20.369 -17.457 -2.253 1.00 93.06 329 LEU A N 1
ATOM 2657 C CA . LEU A 1 329 ? 19.116 -17.680 -1.514 1.00 93.06 329 LEU A CA 1
ATOM 2658 C C . LEU A 1 329 ? 17.924 -17.981 -2.441 1.00 93.06 329 LEU A C 1
ATOM 2660 O O . LEU A 1 329 ? 16.985 -18.672 -2.049 1.00 93.06 329 LEU A O 1
ATOM 2664 N N . THR A 1 330 ? 17.975 -17.493 -3.679 1.00 92.88 330 THR A N 1
ATOM 2665 C CA . THR A 1 330 ? 17.114 -17.927 -4.786 1.00 92.88 330 THR A CA 1
ATOM 2666 C C . THR A 1 330 ? 17.880 -18.833 -5.747 1.00 92.88 330 THR A C 1
ATOM 2668 O O . THR A 1 330 ? 19.086 -18.686 -5.929 1.00 92.88 330 THR A O 1
ATOM 2671 N N . PHE A 1 331 ? 17.169 -19.753 -6.406 1.00 88.44 331 PHE A N 1
ATOM 2672 C CA . PHE A 1 331 ? 17.791 -20.719 -7.316 1.00 88.44 331 PHE A CA 1
ATOM 2673 C C . PHE A 1 331 ? 18.260 -20.100 -8.640 1.00 88.44 331 PHE A C 1
ATOM 2675 O O . PHE A 1 331 ? 19.361 -20.398 -9.092 1.00 88.44 331 PHE A O 1
ATOM 2682 N N . ASN A 1 332 ? 17.443 -19.241 -9.260 1.00 81.56 332 ASN A N 1
ATOM 2683 C CA . ASN A 1 332 ? 17.626 -18.901 -10.679 1.00 81.56 332 ASN A CA 1
ATOM 2684 C C . ASN A 1 332 ? 17.853 -17.409 -10.959 1.00 81.56 332 ASN A C 1
ATOM 2686 O O . ASN A 1 332 ? 18.376 -17.050 -12.013 1.00 81.56 332 ASN A O 1
ATOM 2690 N N . SER A 1 333 ? 17.393 -16.509 -10.085 1.00 93.69 333 SER A N 1
ATOM 2691 C CA . SER A 1 333 ? 17.349 -15.080 -10.408 1.00 93.69 333 SER A CA 1
ATOM 2692 C C . SER A 1 333 ? 17.174 -14.192 -9.185 1.00 93.69 333 SER A C 1
ATOM 2694 O O . SER A 1 333 ? 16.839 -14.665 -8.102 1.00 93.69 333 SER A O 1
ATOM 2696 N N . ILE A 1 334 ? 17.384 -12.892 -9.371 1.00 95.44 334 ILE A N 1
ATOM 2697 C CA . ILE A 1 334 ? 17.031 -11.883 -8.376 1.00 95.44 334 ILE A CA 1
ATOM 2698 C C . ILE A 1 334 ? 15.512 -11.721 -8.382 1.00 95.44 334 ILE A C 1
ATOM 2700 O O . ILE A 1 334 ? 14.927 -11.510 -9.442 1.00 95.44 334 ILE A O 1
ATOM 270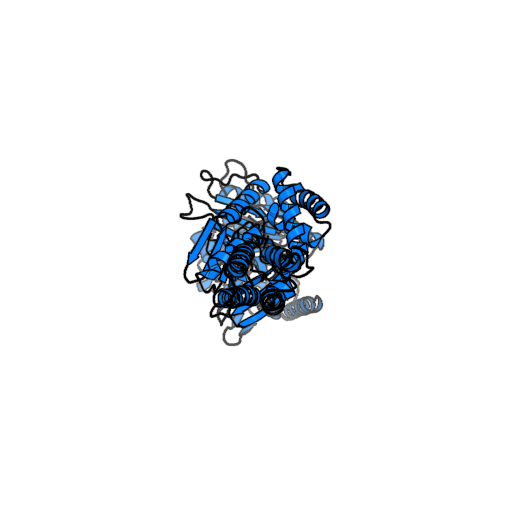4 N N . ALA A 1 335 ? 14.890 -11.771 -7.210 1.00 97.25 335 ALA A N 1
ATOM 2705 C CA . ALA A 1 335 ? 13.471 -11.513 -7.041 1.00 97.25 335 ALA A CA 1
ATOM 2706 C C . ALA A 1 335 ? 13.231 -10.240 -6.223 1.00 97.25 335 ALA A C 1
ATOM 2708 O O . ALA A 1 335 ? 14.012 -9.884 -5.335 1.00 97.25 335 ALA A O 1
ATOM 2709 N N . PHE A 1 336 ? 12.127 -9.560 -6.514 1.00 97.94 336 PHE A N 1
ATOM 2710 C CA . PHE A 1 336 ? 11.723 -8.319 -5.870 1.00 97.94 336 PHE A CA 1
ATOM 2711 C C . PHE A 1 336 ? 10.236 -8.339 -5.519 1.00 97.94 336 PHE A C 1
ATOM 2713 O O . PHE A 1 336 ? 9.391 -8.686 -6.343 1.00 97.94 336 PHE A O 1
ATOM 2720 N N . ALA A 1 337 ? 9.913 -7.850 -4.327 1.00 97.56 337 ALA A N 1
ATOM 2721 C CA . ALA A 1 337 ? 8.565 -7.468 -3.938 1.00 97.56 337 ALA A CA 1
ATOM 2722 C C . ALA A 1 337 ? 8.551 -5.973 -3.601 1.00 97.56 337 ALA A C 1
ATOM 2724 O O . ALA A 1 337 ? 9.152 -5.541 -2.613 1.00 97.56 337 ALA A O 1
ATOM 2725 N N . PHE A 1 338 ? 7.864 -5.186 -4.426 1.00 96.25 338 PHE A N 1
ATOM 2726 C CA . PHE A 1 338 ? 7.640 -3.761 -4.210 1.00 96.25 338 PHE A CA 1
ATOM 2727 C C . PHE A 1 338 ? 6.250 -3.553 -3.625 1.00 96.25 338 PHE A C 1
ATOM 2729 O O . PHE A 1 338 ? 5.268 -4.062 -4.163 1.00 96.25 338 PHE A O 1
ATOM 2736 N N . ARG A 1 339 ? 6.155 -2.749 -2.571 1.00 92.00 339 ARG A N 1
ATOM 2737 C CA . ARG A 1 339 ? 4.891 -2.384 -1.938 1.00 92.00 339 ARG A CA 1
ATOM 2738 C C . ARG A 1 339 ? 4.767 -0.878 -1.848 1.00 92.00 339 ARG A C 1
ATOM 2740 O O . ARG A 1 339 ? 5.580 -0.212 -1.208 1.00 92.00 339 ARG A O 1
ATOM 2747 N N . LYS A 1 340 ? 3.745 -0.341 -2.505 1.00 89.00 340 LYS A N 1
ATOM 2748 C CA . LYS A 1 340 ? 3.531 1.100 -2.611 1.00 89.00 340 LYS A CA 1
ATOM 2749 C C . LYS A 1 340 ? 2.837 1.631 -1.366 1.00 89.00 340 LYS A C 1
ATOM 2751 O O . LYS A 1 340 ? 1.797 1.120 -0.946 1.00 89.00 340 LYS A O 1
ATOM 2756 N N . HIS A 1 341 ? 3.370 2.715 -0.822 1.00 79.25 341 HIS A N 1
ATOM 2757 C CA . HIS A 1 341 ? 2.624 3.564 0.086 1.00 79.25 341 HIS A CA 1
ATOM 2758 C C . HIS A 1 341 ? 1.595 4.345 -0.724 1.00 79.25 341 HIS A C 1
ATOM 2760 O O . HIS A 1 341 ? 1.870 4.909 -1.785 1.00 79.25 341 HIS A O 1
ATOM 2766 N N . ARG A 1 342 ? 0.360 4.350 -0.236 1.00 72.69 342 ARG A N 1
ATOM 2767 C CA . ARG A 1 342 ? -0.722 5.068 -0.899 1.00 72.69 342 ARG A CA 1
ATOM 2768 C C . ARG A 1 342 ? -0.488 6.570 -0.728 1.00 72.69 342 ARG A C 1
ATOM 2770 O O . ARG A 1 342 ? -0.395 7.046 0.399 1.00 72.69 342 ARG A O 1
ATOM 2777 N N . SER A 1 343 ? -0.447 7.314 -1.833 1.00 70.06 343 SER A N 1
ATOM 2778 C CA . SER A 1 343 ? -0.232 8.769 -1.808 1.00 70.06 343 SER A CA 1
ATOM 2779 C C . SER A 1 343 ? -1.371 9.527 -1.125 1.00 70.06 343 SER A C 1
ATOM 2781 O O . SER A 1 343 ? -1.128 10.507 -0.430 1.00 70.06 343 SER A O 1
ATOM 2783 N N . LYS A 1 344 ? -2.616 9.059 -1.291 1.00 82.62 344 LYS A N 1
ATOM 2784 C CA . LYS A 1 344 ? -3.800 9.602 -0.614 1.00 82.62 344 LYS A CA 1
ATOM 2785 C C . LYS A 1 344 ? -4.176 8.734 0.586 1.00 82.62 344 LYS A C 1
ATOM 2787 O O . LYS A 1 344 ? -4.459 7.547 0.392 1.00 82.62 344 LYS A O 1
ATOM 2792 N N . PRO A 1 345 ? -4.212 9.288 1.805 1.00 87.69 345 PRO A N 1
ATOM 2793 C CA . PRO A 1 345 ? -4.504 8.513 2.997 1.00 87.69 345 PRO A CA 1
ATOM 2794 C C . PRO A 1 345 ? -5.950 8.027 2.977 1.00 87.69 345 PRO A C 1
ATOM 2796 O O . PRO A 1 345 ? -6.828 8.725 2.485 1.00 87.69 345 PRO A O 1
ATOM 2799 N N . TRP A 1 346 ? -6.204 6.844 3.534 1.00 91.88 346 TRP A N 1
ATOM 2800 C CA . TRP A 1 346 ? -7.571 6.362 3.693 1.00 91.88 346 TRP A CA 1
ATOM 2801 C C . TRP A 1 346 ? -8.334 7.222 4.695 1.00 91.88 346 TRP A C 1
ATOM 2803 O O . TRP A 1 346 ? -7.852 7.484 5.794 1.00 91.88 346 TRP A O 1
ATOM 2813 N N . THR A 1 347 ? -9.557 7.591 4.337 1.00 95.12 347 THR A N 1
ATOM 2814 C CA . THR A 1 347 ? -10.535 8.235 5.223 1.00 95.12 347 THR A CA 1
ATOM 2815 C C . THR A 1 347 ? -11.737 7.321 5.462 1.00 95.12 347 THR A C 1
ATOM 2817 O O . THR A 1 347 ? -12.029 6.436 4.653 1.00 95.12 347 THR A O 1
ATOM 2820 N N . LEU A 1 348 ? -12.491 7.530 6.551 1.00 96.94 348 LEU A N 1
ATOM 2821 C CA . LEU A 1 348 ? -13.714 6.748 6.794 1.00 96.94 348 LEU A CA 1
ATOM 2822 C C . LEU A 1 348 ? -14.709 6.894 5.631 1.00 96.94 348 LEU A C 1
ATOM 2824 O O . LEU A 1 348 ? -15.378 5.933 5.263 1.00 96.94 348 LEU A O 1
ATOM 2828 N N . GLN A 1 349 ? -14.762 8.072 5.007 1.00 95.06 349 GLN A N 1
ATOM 2829 C CA . GLN A 1 349 ? -15.578 8.354 3.831 1.00 95.06 349 GLN A CA 1
ATOM 2830 C C . GLN A 1 349 ? -15.172 7.494 2.633 1.00 95.06 349 GLN A C 1
ATOM 2832 O O . GLN A 1 349 ? -16.033 6.904 1.984 1.00 95.06 349 GLN A O 1
ATOM 2837 N N . GLU A 1 350 ? -13.877 7.408 2.325 1.00 93.62 350 GLU A N 1
ATOM 2838 C CA . GLU A 1 350 ? -13.389 6.556 1.237 1.0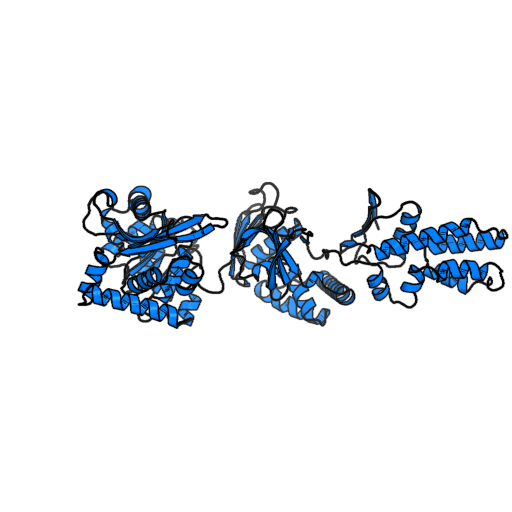0 93.62 350 GLU A CA 1
ATOM 2839 C C . GLU A 1 350 ? -13.636 5.077 1.514 1.00 93.62 350 GLU A C 1
ATOM 2841 O O . GLU A 1 350 ? -14.037 4.352 0.605 1.00 93.62 350 GLU A O 1
ATOM 2846 N N . LEU A 1 351 ? -13.465 4.629 2.760 1.00 95.50 351 LEU A N 1
ATOM 2847 C CA . LEU A 1 351 ? -13.763 3.250 3.141 1.00 95.50 351 LEU A CA 1
ATOM 2848 C C . LEU A 1 351 ? -15.256 2.930 2.978 1.00 95.50 351 LEU A C 1
ATOM 2850 O O . LEU A 1 351 ? -15.592 1.841 2.510 1.00 95.50 351 LEU A O 1
ATOM 2854 N N . VAL A 1 352 ? -16.152 3.884 3.264 1.00 95.62 352 VAL A N 1
ATOM 2855 C CA . VAL A 1 352 ? -17.585 3.756 2.947 1.00 95.62 352 VAL A CA 1
ATOM 2856 C C . VAL A 1 352 ? -17.824 3.720 1.435 1.00 95.62 352 VAL A C 1
ATOM 2858 O O . VAL A 1 352 ? -18.571 2.866 0.964 1.00 95.62 352 VAL A O 1
ATOM 2861 N N . LYS A 1 353 ? -17.162 4.582 0.648 1.00 92.62 353 LYS A N 1
ATOM 2862 C CA . LYS A 1 353 ? -17.268 4.584 -0.827 1.00 92.62 353 LYS A CA 1
ATOM 2863 C C . LYS A 1 353 ? -16.792 3.261 -1.447 1.00 92.62 353 LYS A C 1
ATOM 2865 O O . LYS A 1 353 ? -17.404 2.781 -2.393 1.00 92.62 353 LYS A O 1
ATOM 2870 N N . LYS A 1 354 ? -15.751 2.636 -0.885 1.00 89.62 354 LYS A N 1
ATOM 2871 C CA . LYS A 1 354 ? -15.257 1.293 -1.264 1.00 89.62 354 LYS A CA 1
ATOM 2872 C C . LYS A 1 354 ? -16.097 0.149 -0.666 1.00 89.62 354 LYS A C 1
ATOM 2874 O O . LYS A 1 354 ? -15.807 -1.033 -0.861 1.00 89.62 354 LYS A O 1
ATOM 2879 N N . GLY A 1 355 ? -17.155 0.489 0.069 1.00 91.88 355 GLY A N 1
ATOM 2880 C CA . GLY A 1 355 ? -18.114 -0.434 0.664 1.00 91.88 355 GLY A CA 1
ATOM 2881 C C . GLY A 1 355 ? -17.607 -1.180 1.896 1.00 91.88 355 GLY A C 1
ATOM 2882 O O . GLY A 1 355 ? -18.322 -2.049 2.383 1.00 91.88 355 GLY A O 1
ATOM 2883 N N . MET A 1 356 ? -16.404 -0.889 2.408 1.00 94.62 356 MET A N 1
ATOM 2884 C CA . MET A 1 356 ? -15.830 -1.595 3.563 1.00 94.62 356 MET A CA 1
ATOM 2885 C C . MET A 1 356 ? -16.753 -1.537 4.786 1.00 94.62 356 MET A C 1
ATOM 2887 O O . MET A 1 356 ? -16.804 -2.483 5.570 1.00 94.62 356 MET A O 1
ATOM 2891 N N . MET A 1 357 ? -17.509 -0.452 4.919 1.00 96.06 357 MET A N 1
ATOM 2892 C CA . MET A 1 357 ? -18.554 -0.276 5.919 1.00 96.06 357 MET A CA 1
ATOM 2893 C C . MET A 1 357 ? -19.660 0.637 5.382 1.00 96.06 357 MET A C 1
ATOM 2895 O O . MET A 1 357 ? -19.477 1.296 4.360 1.00 96.06 357 MET A O 1
ATOM 2899 N N . ASP A 1 358 ? -20.796 0.704 6.073 1.00 95.69 358 ASP A N 1
ATOM 2900 C CA . ASP A 1 358 ? -21.812 1.718 5.789 1.00 95.69 358 ASP A CA 1
ATOM 2901 C C . ASP A 1 358 ? -21.605 2.995 6.624 1.00 95.69 358 ASP A C 1
ATOM 2903 O O . ASP A 1 358 ? -20.768 3.068 7.529 1.00 95.69 358 ASP A O 1
ATOM 2907 N N . TRP A 1 359 ? -22.396 4.027 6.327 1.00 96.31 359 TRP A N 1
ATOM 2908 C CA . TRP A 1 359 ? -22.339 5.298 7.047 1.00 96.31 359 TRP A CA 1
ATOM 2909 C C . TRP A 1 359 ? -22.633 5.167 8.546 1.00 96.31 359 TRP A C 1
ATOM 2911 O O . TRP A 1 359 ? -22.059 5.922 9.325 1.00 96.31 359 TRP A O 1
ATOM 2921 N N . LYS A 1 360 ? -23.506 4.239 8.969 1.00 95.88 360 LYS A N 1
ATOM 2922 C CA . LYS A 1 360 ? -23.854 4.065 10.389 1.00 95.88 360 LYS A CA 1
ATOM 2923 C C . LYS A 1 360 ? -22.658 3.532 11.167 1.00 95.88 360 LYS A C 1
ATOM 2925 O O . LYS A 1 360 ? -22.349 4.049 12.237 1.00 95.88 360 LYS A O 1
ATOM 2930 N N . VAL A 1 361 ? -21.966 2.549 10.599 1.00 97.69 361 VAL A N 1
ATOM 2931 C CA . VAL A 1 361 ? -20.735 1.980 11.155 1.00 97.69 361 VAL A CA 1
ATOM 2932 C C . VAL A 1 361 ? -19.617 3.021 11.180 1.00 97.69 361 VAL A C 1
ATOM 2934 O O . VAL A 1 361 ? -18.983 3.196 12.216 1.00 97.69 361 VAL A O 1
ATOM 2937 N N . ALA A 1 362 ? -19.424 3.783 10.100 1.00 97.88 362 ALA A N 1
ATOM 2938 C CA . ALA A 1 362 ? -18.428 4.856 10.069 1.00 97.88 362 ALA A CA 1
ATOM 2939 C C . ALA A 1 362 ? -18.700 5.943 11.127 1.00 97.88 362 ALA A C 1
ATOM 2941 O O . ALA A 1 362 ? -17.782 6.385 11.818 1.00 97.88 362 ALA A O 1
ATOM 2942 N N . GLY A 1 363 ? -19.965 6.345 11.297 1.00 97.69 363 GLY A N 1
ATOM 2943 C CA . GLY A 1 363 ? -20.378 7.286 12.339 1.00 97.69 363 GLY A CA 1
ATOM 2944 C C . GLY A 1 363 ? -20.138 6.750 13.751 1.00 97.69 363 GLY A C 1
ATOM 2945 O O . GLY A 1 363 ? -19.642 7.484 14.602 1.00 97.69 363 GLY A O 1
ATOM 2946 N N . LEU A 1 364 ? -20.427 5.464 13.987 1.00 98.00 364 LEU A N 1
ATOM 2947 C CA . LEU A 1 364 ? -20.142 4.795 15.257 1.00 98.00 364 LEU A CA 1
ATOM 2948 C C . LEU A 1 364 ? -18.635 4.773 15.555 1.00 98.00 364 LEU A C 1
ATOM 2950 O O . LEU A 1 364 ? -18.239 5.165 16.647 1.00 98.00 364 LEU A O 1
ATOM 2954 N N . ILE A 1 365 ? -17.794 4.384 14.591 1.00 98.31 365 ILE A N 1
ATOM 2955 C CA . ILE A 1 365 ? -16.330 4.387 14.751 1.00 98.31 365 ILE A CA 1
ATOM 2956 C C . ILE A 1 365 ? -15.825 5.804 15.046 1.00 98.31 365 ILE A C 1
ATOM 2958 O O . ILE A 1 365 ? -15.085 5.999 16.006 1.00 98.31 365 ILE A O 1
ATOM 2962 N N . SER A 1 366 ? -16.270 6.805 14.276 1.00 98.00 366 SER A N 1
ATOM 2963 C CA . SER A 1 366 ? -15.922 8.216 14.508 1.00 98.00 366 SER A CA 1
ATOM 2964 C C . SER A 1 366 ? -16.278 8.662 15.928 1.00 98.00 366 SER A C 1
ATOM 2966 O O . SER A 1 366 ? -15.475 9.303 16.604 1.00 98.00 366 SER A O 1
ATOM 2968 N N . TYR A 1 367 ? -17.470 8.288 16.399 1.00 97.75 367 TYR A N 1
ATOM 2969 C CA . TYR A 1 367 ? -17.940 8.613 17.739 1.00 97.75 367 TYR A CA 1
ATOM 2970 C C . TYR A 1 367 ? -17.108 7.943 18.844 1.00 97.75 367 TYR A C 1
ATOM 2972 O O . TYR A 1 367 ? -16.775 8.604 19.830 1.00 97.75 367 TYR A O 1
ATOM 2980 N N . LEU A 1 368 ? -16.760 6.660 18.690 1.00 97.62 368 LEU A N 1
ATOM 2981 C CA . LEU A 1 368 ? -15.931 5.921 19.650 1.00 97.62 368 LEU A CA 1
ATOM 2982 C C . LEU A 1 368 ? -14.525 6.529 19.754 1.00 97.62 368 LEU A C 1
ATOM 2984 O O . LEU A 1 368 ? -14.061 6.803 20.857 1.00 97.62 368 LEU A O 1
ATOM 2988 N N . VAL A 1 369 ? -13.894 6.844 18.618 1.00 97.38 369 VAL A N 1
ATOM 2989 C CA . VAL A 1 369 ? -12.563 7.479 18.579 1.00 97.38 369 VAL A CA 1
ATOM 2990 C C . VAL A 1 369 ? -12.584 8.848 19.263 1.00 97.38 369 VAL A C 1
ATOM 2992 O O . VAL A 1 369 ? -11.772 9.113 20.144 1.00 97.38 369 VAL A O 1
ATOM 2995 N N . LYS A 1 370 ? -13.561 9.706 18.934 1.00 95.88 370 LYS A N 1
ATOM 2996 C CA . LYS A 1 370 ? -13.735 11.018 19.588 1.00 95.88 370 LYS A CA 1
ATOM 2997 C C . LYS A 1 370 ? -14.053 10.929 21.079 1.00 95.88 370 LYS A C 1
ATOM 2999 O O . LYS A 1 370 ? -13.951 11.931 21.778 1.00 95.88 370 LYS A O 1
ATOM 3004 N N . SER A 1 371 ? -14.506 9.769 21.541 1.00 95.56 371 SER A N 1
ATOM 3005 C CA . SER A 1 371 ? -14.841 9.517 22.939 1.00 95.56 371 SER A CA 1
ATOM 3006 C C . SER A 1 371 ? -13.723 8.786 23.683 1.00 95.56 371 SER A C 1
ATOM 3008 O O . SER A 1 371 ? -14.012 8.175 24.708 1.00 95.56 371 SER A O 1
ATOM 3010 N N . GLU A 1 372 ? -12.490 8.825 23.159 1.00 94.94 372 GLU A N 1
ATOM 3011 C CA . GLU A 1 372 ? -11.286 8.274 23.802 1.00 94.94 372 GLU A CA 1
ATOM 3012 C C . GLU A 1 372 ? -11.443 6.784 24.159 1.00 94.94 372 GLU A C 1
ATOM 3014 O O . GLU A 1 372 ? -11.008 6.306 25.199 1.00 94.94 372 GLU A O 1
ATOM 3019 N N . THR A 1 373 ? -12.129 6.030 23.297 1.00 95.88 373 THR A N 1
ATOM 3020 C CA . THR A 1 373 ? -12.306 4.584 23.478 1.00 95.88 373 THR A CA 1
ATOM 3021 C C . THR A 1 373 ? -11.053 3.846 23.011 1.00 95.88 373 THR A C 1
ATOM 3023 O O . THR A 1 373 ? -10.561 4.126 21.917 1.00 95.88 373 THR A O 1
ATOM 3026 N N . SER A 1 374 ? -10.567 2.873 23.792 1.00 97.38 374 SER A N 1
ATOM 3027 C CA . SER A 1 374 ? -9.426 2.047 23.375 1.00 97.38 374 SER A CA 1
ATOM 3028 C C . SER A 1 374 ? -9.869 0.946 22.405 1.00 97.38 374 SER A C 1
ATOM 3030 O O . SER A 1 374 ? -10.698 0.096 22.749 1.00 97.38 374 SER A O 1
ATOM 3032 N N . ILE A 1 375 ? -9.332 0.965 21.182 1.00 98.25 375 ILE A N 1
ATOM 3033 C CA . ILE A 1 375 ? -9.800 0.167 20.043 1.00 98.25 375 ILE A CA 1
ATOM 3034 C C . ILE A 1 375 ? -8.660 -0.679 19.470 1.00 98.25 375 ILE A C 1
ATOM 3036 O O . ILE A 1 375 ? -7.639 -0.151 19.032 1.00 98.25 375 ILE A O 1
ATOM 3040 N N . LEU A 1 376 ? -8.886 -1.989 19.365 1.00 97.88 376 LEU A N 1
ATOM 3041 C CA . LEU A 1 376 ? -8.034 -2.884 18.581 1.00 97.88 376 LEU A CA 1
ATOM 3042 C C . LEU A 1 376 ? -8.714 -3.258 17.266 1.00 97.88 376 LEU A C 1
ATOM 3044 O O . LEU A 1 376 ? -9.848 -3.731 17.245 1.00 97.88 376 LEU A O 1
ATOM 3048 N N . ILE A 1 377 ? -8.018 -3.067 16.152 1.00 98.31 377 ILE A N 1
ATOM 3049 C CA . ILE A 1 377 ? -8.482 -3.459 14.823 1.00 98.31 377 ILE A CA 1
ATOM 3050 C C . ILE A 1 377 ? -7.818 -4.785 14.462 1.00 98.31 377 ILE A C 1
ATOM 3052 O O . ILE A 1 377 ? -6.598 -4.876 14.342 1.00 98.31 377 ILE A O 1
ATOM 3056 N N . THR A 1 378 ? -8.627 -5.819 14.265 1.00 97.19 378 THR A N 1
ATOM 3057 C CA . THR A 1 378 ? -8.173 -7.187 14.006 1.00 97.19 378 THR A CA 1
ATOM 3058 C C . THR A 1 378 ? -8.559 -7.648 12.603 1.00 97.19 378 THR A C 1
ATOM 3060 O O . THR A 1 378 ? -9.390 -7.033 11.933 1.00 97.19 378 THR A O 1
ATOM 3063 N N . GLY A 1 379 ? -7.917 -8.696 12.102 1.00 94.06 379 GLY A N 1
ATOM 3064 C CA . GLY A 1 379 ? -8.100 -9.200 10.742 1.00 94.06 379 GLY A CA 1
ATOM 3065 C C . GLY A 1 379 ? -6.886 -9.938 10.161 1.00 94.06 379 GLY A C 1
ATOM 3066 O O . GLY A 1 379 ? -5.728 -9.745 10.561 1.00 94.06 379 GLY A O 1
ATOM 3067 N N . ALA A 1 380 ? -7.137 -10.740 9.125 1.00 89.00 380 ALA A N 1
ATOM 3068 C CA . ALA A 1 380 ? -6.095 -11.414 8.350 1.00 89.00 380 ALA A CA 1
ATOM 3069 C C . ALA A 1 380 ? -5.130 -10.422 7.658 1.00 89.00 380 ALA A C 1
ATOM 3071 O O . ALA A 1 380 ? -5.356 -9.206 7.602 1.00 89.00 380 ALA A O 1
ATOM 3072 N N . ARG A 1 381 ? -4.017 -10.926 7.111 1.00 85.19 381 ARG A N 1
ATOM 3073 C CA . ARG A 1 381 ? -3.124 -10.115 6.261 1.00 85.19 381 ARG A CA 1
ATOM 3074 C C . ARG A 1 381 ? -3.908 -9.552 5.069 1.00 85.19 381 ARG A C 1
ATOM 3076 O O . ARG A 1 381 ? -4.714 -10.252 4.460 1.00 85.19 381 ARG A O 1
ATOM 3083 N N . GLY A 1 382 ? -3.709 -8.263 4.792 1.00 84.44 382 GLY A N 1
ATOM 3084 C CA . GLY A 1 382 ? -4.365 -7.535 3.699 1.00 84.44 382 GLY A CA 1
ATOM 3085 C C . GLY A 1 382 ? -5.846 -7.170 3.905 1.00 84.44 382 GLY A C 1
ATOM 3086 O O . GLY A 1 382 ? -6.423 -6.542 3.018 1.00 84.44 382 GLY A O 1
ATOM 3087 N N . SER A 1 383 ? -6.480 -7.505 5.042 1.00 90.38 383 SER A N 1
ATOM 3088 C CA . SER A 1 383 ? -7.925 -7.265 5.250 1.00 90.38 383 SER A CA 1
ATOM 3089 C C . SER A 1 383 ? -8.311 -5.791 5.447 1.00 90.38 383 SER A C 1
ATOM 3091 O O . SER A 1 383 ? -9.491 -5.472 5.574 1.00 90.38 383 SER A O 1
ATOM 3093 N N . GLY A 1 384 ? -7.331 -4.880 5.444 1.00 91.19 384 GLY A N 1
ATOM 3094 C CA . GLY A 1 384 ? -7.543 -3.437 5.579 1.00 91.19 384 GLY A CA 1
ATOM 3095 C C . GLY A 1 384 ? -7.385 -2.888 6.999 1.00 91.19 384 GLY A C 1
ATOM 3096 O O . GLY A 1 384 ? -7.807 -1.763 7.237 1.00 91.19 384 GLY A O 1
ATOM 3097 N N . LYS A 1 385 ? -6.770 -3.634 7.932 1.00 95.44 385 LYS A N 1
ATOM 3098 C CA . LYS A 1 385 ? -6.554 -3.190 9.325 1.00 95.44 385 LYS A CA 1
ATOM 3099 C C . LYS A 1 385 ? -5.850 -1.836 9.426 1.00 95.44 385 LYS A C 1
ATOM 3101 O O . LYS A 1 385 ? -6.430 -0.894 9.952 1.00 95.44 385 LYS A O 1
ATOM 3106 N N . THR A 1 386 ? -4.634 -1.728 8.883 1.00 93.31 386 THR A N 1
ATOM 3107 C CA . THR A 1 386 ? -3.845 -0.488 8.940 1.00 93.31 386 THR A CA 1
ATOM 3108 C C . THR A 1 386 ? -4.531 0.645 8.181 1.00 93.31 386 THR A C 1
ATOM 3110 O O . THR A 1 386 ? -4.501 1.793 8.610 1.00 93.31 386 THR A O 1
ATOM 3113 N N . SER A 1 387 ? -5.235 0.324 7.089 1.00 94.06 387 SER A N 1
ATOM 3114 C CA . SER A 1 387 ? -6.046 1.291 6.340 1.00 94.06 387 SER A CA 1
ATOM 3115 C C . SER A 1 387 ? -7.185 1.865 7.185 1.00 94.06 387 SER A C 1
ATOM 3117 O O . SER A 1 387 ? -7.398 3.075 7.180 1.00 94.06 387 SER A O 1
ATOM 3119 N N . LEU A 1 388 ? -7.893 1.018 7.941 1.00 97.50 388 LEU A N 1
ATOM 3120 C CA . LEU A 1 388 ? -8.923 1.462 8.874 1.00 97.50 388 LEU A CA 1
ATOM 3121 C C . LEU A 1 388 ? -8.319 2.244 10.043 1.00 97.50 388 LEU A C 1
ATOM 3123 O O . LEU A 1 388 ? -8.846 3.303 10.372 1.00 97.50 388 LEU A O 1
ATOM 3127 N N . LEU A 1 389 ? -7.204 1.779 10.619 1.00 97.75 389 LEU A N 1
ATOM 3128 C CA . LEU A 1 389 ? -6.496 2.500 11.679 1.00 97.75 389 LEU A CA 1
ATOM 3129 C C . LEU A 1 389 ? -6.140 3.916 11.215 1.00 97.75 389 LEU A C 1
ATOM 3131 O O . LEU A 1 389 ? -6.569 4.880 11.844 1.00 97.75 389 LEU A O 1
ATOM 3135 N N . GLY A 1 390 ? -5.473 4.055 10.066 1.00 96.44 390 GLY A N 1
ATOM 3136 C CA . GLY A 1 390 ? -5.133 5.351 9.475 1.00 96.44 390 GLY A CA 1
ATOM 3137 C C . GLY A 1 390 ? -6.351 6.251 9.256 1.00 96.44 390 GLY A C 1
ATOM 3138 O O . GLY A 1 390 ? -6.309 7.432 9.596 1.00 96.44 390 GLY A O 1
ATOM 3139 N N . ALA A 1 391 ? -7.467 5.686 8.787 1.00 97.12 391 ALA A N 1
ATOM 3140 C CA . ALA A 1 391 ? -8.721 6.418 8.619 1.00 97.12 391 ALA A CA 1
ATOM 3141 C C . ALA A 1 391 ? -9.320 6.915 9.943 1.00 97.12 391 ALA A C 1
ATOM 3143 O O . ALA A 1 391 ? -9.907 8.001 9.980 1.00 97.12 391 ALA A O 1
ATOM 3144 N N . THR A 1 392 ? -9.169 6.153 11.031 1.00 97.38 392 THR A N 1
ATOM 3145 C CA . THR A 1 392 ? -9.630 6.579 12.359 1.00 97.38 392 THR A CA 1
ATOM 3146 C C . THR A 1 392 ? -8.811 7.731 12.937 1.00 97.38 392 THR A C 1
ATOM 3148 O O . THR A 1 392 ? -9.377 8.553 13.656 1.00 97.38 392 THR A O 1
ATOM 3151 N N . LEU A 1 393 ? -7.528 7.871 12.574 1.00 97.25 393 LEU A N 1
ATOM 3152 C CA . LEU A 1 393 ? -6.662 8.926 13.122 1.00 97.25 393 LEU A CA 1
ATOM 3153 C C . LEU A 1 393 ? -7.176 10.337 12.807 1.00 97.25 393 LEU A C 1
ATOM 3155 O O . LEU A 1 393 ? -7.128 11.215 13.662 1.00 97.25 393 LEU A O 1
ATOM 3159 N N . PHE A 1 394 ? -7.787 10.540 11.634 1.00 96.06 394 PHE A N 1
ATOM 3160 C CA . PHE A 1 394 ? -8.428 11.811 11.259 1.00 96.06 394 PHE A CA 1
ATOM 3161 C C . PHE A 1 394 ? -9.678 12.154 12.090 1.00 96.06 394 PHE A C 1
ATOM 3163 O O . PHE A 1 394 ? -10.291 13.212 11.901 1.00 96.06 394 PHE A O 1
ATOM 3170 N N . ARG A 1 395 ? -10.123 11.248 12.968 1.00 96.50 395 ARG A N 1
ATOM 3171 C CA . ARG A 1 395 ? -11.247 11.467 13.888 1.00 96.50 395 ARG A CA 1
ATOM 3172 C C . ARG A 1 395 ? -10.801 11.791 15.305 1.00 96.50 395 ARG A C 1
ATOM 3174 O O . ARG A 1 395 ? -11.641 12.239 16.082 1.00 96.50 395 ARG A O 1
ATOM 3181 N N . ILE A 1 396 ? -9.515 11.635 15.620 1.00 97.12 396 ILE A N 1
ATOM 3182 C CA . ILE A 1 396 ? -8.951 12.082 16.893 1.00 97.12 396 ILE A CA 1
ATOM 3183 C C . ILE A 1 396 ? -9.098 13.614 16.975 1.00 97.12 396 ILE A C 1
ATOM 3185 O O . ILE A 1 396 ? -8.748 14.309 16.014 1.00 97.12 396 ILE A O 1
ATOM 3189 N N . PRO A 1 397 ? -9.642 14.173 18.071 1.00 95.38 397 PRO A N 1
ATOM 3190 C CA . PRO A 1 397 ? -9.712 15.618 18.273 1.00 95.38 397 PRO A CA 1
ATOM 3191 C C . PRO A 1 397 ? -8.335 16.296 18.165 1.00 95.38 397 PRO A C 1
ATOM 3193 O O . PRO A 1 397 ? -7.359 15.819 18.731 1.00 95.38 397 PRO A O 1
ATOM 3196 N N . LYS A 1 398 ? -8.242 17.436 17.464 1.00 94.62 398 LYS A N 1
ATOM 3197 C CA . LYS A 1 398 ? -6.955 18.130 17.225 1.00 94.62 398 LYS A CA 1
ATOM 3198 C C . LYS A 1 398 ? -6.270 18.650 18.496 1.00 94.62 398 LYS A C 1
ATOM 3200 O O . LYS A 1 398 ? -5.074 18.909 18.474 1.00 94.62 398 LYS A O 1
ATOM 3205 N N . ASN A 1 399 ? -7.019 18.818 19.585 1.00 92.88 399 ASN A N 1
ATOM 3206 C CA . ASN A 1 399 ? -6.489 19.213 20.890 1.00 92.88 399 ASN A CA 1
ATOM 3207 C C . ASN A 1 399 ? -5.841 18.048 21.659 1.00 92.88 399 ASN A C 1
ATOM 3209 O O . ASN A 1 399 ? -5.292 18.278 22.731 1.00 92.88 399 ASN A O 1
ATOM 3213 N N . GLN A 1 400 ? -5.901 16.817 21.143 1.00 94.06 400 GLN A N 1
ATOM 3214 C CA . GLN A 1 400 ? -5.200 15.671 21.712 1.00 94.06 400 GLN A CA 1
ATOM 3215 C C . GLN A 1 400 ? -3.874 15.444 20.984 1.00 94.06 400 GLN A C 1
ATOM 3217 O O . GLN A 1 400 ? -3.797 15.479 19.753 1.00 94.06 400 GLN A O 1
ATOM 3222 N N . ARG A 1 401 ? -2.821 15.174 21.757 1.00 95.25 401 ARG A N 1
ATOM 3223 C CA . ARG A 1 401 ? -1.527 14.749 21.222 1.00 95.25 401 ARG A CA 1
ATOM 3224 C C . ARG A 1 401 ? -1.587 13.280 20.813 1.00 95.25 401 ARG A C 1
ATOM 3226 O O . ARG A 1 401 ? -2.200 12.479 21.510 1.00 95.25 401 ARG A O 1
ATOM 3233 N N . ILE A 1 402 ? -0.919 12.920 19.720 1.00 96.81 402 ILE A N 1
ATOM 3234 C CA . ILE A 1 402 ? -0.852 11.546 19.211 1.00 96.81 402 ILE A CA 1
ATOM 3235 C C . ILE A 1 402 ? 0.604 11.076 19.239 1.00 96.81 402 ILE A C 1
ATOM 3237 O O . ILE A 1 402 ? 1.491 11.775 18.743 1.00 96.81 402 ILE A O 1
ATOM 3241 N N . ILE A 1 403 ? 0.854 9.887 19.786 1.00 95.81 403 ILE A N 1
ATOM 3242 C CA . ILE A 1 403 ? 2.132 9.185 19.632 1.00 95.81 403 ILE A CA 1
ATOM 3243 C C . ILE A 1 403 ? 1.874 7.949 18.784 1.00 95.81 403 ILE A C 1
ATOM 3245 O O . ILE A 1 403 ? 1.102 7.081 19.175 1.00 95.81 403 ILE A O 1
ATOM 3249 N N . VAL A 1 404 ? 2.510 7.884 17.619 1.00 95.06 404 VAL A N 1
ATOM 3250 C CA . VAL A 1 404 ? 2.403 6.752 16.702 1.00 95.06 404 VAL A CA 1
ATOM 3251 C C . VAL A 1 404 ? 3.676 5.931 16.745 1.00 95.06 404 VAL A C 1
ATOM 3253 O O . VAL A 1 404 ? 4.770 6.478 16.626 1.00 95.06 404 VAL A O 1
ATOM 3256 N N . MET A 1 405 ? 3.513 4.623 16.880 1.00 91.44 405 MET A N 1
ATOM 3257 C CA . MET A 1 405 ? 4.575 3.634 16.901 1.00 91.44 405 MET A CA 1
ATOM 3258 C C . MET A 1 405 ? 4.405 2.659 15.736 1.00 91.44 405 MET A C 1
ATOM 3260 O O . MET A 1 405 ? 3.416 1.927 15.698 1.00 91.44 405 MET A O 1
ATOM 3264 N N . GLU A 1 406 ? 5.358 2.624 14.803 1.00 87.19 406 GLU A N 1
ATOM 3265 C CA . GLU A 1 406 ? 5.352 1.664 13.690 1.00 87.19 406 GLU A CA 1
ATOM 3266 C C . GLU A 1 406 ? 6.758 1.154 13.347 1.00 87.19 406 GLU A C 1
ATOM 3268 O O . GLU A 1 406 ? 7.745 1.888 13.438 1.00 87.19 406 GLU A O 1
ATOM 3273 N N . ASP A 1 407 ? 6.849 -0.092 12.870 1.00 78.25 407 ASP A N 1
ATOM 3274 C CA . ASP A 1 407 ? 8.102 -0.642 12.326 1.00 78.25 407 ASP A CA 1
ATOM 3275 C C . ASP A 1 407 ? 8.448 0.015 10.985 1.00 78.25 407 ASP A C 1
ATOM 3277 O O . ASP A 1 407 ? 9.603 0.270 10.640 1.00 78.25 407 ASP A O 1
ATOM 3281 N N . THR A 1 408 ? 7.406 0.232 10.187 1.00 75.25 408 THR A N 1
ATOM 3282 C CA . THR A 1 408 ? 7.437 0.762 8.827 1.00 75.25 408 THR A CA 1
ATOM 3283 C C . THR A 1 408 ? 6.385 1.853 8.747 1.00 75.25 408 THR A C 1
ATOM 3285 O O . THR A 1 408 ? 5.289 1.668 9.261 1.00 75.25 408 THR A O 1
ATOM 3288 N N . LYS A 1 409 ? 6.703 2.976 8.099 1.00 80.31 409 LYS A N 1
ATOM 3289 C CA . LYS A 1 409 ? 5.785 4.114 7.974 1.00 80.31 409 LYS A CA 1
ATOM 3290 C C . LYS A 1 409 ? 4.581 3.739 7.099 1.00 80.31 409 LYS A C 1
ATOM 3292 O O . LYS A 1 409 ? 4.647 3.887 5.884 1.00 80.31 409 LYS A O 1
ATOM 3297 N N . GLU A 1 410 ? 3.491 3.244 7.678 1.00 84.19 410 GLU A N 1
ATOM 3298 C CA . GLU A 1 410 ? 2.260 2.923 6.940 1.00 84.19 410 GLU A CA 1
ATOM 3299 C C . GLU A 1 410 ? 1.148 3.943 7.207 1.00 84.19 410 GLU A C 1
ATOM 3301 O O . GLU A 1 410 ? 0.322 4.203 6.325 1.00 84.19 410 GLU A O 1
ATOM 3306 N N . LEU A 1 411 ? 1.122 4.541 8.401 1.00 91.69 411 LEU A N 1
ATOM 3307 C CA . LEU A 1 411 ? 0.096 5.497 8.793 1.00 91.69 411 LEU A CA 1
ATOM 3308 C C . LEU A 1 411 ? 0.345 6.894 8.194 1.00 91.69 411 LEU A C 1
ATOM 3310 O O . LEU A 1 411 ? 1.484 7.302 7.954 1.00 91.69 411 LEU A O 1
ATOM 3314 N N . PRO A 1 412 ? -0.724 7.679 7.957 1.00 91.88 412 PRO A N 1
ATOM 3315 C CA . PRO A 1 412 ? -0.657 8.924 7.193 1.00 91.88 412 PRO A CA 1
ATOM 3316 C C . PRO A 1 412 ? -0.179 10.123 8.027 1.00 91.88 412 PRO A C 1
ATOM 3318 O O . PRO A 1 412 ? -0.850 11.153 8.116 1.00 91.88 412 PRO A O 1
ATOM 3321 N N . ILE A 1 413 ? 0.985 9.995 8.662 1.00 92.25 413 ILE A N 1
ATOM 3322 C CA . ILE A 1 413 ? 1.460 10.941 9.678 1.00 92.25 413 ILE A CA 1
ATOM 3323 C C . ILE A 1 413 ? 1.740 12.326 9.105 1.00 92.25 413 ILE A C 1
ATOM 3325 O O . ILE A 1 413 ? 1.349 13.326 9.709 1.00 92.25 413 ILE A O 1
ATOM 3329 N N . ASP A 1 414 ? 2.358 12.400 7.928 1.00 90.12 414 ASP A N 1
ATOM 3330 C CA . ASP A 1 414 ? 2.679 13.684 7.301 1.00 90.12 414 ASP A CA 1
ATOM 3331 C C . ASP A 1 414 ? 1.404 14.456 6.939 1.00 90.12 414 ASP A C 1
ATOM 3333 O O . ASP A 1 414 ? 1.307 15.653 7.203 1.00 90.12 414 ASP A O 1
ATOM 3337 N N . HIS A 1 415 ? 0.369 13.754 6.465 1.00 91.38 415 HIS A N 1
ATOM 3338 C CA . HIS A 1 415 ? -0.943 14.348 6.205 1.00 91.38 415 HIS A CA 1
ATOM 3339 C C . HIS A 1 415 ? -1.606 14.856 7.492 1.00 91.38 415 HIS A C 1
ATOM 3341 O O . HIS A 1 415 ? -2.175 15.947 7.496 1.00 91.38 415 HIS A O 1
ATOM 3347 N N . LEU A 1 416 ? -1.530 14.106 8.596 1.00 94.38 416 LEU A N 1
ATOM 3348 C CA . LEU A 1 416 ? -2.062 14.556 9.888 1.00 94.38 416 LEU A CA 1
ATOM 3349 C C . LEU A 1 416 ? -1.355 15.833 10.364 1.00 94.38 416 LEU A C 1
ATOM 3351 O O . LEU A 1 416 ? -2.021 16.808 10.713 1.00 94.38 416 LEU A O 1
ATOM 3355 N N . LYS A 1 417 ? -0.019 15.870 10.312 1.00 94.75 417 LYS A N 1
ATOM 3356 C CA . LYS A 1 417 ? 0.767 17.053 10.695 1.00 94.75 417 LYS A CA 1
ATOM 3357 C C . LYS A 1 417 ? 0.419 18.272 9.842 1.00 94.75 417 LYS A C 1
ATOM 3359 O O . LYS A 1 417 ? 0.127 19.331 10.389 1.00 94.75 417 LYS A O 1
ATOM 3364 N N . GLN A 1 418 ? 0.364 18.108 8.518 1.00 93.88 418 GLN A N 1
ATOM 3365 C CA . GLN A 1 418 ? -0.009 19.175 7.578 1.00 93.88 418 GLN A CA 1
ATOM 3366 C C . GLN A 1 418 ? -1.413 19.734 7.840 1.00 93.88 418 GLN A C 1
ATOM 3368 O O . GLN A 1 418 ? -1.669 20.907 7.593 1.00 93.88 418 GLN A O 1
ATOM 3373 N N . ASN A 1 419 ? -2.323 18.916 8.375 1.00 93.81 419 ASN A N 1
ATOM 3374 C CA . ASN A 1 419 ? -3.680 19.336 8.712 1.00 93.81 419 ASN A CA 1
ATOM 3375 C C . ASN A 1 419 ? -3.843 19.763 10.187 1.00 93.81 419 ASN A C 1
ATOM 3377 O O . ASN A 1 419 ? -4.972 19.942 10.653 1.00 93.81 419 ASN A O 1
ATOM 3381 N N . GLY A 1 420 ? -2.748 19.967 10.925 1.00 95.44 420 GLY A N 1
ATOM 3382 C CA . GLY A 1 420 ? -2.752 20.591 12.251 1.00 95.44 420 GLY A CA 1
ATOM 3383 C C . GLY A 1 420 ? -2.937 19.643 13.439 1.00 95.44 420 GLY A C 1
ATOM 3384 O O . GLY A 1 420 ? -3.331 20.102 14.507 1.00 95.44 420 GLY A O 1
ATOM 3385 N N . TRP A 1 421 ? -2.688 18.340 13.281 1.00 97.12 421 TRP A N 1
ATOM 3386 C CA . TRP A 1 421 ? -2.569 17.423 14.422 1.00 97.12 421 TRP A CA 1
ATOM 3387 C C . TRP A 1 421 ? -1.150 17.438 15.005 1.00 97.12 421 TRP A C 1
ATOM 3389 O O . TRP A 1 421 ? -0.166 17.418 14.265 1.00 97.12 421 TRP A O 1
ATOM 3399 N N . ASN A 1 422 ? -1.037 17.394 16.337 1.00 96.00 422 ASN A N 1
ATOM 3400 C CA . ASN A 1 422 ? 0.240 17.215 17.028 1.00 96.00 422 ASN A CA 1
ATOM 3401 C C . ASN A 1 422 ? 0.592 15.722 17.106 1.00 96.00 422 ASN A C 1
ATOM 3403 O O . ASN A 1 422 ? 0.056 15.000 17.950 1.00 96.00 422 ASN A O 1
ATOM 3407 N N . VAL A 1 423 ? 1.480 15.267 16.216 1.00 96.50 423 VAL A N 1
ATOM 3408 C CA . VAL A 1 423 ? 1.849 13.852 16.097 1.00 96.50 423 VAL A CA 1
ATOM 3409 C C . VAL A 1 423 ? 3.349 13.647 16.277 1.00 96.50 423 VAL A C 1
ATOM 3411 O O . VAL A 1 423 ? 4.155 14.172 15.506 1.00 96.50 423 VAL A O 1
ATOM 3414 N N . LEU A 1 424 ? 3.727 12.813 17.243 1.00 94.50 424 LEU A N 1
ATOM 3415 C CA . LEU A 1 424 ? 5.068 12.245 17.335 1.00 94.50 424 LEU A CA 1
ATOM 3416 C C . LEU A 1 424 ? 5.074 10.864 16.672 1.00 94.50 424 LEU A C 1
ATOM 3418 O O . LEU A 1 424 ? 4.202 10.048 16.951 1.00 94.50 424 LEU A O 1
ATOM 3422 N N . HIS A 1 425 ? 6.053 10.603 15.808 1.00 92.69 425 HIS A N 1
ATOM 3423 C CA . HIS A 1 425 ? 6.210 9.318 15.126 1.00 92.69 425 HIS A CA 1
ATOM 3424 C C . HIS A 1 425 ? 7.486 8.644 15.622 1.00 92.69 425 HIS A C 1
ATOM 3426 O O . HIS A 1 425 ? 8.578 9.175 15.426 1.00 92.69 425 HIS A O 1
ATOM 3432 N N . ILE A 1 426 ? 7.331 7.500 16.276 1.00 88.88 426 ILE A N 1
ATOM 3433 C CA . ILE A 1 426 ? 8.399 6.691 16.848 1.00 88.88 426 ILE A CA 1
ATOM 3434 C C . ILE A 1 426 ? 8.525 5.423 16.010 1.00 88.88 426 ILE A C 1
ATOM 3436 O O . ILE A 1 426 ? 7.536 4.744 15.733 1.00 88.88 426 ILE A O 1
ATOM 3440 N N . ARG A 1 427 ? 9.754 5.096 15.617 1.00 82.88 427 ARG A N 1
ATOM 3441 C CA . ARG A 1 427 ? 10.052 3.821 14.971 1.00 82.88 427 ARG A CA 1
ATOM 3442 C C . ARG A 1 427 ? 10.278 2.763 16.047 1.00 82.88 427 ARG A C 1
ATOM 3444 O O . ARG A 1 427 ? 11.094 2.976 16.937 1.00 82.88 427 ARG A O 1
ATOM 3451 N N . THR A 1 428 ? 9.582 1.635 15.962 1.00 75.62 428 THR A N 1
ATOM 3452 C CA . THR A 1 428 ? 9.751 0.499 16.897 1.00 75.62 428 THR A CA 1
ATOM 3453 C C . THR A 1 428 ? 11.034 -0.288 16.647 1.00 75.62 428 THR A C 1
ATOM 3455 O O . THR A 1 428 ? 11.534 -0.943 17.553 1.00 75.62 428 THR A O 1
ATOM 3458 N N . THR A 1 429 ? 11.608 -0.169 15.447 1.00 65.19 429 THR A N 1
ATOM 3459 C CA . THR A 1 429 ? 12.930 -0.695 15.094 1.00 65.19 429 THR A CA 1
ATOM 3460 C C . THR A 1 429 ? 13.914 0.455 14.888 1.00 65.19 429 THR A C 1
ATOM 3462 O O . THR A 1 429 ? 14.042 0.989 13.783 1.00 65.19 429 THR A O 1
ATOM 3465 N N . ALA A 1 430 ? 14.618 0.871 15.931 1.00 53.34 430 ALA A N 1
ATOM 3466 C CA . ALA A 1 430 ? 15.915 1.494 15.713 1.00 53.34 430 ALA A CA 1
ATOM 3467 C C . ALA A 1 430 ? 16.903 0.349 15.455 1.00 53.34 430 ALA A C 1
ATOM 3469 O O . ALA A 1 430 ? 16.956 -0.587 16.246 1.00 53.34 430 ALA A O 1
ATOM 3470 N N . GLU A 1 431 ? 17.637 0.370 14.342 1.00 49.94 431 GLU A N 1
ATOM 3471 C CA . GLU A 1 431 ? 18.827 -0.479 14.192 1.00 49.94 431 GLU A CA 1
ATOM 3472 C C . GLU A 1 431 ? 19.875 0.051 15.187 1.00 49.94 431 GLU A C 1
ATOM 3474 O O . GLU A 1 431 ? 20.775 0.799 14.825 1.00 49.94 431 GLU A O 1
ATOM 3479 N N . LEU A 1 432 ? 19.671 -0.230 16.475 1.00 47.78 432 LEU A N 1
ATOM 3480 C CA . LEU A 1 432 ? 20.674 -0.052 17.512 1.00 47.78 432 LEU A CA 1
ATOM 3481 C C . LEU A 1 432 ? 21.614 -1.245 17.363 1.00 47.78 432 LEU A C 1
ATOM 3483 O O . LEU A 1 432 ? 21.175 -2.394 17.458 1.00 47.78 432 LEU A O 1
ATOM 3487 N N . GLU A 1 433 ? 22.879 -0.982 17.038 1.00 43.06 433 GLU A N 1
ATOM 3488 C CA . GLU A 1 433 ? 23.893 -2.026 16.886 1.00 43.06 433 GLU A CA 1
ATOM 3489 C C . GLU A 1 433 ? 23.870 -2.976 18.095 1.00 43.06 433 GLU A C 1
ATOM 3491 O O . GLU A 1 433 ? 23.983 -2.549 19.242 1.00 43.06 433 GLU A O 1
ATOM 3496 N N . GLY A 1 434 ? 23.707 -4.276 17.832 1.00 47.88 434 GLY A N 1
ATOM 3497 C CA . GLY A 1 434 ? 23.788 -5.323 18.854 1.00 47.88 434 GLY A CA 1
ATOM 3498 C C . GLY A 1 434 ? 22.492 -5.672 19.601 1.00 47.88 434 GLY A C 1
ATOM 3499 O O . GLY A 1 434 ? 22.537 -6.563 20.449 1.00 47.88 434 GLY A O 1
ATOM 3500 N N . GLU A 1 435 ? 21.338 -5.058 19.298 1.00 47.97 435 GLU A N 1
ATOM 3501 C CA . GLU A 1 435 ? 20.063 -5.403 19.953 1.00 47.97 435 GLU A CA 1
ATOM 3502 C C . GLU A 1 435 ? 19.101 -6.231 19.081 1.00 47.97 435 GLU A C 1
ATOM 3504 O O . GLU A 1 435 ? 18.932 -6.017 17.883 1.00 47.97 435 GLU A O 1
ATOM 3509 N N . THR A 1 436 ? 18.424 -7.198 19.708 1.00 54.16 436 THR A N 1
ATOM 3510 C CA . THR A 1 436 ? 17.355 -8.000 19.091 1.00 54.16 436 THR A CA 1
ATOM 3511 C C . THR A 1 436 ? 16.075 -7.174 18.918 1.00 54.16 436 THR A C 1
ATOM 3513 O O . THR A 1 436 ? 15.687 -6.486 19.862 1.00 54.16 436 THR A O 1
ATOM 3516 N N . TYR A 1 437 ? 15.354 -7.351 17.799 1.00 53.47 437 TYR A N 1
ATOM 3517 C CA . TYR A 1 437 ? 14.060 -6.702 17.478 1.00 53.47 437 TYR A CA 1
ATOM 3518 C C . TYR A 1 437 ? 13.086 -6.602 18.669 1.00 53.47 437 TYR A C 1
ATOM 3520 O O . TYR A 1 437 ? 12.448 -5.572 18.888 1.00 53.47 437 TYR A O 1
ATOM 3528 N N . GLU A 1 438 ? 12.998 -7.669 19.467 1.00 54.22 438 GLU A N 1
ATOM 3529 C CA . GLU A 1 438 ? 12.098 -7.762 20.620 1.00 54.22 438 GLU A CA 1
ATOM 3530 C C . GLU A 1 438 ? 12.395 -6.706 21.696 1.00 54.22 438 GLU A C 1
ATOM 3532 O O . GLU A 1 438 ? 11.474 -6.030 22.156 1.00 54.22 438 GLU A O 1
ATOM 3537 N N . LYS A 1 439 ? 13.675 -6.490 22.034 1.00 59.34 439 LYS A N 1
ATOM 3538 C CA . LYS A 1 439 ? 14.105 -5.508 23.048 1.00 59.34 439 LYS A CA 1
ATOM 3539 C C . LYS A 1 439 ? 13.825 -4.072 22.603 1.00 59.34 439 LYS A C 1
ATOM 3541 O O . LYS A 1 439 ? 13.439 -3.235 23.417 1.00 59.34 439 LYS A O 1
ATOM 3546 N N . THR A 1 440 ? 13.942 -3.804 21.305 1.00 70.00 440 THR A N 1
ATOM 3547 C CA . THR A 1 440 ? 13.764 -2.466 20.733 1.00 70.00 440 THR A CA 1
ATOM 3548 C C . THR A 1 440 ? 12.299 -2.006 20.759 1.00 70.00 440 THR A C 1
ATOM 3550 O O . THR A 1 440 ? 12.024 -0.848 21.078 1.00 70.00 440 THR A O 1
ATOM 3553 N N . SER A 1 441 ? 11.344 -2.909 20.501 1.00 75.88 441 SER A N 1
ATOM 3554 C CA . SER A 1 441 ? 9.906 -2.579 20.476 1.00 75.88 441 SER A CA 1
ATOM 3555 C C . SER A 1 441 ? 9.330 -2.246 21.863 1.00 75.88 441 SER A C 1
ATOM 3557 O O . SER A 1 441 ? 8.639 -1.235 22.024 1.00 75.88 441 SER A O 1
ATOM 3559 N N . GLU A 1 442 ? 9.665 -3.037 22.888 1.00 81.62 442 GLU A N 1
ATOM 3560 C CA . GLU A 1 442 ? 9.259 -2.773 24.272 1.00 81.62 442 GLU A CA 1
ATOM 3561 C C . GLU A 1 442 ? 9.915 -1.493 24.805 1.00 81.62 442 GLU A C 1
ATOM 3563 O O . GLU A 1 442 ? 9.257 -0.679 25.457 1.00 81.62 442 GLU A O 1
ATOM 3568 N N . TYR A 1 443 ? 11.196 -1.273 24.493 1.00 82.81 443 TYR A N 1
ATOM 3569 C CA . TYR A 1 443 ? 11.898 -0.047 24.862 1.00 82.81 443 TYR A CA 1
ATOM 3570 C C . TYR A 1 443 ? 11.242 1.193 24.242 1.00 82.81 443 TYR A C 1
ATOM 3572 O O . TYR A 1 443 ? 10.987 2.178 24.944 1.00 82.81 443 TYR A O 1
ATOM 3580 N N . ALA A 1 444 ? 10.905 1.139 22.950 1.00 84.94 444 ALA A N 1
ATOM 3581 C CA . ALA A 1 444 ? 10.188 2.211 22.268 1.00 84.94 444 ALA A CA 1
ATOM 3582 C C . ALA A 1 444 ? 8.827 2.488 22.928 1.00 84.94 444 ALA A C 1
ATOM 3584 O O . ALA A 1 444 ? 8.463 3.651 23.110 1.00 84.94 444 ALA A O 1
ATOM 3585 N N . LEU A 1 445 ? 8.105 1.442 23.351 1.00 88.00 445 LEU A N 1
ATOM 3586 C CA . LEU A 1 445 ? 6.823 1.579 24.044 1.00 88.00 445 LEU A CA 1
ATOM 3587 C C . LEU A 1 445 ? 6.994 2.239 25.411 1.00 88.00 445 LEU A C 1
ATOM 3589 O O . LEU A 1 445 ? 6.342 3.238 25.699 1.00 88.00 445 LEU A O 1
ATOM 3593 N N . ARG A 1 446 ? 7.909 1.736 26.244 1.00 86.19 446 ARG A N 1
ATOM 3594 C CA . ARG A 1 446 ? 8.203 2.329 27.559 1.00 86.19 446 ARG A CA 1
ATOM 3595 C C . ARG A 1 446 ? 8.654 3.783 27.440 1.00 86.19 446 ARG A C 1
ATOM 3597 O O . ARG A 1 446 ? 8.320 4.600 28.295 1.00 86.19 446 ARG A O 1
ATOM 3604 N N . THR A 1 447 ? 9.383 4.106 26.376 1.00 87.12 447 THR A N 1
ATOM 3605 C CA . THR A 1 447 ? 9.781 5.476 26.055 1.00 87.12 447 THR A CA 1
ATOM 3606 C C . THR A 1 447 ? 8.560 6.318 25.701 1.00 87.12 447 THR A C 1
ATOM 3608 O O . THR A 1 447 ? 8.367 7.364 26.310 1.00 87.12 447 THR A O 1
ATOM 3611 N N . ALA A 1 448 ? 7.690 5.846 24.802 1.00 87.75 448 ALA A N 1
ATOM 3612 C CA . ALA A 1 448 ? 6.448 6.526 24.430 1.00 87.75 448 ALA A CA 1
ATOM 3613 C C . ALA A 1 448 ? 5.568 6.854 25.648 1.00 87.75 448 ALA A C 1
ATOM 3615 O O . ALA A 1 448 ? 5.097 7.982 25.776 1.00 87.75 448 ALA A O 1
ATOM 3616 N N . LEU A 1 449 ? 5.432 5.909 26.583 1.00 87.31 449 LEU A N 1
ATOM 3617 C CA . LEU A 1 449 ? 4.662 6.078 27.822 1.00 87.31 449 LEU A CA 1
ATOM 3618 C C . LEU A 1 449 ? 5.216 7.179 28.749 1.00 87.31 449 LEU A C 1
ATOM 3620 O O . LEU A 1 449 ? 4.484 7.710 29.578 1.00 87.31 449 LEU A O 1
ATOM 3624 N N . ARG A 1 450 ? 6.495 7.555 28.616 1.00 87.75 450 ARG A N 1
ATOM 3625 C CA . ARG A 1 450 ? 7.127 8.638 29.397 1.00 87.75 450 ARG A CA 1
ATOM 3626 C C . ARG A 1 450 ? 7.026 10.008 28.739 1.00 87.75 450 ARG A C 1
ATOM 3628 O O . ARG A 1 450 ? 7.406 11.004 29.347 1.00 87.75 450 ARG A O 1
ATOM 3635 N N . LEU A 1 451 ? 6.525 10.083 27.508 1.00 86.75 451 LEU A N 1
ATOM 3636 C CA . LEU A 1 451 ? 6.458 11.334 26.753 1.00 86.75 451 LEU A CA 1
ATOM 3637 C C . LEU A 1 451 ? 5.203 12.160 27.061 1.00 86.75 451 LEU A C 1
ATOM 3639 O O . LEU A 1 451 ? 4.990 13.177 26.404 1.00 86.75 451 LEU A O 1
ATOM 3643 N N . GLY A 1 452 ? 4.417 11.775 28.069 1.00 80.12 452 GLY A N 1
ATOM 3644 C CA . GLY A 1 452 ? 3.244 12.503 28.553 1.00 80.12 452 GLY A CA 1
ATOM 3645 C C . GLY A 1 452 ? 1.924 12.032 27.940 1.00 80.12 452 GLY A C 1
ATOM 3646 O O . GLY A 1 452 ? 1.883 11.110 27.122 1.00 80.12 452 GLY A O 1
ATOM 3647 N N . GLU A 1 453 ? 0.831 12.680 28.345 1.00 86.12 453 GLU A N 1
ATOM 3648 C CA . GLU A 1 453 ? -0.522 12.306 27.927 1.00 86.12 453 GLU A CA 1
ATOM 3649 C C . GLU A 1 453 ? -0.708 12.425 26.409 1.00 86.12 453 GLU A C 1
ATOM 3651 O O . GLU A 1 453 ? -0.437 13.457 25.785 1.00 86.12 453 GLU A O 1
ATOM 3656 N N . SER A 1 454 ? -1.163 11.332 25.799 1.00 92.12 454 SER A N 1
ATOM 3657 C CA . SER A 1 454 ? -1.402 11.237 24.363 1.00 92.12 454 SER A CA 1
ATOM 3658 C C . SER A 1 454 ? -2.379 10.109 24.035 1.00 92.12 454 SER A C 1
ATOM 3660 O O . SER A 1 454 ? -2.659 9.247 24.866 1.00 92.12 454 SER A O 1
ATOM 3662 N N . VAL A 1 455 ? -2.919 10.115 22.819 1.00 95.88 455 VAL A N 1
ATOM 3663 C CA . VAL A 1 455 ? -3.492 8.917 22.204 1.00 95.88 455 VAL A CA 1
ATOM 3664 C C . VAL A 1 455 ? -2.333 8.087 21.672 1.00 95.88 455 VAL A C 1
ATOM 3666 O O . VAL A 1 455 ? -1.601 8.537 20.783 1.00 95.88 455 VAL A O 1
ATOM 3669 N N . LEU A 1 456 ? -2.168 6.889 22.221 1.00 96.12 456 LEU A N 1
ATOM 3670 C CA . LEU A 1 456 ? -1.129 5.960 21.807 1.00 96.12 456 LEU A CA 1
ATOM 3671 C C . LEU A 1 456 ? -1.635 5.122 20.631 1.00 96.12 456 LEU A C 1
ATOM 3673 O O . LEU A 1 456 ? -2.645 4.426 20.731 1.00 96.12 456 LEU A O 1
ATOM 3677 N N . VAL A 1 457 ? -0.931 5.190 19.506 1.00 96.44 457 VAL A N 1
ATOM 3678 C CA . VAL A 1 457 ? -1.265 4.466 18.281 1.00 96.44 457 VAL A CA 1
ATOM 3679 C C . VAL A 1 457 ? -0.165 3.465 17.974 1.00 96.44 457 VAL A C 1
ATOM 3681 O O . VAL A 1 457 ? 0.989 3.851 17.810 1.00 96.44 457 VAL A O 1
ATOM 3684 N N . ILE A 1 458 ? -0.519 2.191 17.848 1.00 94.00 458 ILE A N 1
ATOM 3685 C CA . ILE A 1 458 ? 0.431 1.114 17.556 1.00 94.00 458 ILE A CA 1
ATOM 3686 C C . ILE A 1 458 ? 0.066 0.496 16.211 1.00 94.00 458 ILE A C 1
ATOM 3688 O O . ILE A 1 458 ? -0.999 -0.104 16.062 1.00 94.00 458 ILE A O 1
ATOM 3692 N N . GLY A 1 459 ? 0.949 0.652 15.223 1.00 91.81 459 GLY A N 1
ATOM 3693 C CA . GLY A 1 459 ? 0.733 0.178 13.856 1.00 91.81 459 GLY A CA 1
ATOM 3694 C C . GLY A 1 459 ? 0.367 -1.301 13.814 1.00 91.81 459 GLY A C 1
ATOM 3695 O O . GLY A 1 459 ? -0.617 -1.667 13.174 1.00 91.81 459 GLY A O 1
ATOM 3696 N N . GLU A 1 460 ? 1.084 -2.138 14.563 1.00 90.12 460 GLU A N 1
ATOM 3697 C CA . GLU A 1 460 ? 0.764 -3.551 14.755 1.00 90.12 460 GLU A CA 1
ATOM 3698 C C . GLU A 1 460 ? 1.324 -4.061 16.089 1.00 90.12 460 GLU A C 1
ATOM 3700 O O . GLU A 1 460 ? 2.507 -3.899 16.364 1.00 90.12 460 GLU A O 1
ATOM 3705 N N . VAL A 1 461 ? 0.476 -4.697 16.896 1.00 89.38 461 VAL A N 1
ATOM 3706 C CA . VAL A 1 461 ? 0.865 -5.447 18.093 1.00 89.38 461 VAL A CA 1
ATOM 3707 C C . VAL A 1 461 ? 1.218 -6.869 17.656 1.00 89.38 461 VAL A C 1
ATOM 3709 O O . VAL A 1 461 ? 0.365 -7.595 17.135 1.00 89.38 461 VAL A O 1
ATOM 3712 N N . ARG A 1 462 ? 2.475 -7.271 17.831 1.00 80.81 462 ARG A N 1
ATOM 3713 C CA . ARG A 1 462 ? 3.029 -8.539 17.343 1.00 80.81 462 ARG A CA 1
ATOM 3714 C C . ARG A 1 462 ? 3.421 -9.504 18.451 1.00 80.81 462 ARG A C 1
ATOM 3716 O O . ARG A 1 462 ? 3.256 -10.706 18.231 1.00 80.81 462 ARG A O 1
ATOM 3723 N N . GLY A 1 463 ? 3.906 -9.024 19.598 1.00 79.19 463 GLY A N 1
ATOM 3724 C CA . GLY A 1 463 ? 4.474 -9.908 20.616 1.00 79.19 463 GLY A CA 1
ATOM 3725 C C . GLY A 1 463 ? 4.711 -9.255 21.978 1.00 79.19 463 GLY A C 1
ATOM 3726 O O . GLY A 1 463 ? 3.764 -8.869 22.663 1.00 79.19 463 GLY A O 1
ATOM 3727 N N . HIS A 1 464 ? 5.975 -9.226 22.408 1.00 70.69 464 HIS A N 1
ATOM 3728 C CA . HIS A 1 464 ? 6.400 -8.927 23.780 1.00 70.69 464 HIS A CA 1
ATOM 3729 C C . HIS A 1 464 ? 5.946 -7.555 24.300 1.00 70.69 464 HIS A C 1
ATOM 3731 O O . HIS A 1 464 ? 5.591 -7.427 25.475 1.00 70.69 464 HIS A O 1
ATOM 3737 N N . GLU A 1 465 ? 5.864 -6.552 23.427 1.00 83.31 465 GLU A N 1
ATOM 3738 C CA . GLU A 1 465 ? 5.395 -5.211 23.766 1.00 83.31 465 GLU A CA 1
ATOM 3739 C C . GLU A 1 465 ? 3.946 -5.205 24.276 1.00 83.31 465 GLU A C 1
ATOM 3741 O O . GLU A 1 465 ? 3.564 -4.315 25.037 1.00 83.31 465 GLU A O 1
ATOM 3746 N N . ALA A 1 466 ? 3.143 -6.224 23.941 1.00 88.56 466 ALA A N 1
ATOM 3747 C CA . ALA A 1 466 ? 1.760 -6.320 24.391 1.00 88.56 466 ALA A CA 1
ATOM 3748 C C . ALA A 1 466 ? 1.644 -6.424 25.921 1.00 88.56 466 ALA A C 1
ATOM 3750 O O . ALA A 1 466 ? 0.718 -5.853 26.491 1.00 88.56 466 ALA A O 1
ATOM 3751 N N . LYS A 1 467 ? 2.575 -7.097 26.616 1.00 89.69 467 LYS A N 1
ATOM 3752 C CA . LYS A 1 467 ? 2.525 -7.191 28.090 1.00 89.69 467 LYS A CA 1
ATOM 3753 C C . LYS A 1 467 ? 2.652 -5.815 28.731 1.00 89.69 467 LYS A C 1
ATOM 3755 O O . LYS A 1 467 ? 1.777 -5.422 29.501 1.00 89.69 467 LYS A O 1
ATOM 3760 N N . ALA A 1 468 ? 3.685 -5.072 28.339 1.00 89.25 468 ALA A N 1
ATOM 3761 C CA . ALA A 1 468 ? 3.905 -3.707 28.801 1.00 89.25 468 ALA A CA 1
ATOM 3762 C C . ALA A 1 468 ? 2.752 -2.774 28.390 1.00 89.25 468 ALA A C 1
ATOM 3764 O O . ALA A 1 468 ? 2.318 -1.943 29.186 1.00 89.25 468 ALA A O 1
ATOM 3765 N N . LEU A 1 469 ? 2.202 -2.943 27.182 1.00 92.62 469 LEU A N 1
ATOM 3766 C CA . LEU A 1 469 ? 1.060 -2.165 26.701 1.00 92.62 469 LEU A CA 1
ATOM 3767 C C . LEU A 1 469 ? -0.171 -2.372 27.581 1.00 92.62 469 LEU A C 1
ATOM 3769 O O . LEU A 1 469 ? -0.745 -1.409 28.082 1.00 92.62 469 LEU A O 1
ATOM 3773 N N . PHE A 1 470 ? -0.580 -3.624 27.778 1.00 93.50 470 PHE A N 1
ATOM 3774 C CA . PHE A 1 470 ? -1.782 -3.949 28.538 1.00 93.50 470 PHE A CA 1
ATOM 3775 C C . PHE A 1 470 ? -1.631 -3.639 30.028 1.00 93.50 470 PHE A C 1
ATOM 3777 O O . PHE A 1 470 ? -2.611 -3.261 30.671 1.00 93.50 470 PHE A O 1
ATOM 3784 N N . GLU A 1 471 ? -0.420 -3.742 30.578 1.00 90.25 471 GLU A N 1
ATOM 3785 C CA . GLU A 1 471 ? -0.115 -3.248 31.920 1.00 90.25 471 GLU A CA 1
ATOM 3786 C C . GLU A 1 471 ? -0.320 -1.730 32.008 1.00 90.25 471 GLU A C 1
ATOM 3788 O O . GLU A 1 471 ? -1.089 -1.269 32.855 1.00 90.25 471 GLU A O 1
ATOM 3793 N N . ALA A 1 472 ? 0.277 -0.968 31.085 1.00 88.62 472 ALA A N 1
ATOM 3794 C CA . ALA A 1 472 ? 0.149 0.485 31.030 1.00 88.62 472 ALA A CA 1
ATOM 3795 C C . ALA A 1 472 ? -1.305 0.937 30.834 1.00 88.62 472 ALA A C 1
ATOM 3797 O O . ALA A 1 472 ? -1.757 1.869 31.499 1.00 88.62 472 ALA A O 1
ATOM 3798 N N . MET A 1 473 ? -2.067 0.259 29.973 1.00 92.50 473 MET A N 1
ATOM 3799 C CA . MET A 1 473 ? -3.491 0.535 29.779 1.00 92.50 473 MET A CA 1
ATOM 3800 C C . MET A 1 473 ? -4.294 0.295 31.060 1.00 92.50 473 MET A C 1
ATOM 3802 O O . MET A 1 473 ? -5.163 1.095 31.399 1.00 92.50 473 MET A O 1
ATOM 3806 N N . ARG A 1 474 ? -3.999 -0.782 31.800 1.00 87.75 474 ARG A N 1
ATOM 3807 C CA . ARG A 1 474 ? -4.729 -1.128 33.028 1.00 87.75 474 ARG A CA 1
ATOM 3808 C C . ARG A 1 474 ? -4.534 -0.096 34.137 1.00 87.75 474 ARG A C 1
ATOM 3810 O O . ARG A 1 474 ? -5.472 0.158 34.886 1.00 87.75 474 ARG A O 1
ATOM 3817 N N . ILE A 1 475 ? -3.333 0.470 34.250 1.00 85.69 475 ILE A N 1
ATOM 3818 C CA . ILE A 1 475 ? -3.010 1.494 35.257 1.00 85.69 475 ILE A CA 1
ATOM 3819 C C . ILE A 1 475 ? -3.266 2.930 34.767 1.00 85.69 475 ILE A C 1
ATOM 3821 O O . ILE A 1 475 ? -3.010 3.871 35.509 1.00 85.69 475 ILE A O 1
ATOM 3825 N N . GLY A 1 476 ? -3.752 3.111 33.532 1.00 80.19 476 GLY A N 1
ATOM 3826 C CA . GLY A 1 476 ? -4.016 4.428 32.937 1.00 80.19 476 GLY A CA 1
ATOM 3827 C C . GLY A 1 476 ? -2.771 5.184 32.455 1.00 80.19 476 GLY A C 1
ATOM 3828 O O . GLY A 1 476 ? -2.865 6.351 32.098 1.00 80.19 476 GLY A O 1
ATOM 3829 N N . ALA A 1 477 ? -1.606 4.533 32.408 1.00 76.81 477 ALA A N 1
ATOM 3830 C CA . ALA A 1 477 ? -0.351 5.131 31.950 1.00 76.81 477 ALA A CA 1
ATOM 3831 C C . ALA A 1 477 ? -0.232 5.210 30.416 1.00 76.81 477 ALA A C 1
ATOM 3833 O O . ALA A 1 477 ? 0.622 5.928 29.907 1.00 76.81 477 ALA A O 1
ATOM 3834 N N . ALA A 1 478 ? -1.083 4.496 29.667 1.00 67.00 478 ALA A N 1
ATOM 3835 C CA . ALA A 1 478 ? -1.092 4.513 28.198 1.00 67.00 478 ALA A CA 1
ATOM 3836 C C . ALA A 1 478 ? -1.724 5.777 27.574 1.00 67.00 478 ALA A C 1
ATOM 3838 O O . ALA A 1 478 ? -1.911 5.834 26.359 1.00 67.00 478 ALA A O 1
ATOM 3839 N N . GLY A 1 479 ? -2.039 6.781 28.397 1.00 80.00 479 GLY A N 1
ATOM 3840 C CA . GLY A 1 479 ? -2.658 8.032 27.977 1.00 80.00 479 GLY A CA 1
ATOM 3841 C C . GLY A 1 479 ? -4.176 7.927 27.817 1.00 80.00 479 GLY A C 1
ATOM 3842 O O . GLY A 1 479 ? -4.831 7.130 28.487 1.00 80.00 479 GLY A O 1
ATOM 3843 N N . ASN A 1 480 ? -4.739 8.759 26.938 1.00 83.56 480 ASN A N 1
ATOM 3844 C CA . ASN A 1 480 ? -6.191 8.971 26.850 1.00 83.56 480 ASN A CA 1
ATOM 3845 C C . ASN A 1 480 ? -6.919 7.780 26.218 1.00 83.56 480 ASN A C 1
ATOM 3847 O O . ASN A 1 480 ? -8.014 7.417 26.636 1.00 83.56 480 ASN A O 1
ATOM 3851 N N . ALA A 1 481 ? -6.314 7.185 25.191 1.00 93.00 481 ALA A N 1
ATOM 3852 C CA . ALA A 1 481 ? -6.844 6.032 24.478 1.00 93.00 481 ALA A CA 1
ATOM 3853 C C . ALA A 1 481 ? -5.716 5.294 23.757 1.00 93.00 481 ALA A C 1
ATOM 3855 O O . ALA A 1 481 ? -4.738 5.913 23.332 1.00 93.00 481 ALA A O 1
ATOM 3856 N N . VAL A 1 482 ? -5.895 3.988 23.555 1.00 95.94 482 VAL A N 1
ATOM 3857 C CA . VAL A 1 482 ? -5.007 3.175 22.718 1.00 95.94 482 VAL A CA 1
ATOM 3858 C C . VAL A 1 482 ? -5.730 2.745 21.452 1.00 95.94 482 VAL A C 1
ATOM 3860 O O . VAL A 1 482 ? -6.800 2.142 21.519 1.00 95.94 482 VAL A O 1
ATOM 3863 N N . LEU A 1 483 ? -5.130 3.016 20.295 1.00 97.44 483 LEU A N 1
ATOM 3864 C CA . LEU A 1 483 ? -5.575 2.504 19.003 1.00 97.44 483 LEU A CA 1
ATOM 3865 C C . LEU A 1 483 ? -4.487 1.600 18.433 1.00 97.44 483 LEU A C 1
ATOM 3867 O O . LEU A 1 483 ? -3.331 2.001 18.358 1.00 97.44 483 LEU A O 1
ATOM 3871 N N . GLY A 1 484 ? -4.823 0.402 17.978 1.00 95.94 484 GLY A N 1
ATOM 3872 C CA . GLY A 1 484 ? -3.805 -0.433 17.347 1.00 95.94 484 GLY A CA 1
ATOM 3873 C C . GLY A 1 484 ? -4.355 -1.505 16.441 1.00 95.94 484 GLY A C 1
ATOM 3874 O O . GLY A 1 484 ? -5.559 -1.765 16.437 1.00 95.94 484 GLY A O 1
ATOM 3875 N N . THR A 1 485 ? -3.475 -2.126 15.656 1.00 95.94 485 THR A N 1
ATOM 3876 C CA . THR A 1 485 ? -3.839 -3.333 14.908 1.00 95.94 485 THR A CA 1
ATOM 3877 C C . THR A 1 485 ? -3.229 -4.583 15.514 1.00 95.94 485 THR A C 1
ATOM 3879 O O . THR A 1 485 ? -2.194 -4.527 16.165 1.00 95.94 485 THR A O 1
ATOM 3882 N N . ILE A 1 486 ? -3.878 -5.722 15.309 1.00 93.81 486 ILE A N 1
ATOM 3883 C CA . ILE A 1 486 ? -3.357 -7.035 15.692 1.00 93.81 486 ILE A CA 1
ATOM 3884 C C . ILE A 1 486 ? -3.876 -8.091 14.718 1.00 93.81 486 ILE A C 1
ATOM 3886 O O . ILE A 1 486 ? -4.886 -7.901 14.036 1.00 93.81 486 ILE A O 1
ATOM 3890 N N . HIS A 1 487 ? -3.170 -9.208 14.597 1.00 92.25 487 HIS A N 1
ATOM 3891 C CA . HIS A 1 487 ? -3.662 -10.355 13.846 1.00 92.25 487 HIS A CA 1
ATOM 3892 C C . HIS A 1 487 ? -4.690 -11.165 14.647 1.00 92.25 487 HIS A C 1
ATOM 3894 O O . HIS A 1 487 ? -4.483 -11.477 15.811 1.00 92.25 487 HIS A O 1
ATOM 3900 N N . GLY A 1 488 ? -5.786 -11.529 13.988 1.00 89.38 488 GLY A N 1
ATOM 3901 C CA . GLY A 1 488 ? -6.910 -12.301 14.525 1.00 89.38 488 GLY A CA 1
ATOM 3902 C C . GLY A 1 488 ? -8.089 -12.196 13.557 1.00 89.38 488 GLY A C 1
ATOM 3903 O O . GLY A 1 488 ? -8.029 -11.394 12.627 1.00 89.38 488 GLY A O 1
ATOM 3904 N N . SER A 1 489 ? -9.138 -13.007 13.689 1.00 89.50 489 SER A N 1
ATOM 3905 C CA . SER A 1 489 ? -10.326 -12.892 12.821 1.00 89.50 489 SER A CA 1
ATOM 3906 C C . SER A 1 489 ? -11.579 -12.427 13.564 1.00 89.50 489 SER A C 1
ATOM 3908 O O . SER A 1 489 ? -12.539 -11.972 12.941 1.00 89.50 489 SER A O 1
ATOM 3910 N N . SER A 1 490 ? -11.540 -12.454 14.896 1.00 94.44 490 SER A N 1
ATOM 3911 C CA . SER A 1 490 ? -12.644 -12.083 15.775 1.00 94.44 490 SER A CA 1
ATOM 3912 C C . SER A 1 490 ? -12.137 -11.436 17.074 1.00 94.44 490 SER A C 1
ATOM 3914 O O . SER A 1 490 ? -10.929 -11.383 17.335 1.00 94.44 490 SER A O 1
ATOM 3916 N N . ALA A 1 491 ? -13.057 -10.939 17.908 1.00 95.94 491 ALA A N 1
ATOM 3917 C CA . ALA A 1 491 ? -12.726 -10.482 19.259 1.00 95.94 491 ALA A CA 1
ATOM 3918 C C . ALA A 1 491 ? -12.183 -11.618 20.139 1.00 95.94 491 ALA A C 1
ATOM 3920 O O . ALA A 1 491 ? -11.257 -11.389 20.914 1.00 95.94 491 ALA A O 1
ATOM 3921 N N . TYR A 1 492 ? -12.707 -12.837 19.969 1.00 95.81 492 TYR A N 1
ATOM 3922 C CA . TYR A 1 492 ? -12.226 -14.005 20.697 1.00 95.81 492 TYR A CA 1
ATOM 3923 C C . TYR A 1 492 ? -10.811 -14.382 20.272 1.00 95.81 492 TYR A C 1
ATOM 3925 O O . TYR A 1 492 ? -9.954 -14.473 21.133 1.00 95.81 492 TYR A O 1
ATOM 3933 N N . ASP A 1 493 ? -10.528 -14.476 18.971 1.00 94.69 493 ASP A N 1
ATOM 3934 C CA . ASP A 1 493 ? -9.177 -14.786 18.474 1.00 94.69 493 ASP A CA 1
ATOM 3935 C C . ASP A 1 493 ? -8.154 -13.747 18.937 1.00 94.69 493 ASP A C 1
ATOM 3937 O O . ASP A 1 493 ? -6.992 -14.051 19.176 1.00 94.69 493 ASP A O 1
ATOM 3941 N N . THR A 1 494 ? -8.588 -12.488 19.035 1.00 95.12 494 THR A N 1
ATOM 3942 C CA . THR A 1 494 ? -7.740 -11.397 19.513 1.00 95.12 494 THR A CA 1
ATOM 3943 C C . THR A 1 494 ? -7.421 -11.572 20.999 1.00 95.12 494 THR A C 1
ATOM 3945 O O . THR A 1 494 ? -6.267 -11.419 21.389 1.00 95.12 494 THR A O 1
ATOM 3948 N N . TRP A 1 495 ? -8.419 -11.927 21.816 1.00 95.94 495 TRP A N 1
ATOM 3949 C CA . TRP A 1 495 ? -8.212 -12.284 23.222 1.00 95.94 495 TRP A CA 1
ATOM 3950 C C . TRP A 1 495 ? -7.331 -13.527 23.367 1.00 95.94 495 TRP A C 1
ATOM 3952 O O . TRP A 1 495 ? -6.373 -13.481 24.125 1.00 95.94 495 TRP A O 1
ATOM 3962 N N . ASP A 1 496 ? -7.606 -14.588 22.611 1.00 94.62 496 ASP A N 1
ATOM 3963 C CA . ASP A 1 496 ? -6.882 -15.862 22.653 1.00 94.62 496 ASP A CA 1
ATOM 3964 C C . ASP A 1 496 ? -5.400 -15.657 22.321 1.00 94.62 496 ASP A C 1
ATOM 3966 O O . ASP A 1 496 ? -4.525 -16.035 23.094 1.00 94.62 496 ASP A O 1
ATOM 3970 N N . ARG A 1 497 ? -5.108 -14.898 21.259 1.00 93.06 497 ARG A N 1
ATOM 3971 C CA . ARG A 1 497 ? -3.737 -14.521 20.903 1.00 93.06 497 ARG A CA 1
ATOM 3972 C C . ARG A 1 497 ? -3.051 -13.700 21.996 1.00 93.06 497 ARG A C 1
ATOM 3974 O O . ARG A 1 497 ? -1.902 -13.947 22.341 1.00 93.06 497 ARG A O 1
ATOM 3981 N N . ILE A 1 498 ? -3.721 -12.684 22.537 1.00 93.88 498 ILE A N 1
ATOM 3982 C CA . ILE A 1 498 ? -3.112 -11.806 23.548 1.00 93.88 498 ILE A CA 1
ATOM 3983 C C . ILE A 1 498 ? -2.874 -12.551 24.864 1.00 93.88 498 ILE A C 1
ATOM 3985 O O . ILE A 1 498 ? -1.835 -12.378 25.501 1.00 93.88 498 ILE A O 1
ATOM 3989 N N . VAL A 1 499 ? -3.826 -13.378 25.277 1.00 93.88 499 VAL A N 1
ATOM 3990 C CA . VAL A 1 499 ? -3.822 -14.008 26.595 1.00 93.88 499 VAL A CA 1
ATOM 3991 C C . VAL A 1 499 ? -3.080 -15.332 26.587 1.00 93.88 499 VAL A C 1
ATOM 3993 O O . VAL A 1 499 ? -2.238 -15.543 27.456 1.00 93.88 499 VAL A O 1
ATOM 3996 N N . ASN A 1 500 ? -3.353 -16.197 25.614 1.00 93.12 500 ASN A N 1
ATOM 3997 C CA . ASN A 1 500 ? -2.818 -17.553 25.583 1.00 93.12 500 ASN A CA 1
ATOM 3998 C C . ASN A 1 500 ? -1.521 -17.646 24.768 1.00 93.12 500 ASN A C 1
ATOM 4000 O O . ASN A 1 500 ? -0.572 -18.249 25.262 1.00 93.12 500 ASN A O 1
ATOM 4004 N N . ASP A 1 501 ? -1.421 -16.995 23.600 1.00 92.44 501 ASP A N 1
ATOM 4005 C CA . ASP A 1 501 ? -0.171 -17.040 22.815 1.00 92.44 501 ASP A CA 1
ATOM 4006 C C . ASP A 1 501 ? 0.907 -16.118 23.407 1.00 92.44 501 ASP A C 1
ATOM 4008 O O . ASP A 1 501 ? 2.050 -16.522 23.610 1.00 92.44 501 ASP A O 1
ATOM 4012 N N . ILE A 1 502 ? 0.558 -14.854 23.683 1.00 92.00 502 ILE A N 1
ATOM 4013 C CA . ILE A 1 502 ? 1.520 -13.847 24.165 1.00 92.00 502 ILE A CA 1
ATOM 4014 C C . ILE A 1 502 ? 1.704 -13.922 25.693 1.00 92.00 502 ILE A C 1
ATOM 4016 O O . ILE A 1 502 ? 2.759 -13.558 26.224 1.00 92.00 502 ILE A O 1
ATOM 4020 N N . GLY A 1 503 ? 0.698 -14.401 26.429 1.00 92.56 503 GLY A N 1
ATOM 4021 C CA . GLY A 1 503 ? 0.762 -14.536 27.887 1.00 92.56 503 GLY A CA 1
ATOM 4022 C C . GLY A 1 503 ? 0.431 -13.253 28.655 1.00 92.56 503 GLY A C 1
ATOM 4023 O O . GLY A 1 503 ? 0.982 -13.026 29.736 1.00 92.56 503 GLY A O 1
ATOM 4024 N N . VAL A 1 504 ? -0.410 -12.369 28.109 1.00 93.38 504 VAL A N 1
ATOM 4025 C CA . VAL A 1 504 ? -0.965 -11.232 28.862 1.00 93.38 504 VAL A CA 1
ATOM 4026 C C . VAL A 1 504 ? -2.022 -11.752 29.846 1.00 93.38 504 VAL A C 1
ATOM 4028 O O . VAL A 1 504 ? -2.872 -12.549 29.453 1.00 93.38 504 VAL A O 1
ATOM 4031 N N . PRO A 1 505 ? -2.052 -11.303 31.116 1.00 93.00 505 PRO A N 1
ATOM 4032 C CA . PRO A 1 505 ? -3.093 -11.730 32.048 1.00 93.00 505 PRO A CA 1
ATOM 4033 C C . PRO A 1 505 ? -4.499 -11.474 31.492 1.00 93.00 505 PRO A C 1
ATOM 4035 O O . PRO A 1 505 ? -4.802 -10.364 31.055 1.00 93.00 505 PRO A O 1
ATOM 4038 N N . SER A 1 506 ? -5.379 -12.478 31.561 1.00 92.38 506 SER A N 1
ATOM 4039 C CA . SER A 1 506 ? -6.716 -12.423 30.945 1.00 92.38 506 SER A CA 1
ATOM 4040 C C . SER A 1 506 ? -7.527 -11.192 31.370 1.00 92.38 506 SER A C 1
ATOM 4042 O O . SER A 1 506 ? -8.134 -10.507 30.550 1.00 92.38 506 SER A O 1
ATOM 4044 N N . THR A 1 507 ? -7.453 -10.815 32.648 1.00 90.19 507 THR A N 1
ATOM 4045 C CA . THR A 1 507 ? -8.128 -9.622 33.177 1.00 90.19 507 THR A CA 1
ATOM 4046 C C . THR A 1 507 ? -7.575 -8.306 32.629 1.00 90.19 507 THR A C 1
ATOM 4048 O O . THR A 1 507 ? -8.332 -7.340 32.549 1.00 90.19 507 THR A O 1
ATOM 4051 N N . SER A 1 508 ? -6.307 -8.251 32.209 1.00 93.56 508 SER A N 1
ATOM 4052 C CA . SER A 1 508 ? -5.720 -7.062 31.580 1.00 93.56 508 SER A CA 1
ATOM 4053 C C . SER A 1 508 ? -6.324 -6.790 30.201 1.00 93.56 508 SER A C 1
ATOM 4055 O O . SER A 1 508 ? -6.430 -5.629 29.817 1.00 93.56 508 SER A O 1
ATOM 4057 N N . PHE A 1 509 ? -6.829 -7.811 29.493 1.00 95.00 509 PHE A N 1
ATOM 4058 C CA . PHE A 1 509 ? -7.522 -7.618 28.211 1.00 95.00 509 PHE A CA 1
ATOM 4059 C C . PHE A 1 509 ? -8.773 -6.733 28.335 1.00 95.00 509 PHE A C 1
ATOM 4061 O O . PHE A 1 509 ? -9.164 -6.058 27.385 1.00 95.00 509 PHE A O 1
ATOM 4068 N N . LYS A 1 510 ? -9.370 -6.645 29.533 1.00 94.75 510 LYS A N 1
ATOM 4069 C CA . LYS A 1 510 ? -10.477 -5.720 29.819 1.00 94.75 510 LYS A CA 1
ATOM 4070 C C . LYS A 1 510 ? -10.095 -4.247 29.679 1.00 94.75 510 LYS A C 1
ATOM 4072 O O . LYS A 1 510 ? -10.990 -3.410 29.730 1.00 94.75 510 LYS A O 1
ATOM 4077 N N . ALA A 1 511 ? -8.815 -3.905 29.543 1.00 94.62 511 ALA A N 1
ATOM 4078 C CA . ALA A 1 511 ? -8.399 -2.544 29.226 1.00 94.62 511 ALA A CA 1
ATOM 4079 C C . ALA A 1 511 ? -8.727 -2.160 27.768 1.00 94.62 511 ALA A C 1
ATOM 4081 O O . ALA A 1 511 ? -8.891 -0.982 27.467 1.00 94.62 511 ALA A O 1
ATOM 4082 N N . THR A 1 512 ? -8.893 -3.135 26.866 1.00 96.38 512 THR A N 1
ATOM 4083 C CA . THR A 1 512 ? -9.508 -2.904 25.553 1.00 96.38 512 THR A CA 1
ATOM 4084 C C . THR A 1 512 ? -11.006 -2.667 25.733 1.00 96.38 512 THR A C 1
ATOM 4086 O O . THR A 1 512 ? -11.673 -3.381 26.484 1.00 96.38 512 THR A O 1
ATOM 4089 N N . ASP A 1 513 ? -11.559 -1.667 25.049 1.00 97.12 513 ASP A N 1
ATOM 4090 C CA . ASP A 1 513 ? -12.995 -1.380 25.094 1.00 97.12 513 ASP A CA 1
ATOM 4091 C C . ASP A 1 513 ? -13.730 -1.978 23.901 1.00 97.12 513 ASP A C 1
ATOM 4093 O O . ASP A 1 513 ? -14.835 -2.503 24.053 1.00 97.12 513 ASP A O 1
ATOM 4097 N N . VAL A 1 514 ? -13.126 -1.904 22.713 1.00 98.19 514 VAL A N 1
ATOM 4098 C CA . VAL A 1 514 ? -13.738 -2.357 21.463 1.00 98.19 514 VAL A CA 1
ATOM 4099 C C . VAL A 1 514 ? -12.717 -3.080 20.589 1.00 98.19 514 VAL A C 1
ATOM 4101 O O . VAL A 1 514 ? -11.588 -2.625 20.419 1.00 98.19 514 VAL A O 1
ATOM 4104 N N . VAL A 1 515 ? -13.146 -4.181 19.977 1.00 98.44 515 VAL A N 1
ATOM 4105 C CA . VAL A 1 515 ? -12.425 -4.859 18.898 1.00 98.44 515 VAL A CA 1
ATOM 4106 C C . VAL A 1 515 ? -13.203 -4.690 17.593 1.00 98.44 515 VAL A C 1
ATOM 4108 O O . VAL A 1 515 ? -14.393 -4.997 17.529 1.00 98.44 515 VAL A O 1
ATOM 4111 N N . ILE A 1 516 ? -12.542 -4.204 16.542 1.00 98.44 516 ILE A N 1
ATOM 4112 C CA . ILE A 1 516 ? -13.118 -4.081 15.197 1.00 98.44 516 ILE A CA 1
ATOM 4113 C C . ILE A 1 516 ? -12.498 -5.148 14.299 1.00 98.44 516 ILE A C 1
ATOM 4115 O O . ILE A 1 516 ? -11.325 -5.061 13.942 1.00 98.44 516 ILE A O 1
ATOM 4119 N N . ALA A 1 517 ? -13.284 -6.145 13.904 1.00 97.62 517 ALA A N 1
ATOM 4120 C CA . ALA A 1 517 ? -12.826 -7.217 13.030 1.00 97.62 517 ALA A CA 1
ATOM 4121 C C . ALA A 1 517 ? -12.985 -6.834 11.553 1.00 97.62 517 ALA A C 1
ATOM 4123 O O . ALA A 1 517 ? -14.070 -6.456 11.116 1.00 97.62 517 ALA A O 1
ATOM 4124 N N . CYS A 1 518 ? -11.911 -6.958 10.775 1.00 96.62 518 CYS A N 1
ATOM 4125 C CA . CYS A 1 518 ? -11.873 -6.743 9.330 1.00 96.62 518 CYS A CA 1
ATOM 4126 C C . CYS A 1 518 ? -11.621 -8.066 8.600 1.00 96.62 518 CYS A C 1
ATOM 4128 O O . CYS A 1 518 ? -10.668 -8.787 8.909 1.00 96.62 518 CYS A O 1
ATOM 4130 N N . GLY A 1 519 ? -12.417 -8.347 7.573 1.00 91.94 519 GLY A N 1
ATOM 4131 C CA . GLY A 1 519 ? -12.347 -9.577 6.792 1.00 91.94 519 GLY A CA 1
ATOM 4132 C C . GLY A 1 519 ? -12.553 -9.355 5.297 1.00 91.94 519 GLY A C 1
ATOM 4133 O O . GLY A 1 519 ? -12.627 -8.226 4.806 1.00 91.94 519 GLY A O 1
ATOM 4134 N N . TYR A 1 520 ? -12.647 -10.469 4.576 1.00 87.44 520 TYR A N 1
ATOM 4135 C CA . TYR A 1 520 ? -12.931 -10.493 3.147 1.00 87.44 520 TYR A CA 1
ATOM 4136 C C . TYR A 1 520 ? -14.305 -11.098 2.893 1.00 87.44 520 TYR A C 1
ATOM 4138 O O . TYR A 1 520 ? -14.649 -12.123 3.476 1.00 87.44 520 TYR A O 1
ATOM 4146 N N . VAL A 1 521 ? -15.046 -10.516 1.957 1.00 81.88 521 VAL A N 1
ATOM 4147 C CA . VAL A 1 521 ? -16.209 -11.150 1.336 1.00 81.88 521 VAL A CA 1
ATOM 4148 C C . VAL A 1 521 ? -15.810 -11.521 -0.087 1.00 81.88 521 VAL A C 1
ATOM 4150 O O . VAL A 1 521 ? -15.424 -10.650 -0.873 1.00 81.88 521 VAL A O 1
ATOM 4153 N N . ARG A 1 522 ? -15.844 -12.821 -0.396 1.00 71.62 522 ARG A N 1
ATOM 4154 C CA . ARG A 1 522 ? -15.564 -13.348 -1.737 1.00 71.62 522 ARG A CA 1
ATOM 4155 C C . ARG A 1 522 ? -16.861 -13.439 -2.532 1.00 71.62 522 ARG A C 1
ATOM 4157 O O . ARG A 1 522 ? -17.727 -14.240 -2.201 1.00 71.62 522 ARG A O 1
ATOM 4164 N N . GLU A 1 523 ? -16.959 -12.621 -3.575 1.00 69.56 523 GLU A N 1
ATOM 4165 C CA . GLU A 1 523 ? -17.891 -12.833 -4.687 1.00 69.56 523 GLU A CA 1
ATOM 4166 C C . GLU A 1 523 ? -17.067 -13.261 -5.917 1.00 69.56 523 GLU A C 1
ATOM 4168 O O . GLU A 1 523 ? -16.455 -14.325 -5.880 1.00 69.56 523 GLU A O 1
ATOM 4173 N N . LYS A 1 524 ? -16.974 -12.427 -6.965 1.00 62.12 524 LYS A N 1
ATOM 4174 C CA . LYS A 1 524 ? -16.023 -12.609 -8.085 1.00 62.12 524 LYS A CA 1
ATOM 4175 C C . LYS A 1 524 ? -14.620 -12.059 -7.793 1.00 62.12 524 LYS A C 1
ATOM 4177 O O . LYS A 1 524 ? -13.645 -12.587 -8.305 1.00 62.12 524 LYS A O 1
ATOM 4182 N N . VAL A 1 525 ? -14.540 -11.012 -6.972 1.00 66.75 525 VAL A N 1
ATOM 4183 C CA . VAL A 1 525 ? -13.311 -10.340 -6.513 1.00 66.75 525 VAL A CA 1
ATOM 4184 C C . VAL A 1 525 ? -13.404 -10.204 -4.992 1.00 66.75 525 VAL A C 1
ATOM 4186 O O . VAL A 1 525 ? -14.505 -10.040 -4.450 1.00 66.75 525 VAL A O 1
ATOM 4189 N N . ARG A 1 526 ? -12.285 -10.304 -4.269 1.00 75.94 526 ARG A N 1
ATOM 4190 C CA . ARG A 1 526 ? -12.254 -10.112 -2.815 1.00 75.94 526 ARG A CA 1
ATOM 4191 C C . ARG A 1 526 ? -12.551 -8.656 -2.490 1.00 75.94 526 ARG A C 1
ATOM 4193 O O . ARG A 1 526 ? -11.779 -7.755 -2.802 1.00 75.94 526 ARG A O 1
ATOM 4200 N N . SER A 1 527 ? -13.636 -8.428 -1.757 1.00 83.81 527 SER A N 1
ATOM 4201 C CA . SER A 1 527 ? -13.924 -7.118 -1.174 1.00 83.81 527 SER A CA 1
ATOM 4202 C C . SER A 1 527 ? -13.595 -7.114 0.316 1.00 83.81 527 SER A C 1
ATOM 4204 O O . SER A 1 527 ? -13.918 -8.052 1.046 1.00 83.81 527 SER A O 1
ATOM 4206 N N . ARG A 1 528 ? -12.924 -6.056 0.779 1.00 90.69 528 ARG A N 1
ATOM 4207 C CA . ARG A 1 528 ? -12.623 -5.848 2.203 1.00 90.69 528 ARG A CA 1
ATOM 4208 C C . ARG A 1 528 ? -13.875 -5.321 2.904 1.00 90.69 528 ARG A C 1
ATOM 4210 O O . ARG A 1 528 ? -14.574 -4.464 2.352 1.00 90.69 528 ARG A O 1
ATOM 4217 N N . ARG A 1 529 ? -14.167 -5.824 4.105 1.00 93.88 529 ARG A N 1
ATOM 4218 C CA . ARG A 1 529 ? -15.329 -5.428 4.919 1.00 93.88 529 ARG A CA 1
ATOM 4219 C C . ARG A 1 529 ? -14.985 -5.418 6.407 1.00 93.88 529 ARG A C 1
ATOM 4221 O O . ARG A 1 529 ? -14.229 -6.266 6.873 1.00 93.88 529 ARG A O 1
ATOM 4228 N N . VAL A 1 530 ? -15.590 -4.501 7.158 1.00 96.44 530 VAL A N 1
ATOM 4229 C CA . VAL A 1 530 ? -15.738 -4.660 8.611 1.00 96.44 530 VAL A CA 1
ATOM 4230 C C . VAL A 1 530 ? -16.739 -5.790 8.842 1.00 96.44 530 VAL A C 1
ATOM 4232 O O . VAL A 1 530 ? -17.835 -5.761 8.291 1.00 96.44 530 VAL A O 1
ATOM 4235 N N . TRP A 1 531 ? -16.351 -6.797 9.618 1.00 92.81 531 TRP A N 1
ATOM 4236 C CA . TRP A 1 531 ? -17.190 -7.938 9.972 1.00 92.81 531 TRP A CA 1
ATOM 4237 C C . TRP A 1 531 ? -18.028 -7.643 11.211 1.00 92.81 531 TRP A C 1
ATOM 4239 O O . TRP A 1 531 ? -19.247 -7.795 11.193 1.00 92.81 531 TRP A O 1
ATOM 4249 N N . ALA A 1 532 ? -17.376 -7.156 12.266 1.00 96.81 532 ALA A N 1
ATOM 4250 C CA . ALA A 1 532 ? -18.021 -6.848 13.529 1.00 96.81 532 ALA A CA 1
ATOM 4251 C C . ALA A 1 532 ? -17.311 -5.702 14.258 1.00 96.81 532 ALA A C 1
ATOM 4253 O O . ALA A 1 532 ? -16.099 -5.519 14.132 1.00 96.81 532 ALA A O 1
ATOM 4254 N N . ILE A 1 533 ? -18.083 -4.954 15.042 1.00 98.19 533 ILE A N 1
ATOM 4255 C CA . ILE A 1 533 ? -17.601 -4.071 16.104 1.00 98.19 533 ILE A CA 1
ATOM 4256 C C . ILE A 1 533 ? -18.083 -4.686 17.410 1.00 98.19 533 ILE A C 1
ATOM 4258 O O . ILE A 1 533 ? -19.280 -4.657 17.701 1.00 98.19 533 ILE A O 1
ATOM 4262 N N . THR A 1 534 ? -17.159 -5.240 18.180 1.00 98.44 534 THR A N 1
ATOM 4263 C CA . THR A 1 534 ? -17.448 -5.998 19.396 1.00 98.44 534 THR A CA 1
ATOM 4264 C C . THR A 1 534 ? -16.967 -5.213 20.609 1.00 98.44 534 THR A C 1
ATOM 4266 O O . THR A 1 534 ? -15.793 -4.865 20.684 1.00 98.44 534 THR A O 1
ATOM 4269 N N . GLU A 1 535 ? -17.851 -4.924 21.566 1.00 97.81 535 GLU A N 1
ATOM 4270 C CA . GLU A 1 535 ? -17.427 -4.401 22.869 1.00 97.81 535 GLU A CA 1
ATOM 4271 C C . GLU A 1 535 ? -16.839 -5.519 23.729 1.00 97.81 535 GLU A C 1
ATOM 4273 O O . GLU A 1 535 ? -17.335 -6.650 23.729 1.00 97.81 535 GLU A O 1
ATOM 4278 N N . VAL A 1 536 ? -15.814 -5.168 24.500 1.00 97.75 536 VAL A N 1
ATOM 4279 C CA . VAL A 1 536 ? -15.257 -5.994 25.570 1.00 97.75 536 VAL A CA 1
ATOM 4280 C C . VAL A 1 536 ? -15.890 -5.531 26.878 1.00 97.75 536 VAL A C 1
ATOM 4282 O O . VAL A 1 536 ? -15.540 -4.487 27.440 1.00 97.75 536 VAL A O 1
ATOM 4285 N N . ARG A 1 537 ? -16.859 -6.305 27.364 1.00 95.88 537 ARG A N 1
ATOM 4286 C CA . ARG A 1 537 ? -17.513 -6.065 28.654 1.00 95.88 537 ARG A CA 1
ATOM 4287 C C . ARG A 1 537 ? -16.540 -6.310 29.791 1.00 95.88 537 ARG A C 1
ATOM 4289 O O . ARG A 1 537 ? -15.481 -6.903 29.608 1.00 95.88 537 ARG A O 1
ATOM 4296 N N . LYS A 1 538 ? -16.879 -5.834 30.986 1.00 93.38 538 LYS A N 1
ATOM 4297 C CA . LYS A 1 538 ? -15.948 -5.869 32.128 1.00 93.38 538 LYS A CA 1
ATOM 4298 C C . LYS A 1 538 ? -16.286 -6.966 33.153 1.00 93.38 538 LYS A C 1
ATOM 4300 O O . LYS A 1 538 ? -15.432 -7.308 33.973 1.00 93.38 538 LYS A O 1
ATOM 4305 N N . GLN A 1 539 ? -17.482 -7.558 33.068 1.00 92.31 539 GLN A N 1
ATOM 4306 C CA . GLN A 1 539 ? -17.997 -8.587 33.985 1.00 92.31 539 GLN A CA 1
ATOM 4307 C C . GLN A 1 539 ? -17.790 -10.012 33.442 1.00 92.31 539 GLN A C 1
ATOM 4309 O O . GLN A 1 539 ? -18.710 -10.625 32.917 1.00 92.31 539 GLN A O 1
ATOM 4314 N N . TRP A 1 540 ? -16.559 -10.511 33.533 1.00 94.38 540 TRP A N 1
ATOM 4315 C CA . TRP A 1 540 ? -16.157 -11.894 33.224 1.00 94.38 540 TRP A CA 1
ATOM 4316 C C . TRP A 1 540 ? -14.805 -12.187 33.888 1.00 94.38 540 TRP A C 1
ATOM 4318 O O . TRP A 1 540 ? -14.123 -11.251 34.311 1.00 94.38 540 TRP A O 1
ATOM 4328 N N . THR A 1 541 ? -14.397 -13.446 34.022 1.00 88.88 541 THR A N 1
ATOM 4329 C CA . THR A 1 541 ? -13.203 -13.814 34.806 1.00 88.88 541 THR A CA 1
ATOM 4330 C C . THR A 1 541 ? -12.202 -14.681 34.056 1.00 88.88 541 THR A C 1
ATOM 4332 O O . THR A 1 541 ? -11.008 -14.395 34.120 1.00 88.88 541 THR A O 1
ATOM 4335 N N . LYS A 1 542 ? -12.661 -15.712 33.345 1.00 87.19 542 LYS A N 1
ATOM 4336 C CA . LYS A 1 542 ? -11.806 -16.712 32.699 1.00 87.19 542 LYS A CA 1
ATOM 4337 C C . LYS A 1 542 ? -11.945 -16.686 31.185 1.00 87.19 542 LYS A C 1
ATOM 4339 O O . LYS A 1 542 ? -10.952 -16.450 30.509 1.00 87.19 542 LYS A O 1
ATOM 4344 N N . ASP A 1 543 ? -13.153 -16.910 30.673 1.00 90.56 543 ASP A N 1
ATOM 4345 C CA . ASP A 1 543 ? -13.438 -17.051 29.243 1.00 90.56 543 ASP A CA 1
ATOM 4346 C C . ASP A 1 543 ? -14.526 -16.044 28.829 1.00 90.56 543 ASP A C 1
ATOM 4348 O O . ASP A 1 543 ? -15.713 -16.243 29.122 1.00 90.56 543 ASP A O 1
ATOM 4352 N N . PRO A 1 544 ? -14.156 -14.954 28.134 1.00 93.94 544 PRO A N 1
ATOM 4353 C CA . PRO A 1 544 ? -15.105 -13.918 27.747 1.00 93.94 544 PRO A CA 1
ATOM 4354 C C . PRO A 1 544 ? -16.178 -14.413 26.768 1.00 93.94 544 PRO A C 1
ATOM 4356 O O . PRO A 1 544 ? -17.269 -13.848 26.747 1.00 93.94 544 PRO A O 1
ATOM 4359 N N . SER A 1 545 ? -15.946 -15.467 25.984 1.00 92.00 545 SER A N 1
ATOM 4360 C CA . SER A 1 545 ? -16.986 -15.996 25.093 1.00 92.00 545 SER A CA 1
ATOM 4361 C C . SER A 1 545 ? -18.060 -16.748 25.875 1.00 92.00 545 SER A C 1
ATOM 4363 O O . SER A 1 545 ? -19.253 -16.548 25.635 1.00 92.00 545 SER A O 1
ATOM 4365 N N . LYS A 1 546 ? -17.663 -17.564 26.859 1.00 92.69 546 LYS A N 1
ATOM 4366 C CA . LYS A 1 546 ? -18.608 -18.317 27.705 1.00 92.69 546 LYS A CA 1
ATOM 4367 C C . LYS A 1 546 ? -19.337 -17.425 28.709 1.00 92.69 546 LYS A C 1
ATOM 4369 O O . LYS A 1 546 ? -20.508 -17.652 29.003 1.00 92.69 546 LYS A O 1
ATOM 4374 N N . GLU A 1 547 ? -18.670 -16.385 29.199 1.00 95.19 547 GLU A N 1
ATOM 4375 C CA . GLU A 1 547 ? -19.183 -15.487 30.241 1.00 95.19 547 GLU A CA 1
ATOM 4376 C C . GLU A 1 547 ? -19.880 -14.233 29.679 1.00 95.19 547 GLU A C 1
ATOM 4378 O O . GLU A 1 547 ? -20.153 -13.291 30.419 1.00 95.19 547 GLU A O 1
ATOM 4383 N N . LYS A 1 548 ? -20.197 -14.197 28.374 1.00 94.56 548 LYS A N 1
ATOM 4384 C CA . LYS A 1 548 ? -20.816 -13.032 27.700 1.00 94.56 548 LYS A CA 1
ATOM 4385 C C . LYS A 1 548 ? -19.996 -11.741 27.854 1.00 94.56 548 LYS A C 1
ATOM 4387 O O . LYS A 1 548 ? -20.554 -10.643 27.889 1.00 94.56 548 LYS A O 1
ATOM 4392 N N . GLY A 1 549 ? -18.676 -11.879 27.917 1.00 95.56 549 GLY A N 1
ATOM 4393 C CA . GLY A 1 549 ? -17.688 -10.805 27.906 1.00 95.56 549 GLY A CA 1
ATOM 4394 C C . GLY A 1 549 ? -17.577 -10.080 26.562 1.00 95.56 549 GLY A C 1
ATOM 4395 O O . GLY A 1 549 ? -17.062 -8.965 26.526 1.00 95.56 549 GLY A O 1
ATOM 4396 N N . PHE A 1 550 ? -18.105 -10.655 25.479 1.00 97.12 550 PHE A N 1
ATOM 4397 C CA . PHE A 1 550 ? -18.179 -10.020 24.163 1.00 97.12 550 PHE A CA 1
ATOM 4398 C C . PHE A 1 550 ? -19.612 -9.726 23.739 1.00 97.12 550 PHE A C 1
ATOM 4400 O O . PHE A 1 550 ? -20.511 -10.553 23.900 1.00 97.12 550 PHE A O 1
ATOM 4407 N N . TYR A 1 551 ? -19.819 -8.549 23.151 1.00 97.06 551 TYR A N 1
ATOM 4408 C CA . TYR A 1 551 ? -21.101 -8.177 22.563 1.00 97.06 551 TYR A CA 1
ATOM 4409 C C . TYR A 1 551 ? -20.909 -7.404 21.255 1.00 97.06 551 TYR A C 1
ATOM 4411 O O . TYR A 1 551 ? -20.244 -6.371 21.213 1.00 97.06 551 TYR A O 1
ATOM 4419 N N . ASN A 1 552 ? -21.500 -7.898 20.167 1.00 97.00 552 ASN A N 1
ATOM 4420 C CA . ASN A 1 552 ? -21.430 -7.243 18.862 1.00 97.00 552 ASN A CA 1
ATOM 4421 C C . ASN A 1 552 ? -22.362 -6.024 18.841 1.00 97.00 552 ASN A C 1
ATOM 4423 O O . ASN A 1 552 ? -23.584 -6.154 18.769 1.00 97.00 552 ASN A O 1
ATOM 4427 N N . ILE A 1 553 ? -21.782 -4.823 18.881 1.00 97.06 553 ILE A N 1
ATOM 4428 C CA . ILE A 1 553 ? -22.512 -3.563 18.705 1.00 97.06 553 ILE A CA 1
ATOM 4429 C C . ILE A 1 553 ? -22.970 -3.424 17.252 1.00 97.06 553 ILE A C 1
ATOM 4431 O O . ILE A 1 553 ? -24.074 -2.942 16.991 1.00 97.06 553 ILE A O 1
ATOM 4435 N N . ALA A 1 554 ? -22.113 -3.824 16.313 1.00 96.88 554 ALA A N 1
ATOM 4436 C CA . ALA A 1 554 ? -22.410 -3.855 14.891 1.00 96.88 554 ALA A CA 1
ATOM 4437 C C . ALA A 1 554 ? -21.905 -5.162 14.281 1.00 96.88 554 ALA A C 1
ATOM 4439 O O . ALA A 1 554 ? -20.803 -5.594 14.606 1.00 96.88 554 ALA A O 1
ATOM 4440 N N . GLU A 1 555 ? -22.675 -5.756 13.375 1.00 95.75 555 GLU A N 1
ATOM 4441 C CA . GLU A 1 555 ? -22.286 -6.978 12.665 1.00 95.75 555 GLU A CA 1
ATOM 4442 C C . GLU A 1 555 ? -22.779 -6.950 11.219 1.00 95.75 555 GLU A C 1
ATOM 4444 O O . GLU A 1 555 ? -23.907 -6.530 10.937 1.00 95.75 555 GLU A O 1
ATOM 4449 N N . TYR A 1 556 ? -21.921 -7.368 10.291 1.00 94.69 556 TYR A N 1
ATOM 4450 C CA . TYR A 1 556 ? -22.248 -7.441 8.876 1.00 94.69 556 TYR A CA 1
ATOM 4451 C C . TYR A 1 556 ? -23.055 -8.701 8.567 1.00 94.69 556 TYR A C 1
ATOM 4453 O O . TYR A 1 556 ? -22.613 -9.822 8.801 1.00 94.69 556 TYR A O 1
ATOM 4461 N N . ASN A 1 557 ? -24.228 -8.531 7.964 1.00 91.56 557 ASN A N 1
ATOM 4462 C CA . ASN A 1 557 ? -25.023 -9.644 7.475 1.00 91.56 557 ASN A CA 1
ATOM 4463 C C . ASN A 1 557 ? -24.750 -9.861 5.980 1.00 91.56 557 ASN A C 1
ATOM 4465 O O . ASN A 1 557 ? -25.206 -9.088 5.136 1.00 91.56 557 ASN A O 1
ATOM 4469 N N . ALA A 1 558 ? -24.043 -10.944 5.649 1.00 87.06 558 ALA A N 1
ATOM 4470 C CA . ALA A 1 558 ? -23.686 -11.274 4.268 1.00 87.06 558 ALA A CA 1
ATOM 4471 C C . ALA A 1 558 ? -24.902 -11.552 3.361 1.00 87.06 558 ALA A C 1
ATOM 4473 O O . ALA A 1 558 ? -24.834 -11.286 2.164 1.00 87.06 558 ALA A O 1
ATOM 4474 N N . LYS A 1 559 ? -26.030 -12.030 3.916 1.00 86.81 559 LYS A N 1
ATOM 4475 C CA . LYS A 1 559 ? -27.258 -12.296 3.144 1.00 86.81 559 LYS A CA 1
ATOM 4476 C C . LYS A 1 559 ? -27.953 -11.000 2.730 1.00 86.81 559 LYS A C 1
ATOM 4478 O O . LYS A 1 559 ? -28.351 -10.855 1.581 1.00 86.81 559 LYS A O 1
ATOM 4483 N N . THR A 1 560 ? -28.101 -10.052 3.656 1.00 90.25 560 THR A N 1
ATOM 4484 C CA . THR A 1 560 ? -28.789 -8.773 3.391 1.00 90.25 560 THR A CA 1
ATOM 4485 C C . THR A 1 560 ? -27.852 -7.678 2.884 1.00 90.25 560 THR A C 1
ATOM 4487 O O . THR A 1 560 ? -28.320 -6.617 2.471 1.00 90.25 560 THR A O 1
ATOM 4490 N N . LYS A 1 561 ? -26.535 -7.920 2.936 1.00 88.00 561 LYS A N 1
ATOM 4491 C CA . LYS A 1 561 ? -25.454 -6.968 2.649 1.00 88.00 561 LYS A CA 1
ATOM 4492 C C . LYS A 1 561 ? -25.554 -5.672 3.467 1.00 88.00 561 LYS A C 1
ATOM 4494 O O . LYS A 1 561 ? -25.130 -4.613 3.007 1.00 88.00 561 LYS A O 1
ATOM 4499 N N . LYS A 1 562 ? -26.114 -5.746 4.679 1.00 90.62 562 LYS A N 1
ATOM 4500 C CA . LYS A 1 562 ? -26.314 -4.610 5.596 1.00 90.62 562 LYS A CA 1
ATOM 4501 C C . LYS A 1 562 ? -25.693 -4.886 6.960 1.00 90.62 562 LYS A C 1
ATOM 4503 O O . LYS A 1 562 ? -25.555 -6.038 7.363 1.00 90.62 562 LYS A O 1
ATOM 4508 N N . PHE A 1 563 ? -25.368 -3.817 7.681 1.00 93.19 563 PHE A N 1
ATOM 4509 C CA . PHE A 1 563 ? -24.945 -3.909 9.073 1.00 93.19 563 PHE A CA 1
ATOM 4510 C C . PHE A 1 563 ? -26.141 -3.859 10.019 1.00 93.19 563 PHE A C 1
ATOM 4512 O O . PHE A 1 563 ? -26.981 -2.957 9.947 1.00 93.19 563 PHE A O 1
ATOM 4519 N N . ASN A 1 564 ? -26.176 -4.805 10.948 1.00 94.19 564 ASN A N 1
ATOM 4520 C CA . ASN A 1 564 ? -27.084 -4.788 12.081 1.00 94.19 564 ASN A CA 1
ATOM 4521 C C . ASN A 1 564 ? -26.392 -4.053 13.227 1.00 94.19 564 ASN A C 1
ATOM 4523 O O . ASN A 1 564 ? -25.389 -4.539 13.735 1.00 94.19 564 ASN A O 1
ATOM 4527 N N . VAL A 1 565 ? -26.905 -2.882 13.616 1.00 94.06 565 VAL A N 1
ATOM 4528 C CA . VAL A 1 565 ? -26.326 -2.052 14.686 1.00 94.06 565 VAL A CA 1
ATOM 4529 C C . VAL A 1 565 ? -27.292 -1.984 15.865 1.00 94.06 565 VAL A C 1
ATOM 4531 O O . VAL A 1 565 ? -28.416 -1.504 15.708 1.00 94.06 565 VAL A O 1
ATOM 4534 N N . ASN A 1 566 ? -26.855 -2.413 17.051 1.00 93.00 566 ASN A N 1
ATOM 4535 C CA . ASN A 1 566 ? -27.651 -2.378 18.277 1.00 93.00 566 ASN A CA 1
ATOM 4536 C C . ASN A 1 566 ? -26.896 -1.714 19.440 1.00 93.00 566 ASN A C 1
ATOM 4538 O O . ASN A 1 566 ? -26.123 -2.343 20.162 1.00 93.00 566 ASN A O 1
ATOM 4542 N N . LEU A 1 567 ? -27.209 -0.434 19.656 1.00 91.88 567 LEU A N 1
ATOM 4543 C CA . LEU A 1 567 ? -26.605 0.409 20.692 1.00 91.88 567 LEU A CA 1
ATOM 4544 C C . LEU A 1 567 ? -27.279 0.288 22.069 1.00 91.88 567 LEU A C 1
ATOM 4546 O O . LEU A 1 567 ? -26.682 0.672 23.069 1.00 91.88 567 LEU A O 1
ATOM 4550 N N . ASN A 1 568 ? -28.521 -0.204 22.149 1.00 89.56 568 ASN A N 1
ATOM 4551 C CA . ASN A 1 568 ? -29.304 -0.163 23.395 1.00 89.56 568 ASN A CA 1
ATOM 4552 C C . ASN A 1 568 ? -28.731 -1.088 24.480 1.00 89.56 568 ASN A C 1
ATOM 4554 O O . ASN A 1 568 ? -28.783 -0.770 25.669 1.00 89.56 568 ASN A O 1
ATOM 4558 N N . ASN A 1 569 ? -28.161 -2.217 24.060 1.00 90.50 569 ASN A N 1
ATOM 4559 C CA . ASN A 1 569 ? -27.597 -3.222 24.960 1.00 90.50 569 ASN A CA 1
ATOM 4560 C C . ASN A 1 569 ? -26.084 -3.067 25.169 1.00 90.50 569 ASN A C 1
ATOM 4562 O O . ASN A 1 569 ? -25.491 -3.901 25.847 1.00 90.50 569 ASN A O 1
ATOM 4566 N N . SER A 1 570 ? -25.471 -2.017 24.614 1.00 94.94 570 SER A N 1
ATOM 4567 C CA . SER A 1 570 ? -24.035 -1.778 24.743 1.00 94.94 570 SER A CA 1
ATOM 4568 C C . SER A 1 570 ? -23.689 -1.139 26.090 1.00 94.94 570 SER A C 1
ATOM 4570 O O . SER A 1 570 ? -24.182 -0.059 26.433 1.00 94.94 570 SER A O 1
ATOM 4572 N N . GLU A 1 571 ? -22.824 -1.801 26.854 1.00 95.00 571 GLU A N 1
ATOM 4573 C CA . GLU A 1 571 ? -22.302 -1.296 28.127 1.00 95.00 571 GLU A CA 1
ATOM 4574 C C . GLU A 1 571 ? -21.331 -0.133 27.925 1.00 95.00 571 GLU A C 1
ATOM 4576 O O . GLU A 1 571 ? -21.359 0.826 28.707 1.00 95.00 571 GLU A O 1
ATOM 4581 N N . ILE A 1 572 ? -20.523 -0.157 26.856 1.00 95.12 572 ILE A N 1
ATOM 4582 C CA . ILE A 1 572 ? -19.603 0.952 26.577 1.00 95.12 572 ILE A CA 1
ATOM 4583 C C . ILE A 1 572 ? -20.383 2.219 26.219 1.00 95.12 572 ILE A C 1
ATOM 4585 O O . ILE A 1 572 ? -20.102 3.286 26.760 1.00 95.12 572 ILE A O 1
ATOM 4589 N N . ILE A 1 573 ? -21.446 2.112 25.413 1.00 95.75 573 ILE A N 1
ATOM 4590 C CA . ILE A 1 573 ? -22.303 3.260 25.085 1.00 95.75 573 ILE A CA 1
ATOM 4591 C C . ILE A 1 573 ? -22.984 3.817 26.338 1.00 95.75 573 ILE A C 1
ATOM 4593 O O . ILE A 1 573 ? -23.018 5.035 26.513 1.00 95.75 573 ILE A O 1
ATOM 4597 N N . LYS A 1 574 ? -23.471 2.959 27.244 1.00 95.12 574 LYS A N 1
ATOM 4598 C CA . LYS A 1 574 ? -24.027 3.388 28.541 1.00 95.12 574 LYS A CA 1
ATOM 4599 C C . LYS A 1 574 ? -22.985 4.103 29.402 1.00 95.12 574 LYS A C 1
ATOM 4601 O O . LYS A 1 574 ? -23.282 5.139 29.992 1.00 95.12 574 LYS A O 1
ATOM 4606 N N . THR A 1 575 ? -21.761 3.585 29.435 1.00 94.31 575 THR A N 1
ATOM 4607 C CA . THR A 1 575 ? -20.641 4.178 30.177 1.00 94.31 575 THR A CA 1
ATOM 4608 C C . THR A 1 575 ? -20.278 5.554 29.628 1.00 94.31 575 THR A C 1
ATOM 4610 O O . THR A 1 575 ? -20.166 6.511 30.392 1.00 94.31 575 THR A O 1
ATOM 4613 N N . LEU A 1 576 ? -20.164 5.686 28.305 1.00 94.25 576 LEU A N 1
ATOM 4614 C CA . LEU A 1 576 ? -19.903 6.962 27.639 1.00 94.25 576 LEU A CA 1
ATOM 4615 C C . LEU A 1 576 ? -21.042 7.966 27.858 1.00 94.25 576 LEU A C 1
ATOM 4617 O O . LEU A 1 576 ? -20.781 9.144 28.094 1.00 94.25 576 LEU A O 1
ATOM 4621 N N . ALA A 1 577 ? -22.294 7.503 27.825 1.00 94.50 577 ALA A N 1
ATOM 4622 C CA . ALA A 1 577 ? -23.458 8.326 28.133 1.00 94.50 577 ALA A CA 1
ATOM 4623 C C . ALA A 1 577 ? -23.363 8.883 29.563 1.00 94.50 577 ALA A C 1
ATOM 4625 O O . ALA A 1 577 ? -23.452 10.094 29.755 1.00 94.50 577 ALA A O 1
ATOM 4626 N N . LYS A 1 578 ? -23.062 8.021 30.546 1.00 95.00 578 LYS A N 1
ATOM 4627 C CA . LYS A 1 578 ? -22.868 8.411 31.949 1.00 95.00 578 LYS A CA 1
ATOM 4628 C C . LYS A 1 578 ? -21.721 9.412 32.118 1.00 95.00 578 LYS A C 1
ATOM 4630 O O . LYS A 1 578 ? -21.933 10.451 32.733 1.00 95.00 578 LYS A O 1
ATOM 4635 N N . LYS A 1 579 ? -20.541 9.144 31.539 1.00 92.50 579 LYS A N 1
ATOM 4636 C CA . LYS A 1 579 ? -19.371 10.048 31.599 1.00 92.50 579 LYS A CA 1
ATOM 4637 C C . LYS A 1 579 ? -19.679 11.444 31.045 1.00 92.50 579 LYS A C 1
ATOM 4639 O O . LYS A 1 579 ? -19.159 12.428 31.552 1.00 92.50 579 LYS A O 1
ATOM 4644 N N . LYS A 1 580 ? -20.536 11.534 30.022 1.00 93.19 580 LYS A N 1
ATOM 4645 C CA . LYS A 1 580 ? -20.939 12.799 29.384 1.00 93.19 580 LYS A CA 1
ATOM 4646 C C . LYS A 1 580 ? -22.213 13.425 29.973 1.00 93.19 580 LYS A C 1
ATOM 4648 O O . LYS A 1 580 ? -22.666 14.431 29.433 1.00 93.19 580 LYS A O 1
ATOM 4653 N N . GLY A 1 581 ? -22.828 12.828 31.000 1.00 94.88 581 GLY A N 1
ATOM 4654 C CA . GLY A 1 581 ? -24.106 13.294 31.559 1.00 94.88 581 GLY A CA 1
ATOM 4655 C C . GLY A 1 581 ? -25.279 13.232 30.569 1.00 94.88 581 GLY A C 1
ATOM 4656 O O . GLY A 1 581 ? -26.135 14.111 30.561 1.00 94.88 581 GLY A O 1
ATOM 4657 N N . LYS A 1 582 ? -25.298 12.231 29.680 1.00 94.94 582 LYS A N 1
ATOM 4658 C CA . LYS A 1 582 ? -26.254 12.094 28.569 1.00 94.94 582 LYS A CA 1
ATOM 4659 C C . LYS A 1 582 ? -27.034 10.785 28.634 1.00 94.94 582 LYS A C 1
ATOM 4661 O O . LYS A 1 582 ? -26.613 9.803 29.236 1.00 94.94 582 LYS A O 1
ATOM 4666 N N . THR A 1 583 ? -28.170 10.762 27.949 1.00 94.31 583 THR A N 1
ATOM 4667 C CA . THR A 1 583 ? -29.012 9.578 27.733 1.00 94.31 583 THR A CA 1
ATOM 4668 C C . THR A 1 583 ? -28.618 8.843 26.447 1.00 94.31 583 THR A C 1
ATOM 4670 O O . THR A 1 583 ? -28.068 9.438 25.519 1.00 94.31 583 THR A O 1
ATOM 4673 N N . ILE A 1 584 ? -28.952 7.552 26.332 1.00 92.12 584 ILE A N 1
ATOM 4674 C CA . ILE A 1 584 ? -28.678 6.766 25.112 1.00 92.12 584 ILE A CA 1
ATOM 4675 C C . ILE A 1 584 ? -29.277 7.424 23.847 1.00 92.12 584 ILE A C 1
ATOM 4677 O O . ILE A 1 584 ? -28.566 7.507 22.843 1.00 92.12 584 ILE A O 1
ATOM 4681 N N . PRO A 1 585 ? -30.524 7.945 23.839 1.00 94.69 585 PRO A N 1
ATOM 4682 C CA . PRO A 1 585 ? -31.051 8.673 22.683 1.00 94.69 585 PRO A CA 1
ATOM 4683 C C . PRO A 1 585 ? -30.234 9.914 22.294 1.00 94.69 585 PRO A C 1
ATOM 4685 O O . PRO A 1 585 ? -30.091 10.194 21.106 1.00 94.69 585 PRO A O 1
ATOM 4688 N N . GLN A 1 586 ? -29.660 10.642 23.258 1.00 94.56 586 GLN A N 1
ATOM 4689 C CA . GLN A 1 586 ? -28.768 11.771 22.961 1.00 94.56 586 GLN A CA 1
ATOM 4690 C C . GLN A 1 586 ? -27.457 11.298 22.322 1.00 94.56 586 GLN A C 1
ATOM 4692 O O . GLN A 1 586 ? -27.008 11.899 21.351 1.00 94.56 586 GLN A O 1
ATOM 4697 N N . ILE A 1 587 ? -26.893 10.178 22.785 1.00 95.06 587 ILE A N 1
ATOM 4698 C CA . ILE A 1 587 ? -25.704 9.575 22.162 1.00 95.06 587 ILE A CA 1
ATOM 4699 C C . ILE A 1 587 ? -25.999 9.119 20.727 1.00 95.06 587 ILE A C 1
ATOM 4701 O O . ILE A 1 587 ? -25.193 9.348 19.829 1.00 95.06 587 ILE A O 1
ATOM 4705 N N . LYS A 1 588 ? -27.184 8.547 20.467 1.00 94.88 588 LYS A N 1
ATOM 4706 C CA . LYS A 1 588 ? -27.617 8.216 19.097 1.00 94.88 588 LYS A CA 1
ATOM 4707 C C . LYS A 1 588 ? -27.652 9.453 18.195 1.00 94.88 588 LYS A C 1
ATOM 4709 O O . LYS A 1 588 ? -27.147 9.390 17.078 1.00 94.88 588 LYS A O 1
ATOM 4714 N N . LYS A 1 589 ? -28.171 10.583 18.691 1.00 96.06 589 LYS A N 1
ATOM 4715 C CA . LYS A 1 589 ? -28.157 11.864 17.959 1.00 96.06 589 LYS A CA 1
ATOM 4716 C C . LYS A 1 589 ? -26.735 12.370 17.686 1.00 96.06 589 LYS A C 1
ATOM 4718 O O . LYS A 1 589 ? -26.490 12.951 16.633 1.00 96.06 589 LYS A O 1
ATOM 4723 N N . GLU A 1 590 ? -25.785 12.144 18.593 1.00 96.12 590 GLU A N 1
ATOM 4724 C CA . GLU A 1 590 ? -24.372 12.481 18.359 1.00 96.12 590 GLU A CA 1
ATOM 4725 C C . GLU A 1 590 ? -23.742 11.611 17.277 1.00 96.12 590 GLU A C 1
ATOM 4727 O O . GLU A 1 590 ? -23.079 12.140 16.388 1.00 96.12 590 GLU A O 1
ATOM 4732 N N . ILE A 1 591 ? -24.009 10.304 17.288 1.00 96.19 591 ILE A N 1
ATOM 4733 C CA . ILE A 1 591 ? -23.578 9.405 16.212 1.00 96.19 591 ILE A CA 1
ATOM 4734 C C . ILE A 1 591 ? -24.188 9.857 14.877 1.00 96.19 591 ILE A C 1
ATOM 4736 O O . ILE A 1 591 ? -23.483 9.946 13.878 1.00 96.19 591 ILE A O 1
ATOM 4740 N N . GLU A 1 592 ? -25.469 10.232 14.841 1.00 96.44 592 GLU A N 1
ATOM 4741 C CA . GLU A 1 592 ? -26.091 10.803 13.637 1.00 96.44 592 GLU A CA 1
ATOM 4742 C C . GLU A 1 592 ? -25.433 12.115 13.188 1.00 96.44 592 GLU A C 1
ATOM 4744 O O . GLU A 1 592 ? -25.279 12.346 11.986 1.00 96.44 592 GLU A O 1
ATOM 4749 N N . LYS A 1 593 ? -25.002 12.966 14.126 1.00 95.94 593 LYS A N 1
ATOM 4750 C CA . LYS A 1 593 ? -24.232 14.176 13.816 1.00 95.94 593 LYS A CA 1
ATOM 4751 C C . LYS A 1 593 ? -22.881 13.825 13.188 1.00 95.94 593 LYS A C 1
ATOM 4753 O O . LYS A 1 593 ? -22.515 14.454 12.197 1.00 95.94 593 LYS A O 1
ATOM 4758 N N . GLU A 1 594 ? -22.183 12.807 13.691 1.00 95.25 594 GLU A N 1
ATOM 4759 C CA . GLU A 1 594 ? -20.948 12.303 13.071 1.00 95.25 594 GLU A CA 1
ATOM 4760 C C . GLU A 1 594 ? -21.200 11.806 11.644 1.00 95.25 594 GLU A C 1
ATOM 4762 O O . GLU A 1 594 ? -20.448 12.148 10.735 1.00 95.25 594 GLU A O 1
ATOM 4767 N N . ILE A 1 595 ? -22.295 11.074 11.412 1.00 96.25 595 ILE A N 1
ATOM 4768 C CA . ILE A 1 595 ? -22.685 10.621 10.068 1.00 96.25 595 ILE A CA 1
ATOM 4769 C C . ILE A 1 595 ? -22.877 11.812 9.124 1.00 96.25 595 ILE A C 1
ATOM 4771 O O . ILE A 1 595 ? -22.389 11.789 7.994 1.00 96.25 595 ILE A O 1
ATOM 4775 N N . ARG A 1 596 ? -23.578 12.860 9.576 1.00 95.75 596 ARG A N 1
ATOM 4776 C CA . ARG A 1 596 ? -23.794 14.076 8.778 1.00 95.75 596 ARG A CA 1
ATOM 4777 C C . ARG A 1 596 ? -22.475 14.781 8.464 1.00 95.75 596 ARG A C 1
ATOM 4779 O O . ARG A 1 596 ? -22.266 15.129 7.309 1.00 95.75 596 ARG A O 1
ATOM 4786 N N . GLN A 1 597 ? -21.576 14.914 9.444 1.00 92.94 597 GLN A N 1
ATOM 4787 C CA . GLN A 1 597 ? -20.247 15.508 9.244 1.00 92.94 597 GLN A CA 1
ATOM 4788 C C . GLN A 1 597 ? -19.418 14.734 8.215 1.00 92.94 597 GLN A C 1
ATOM 4790 O O . GLN A 1 597 ? -18.843 15.327 7.307 1.00 92.94 597 GLN A O 1
ATOM 4795 N N . LEU A 1 598 ? -19.389 13.402 8.318 1.00 93.50 598 LEU A N 1
ATOM 4796 C CA . LEU A 1 598 ? -18.661 12.561 7.368 1.00 93.50 598 LEU A CA 1
ATOM 4797 C C . LEU A 1 598 ? -19.217 12.687 5.942 1.00 93.50 598 LEU A C 1
ATOM 4799 O O . LEU A 1 598 ? -18.456 12.588 4.984 1.00 93.50 598 LEU A O 1
ATOM 4803 N N . ARG A 1 599 ? -20.526 12.922 5.789 1.00 91.75 599 ARG A N 1
ATOM 4804 C CA . ARG A 1 599 ? -21.160 13.152 4.482 1.00 91.75 599 ARG A CA 1
ATOM 4805 C C . ARG A 1 599 ? -20.930 14.557 3.931 1.00 91.75 599 ARG A C 1
ATOM 4807 O O . ARG A 1 599 ? -20.820 14.687 2.722 1.00 91.75 599 ARG A O 1
ATOM 4814 N N . SER A 1 600 ? -20.887 15.581 4.786 1.00 83.69 600 SER A N 1
ATOM 4815 C CA . SER A 1 600 ? -20.733 16.981 4.361 1.00 83.69 600 SER A CA 1
ATOM 4816 C C . SER A 1 600 ? -19.304 17.350 3.975 1.00 83.69 600 SER A C 1
ATOM 4818 O O . SER A 1 600 ? -19.109 18.285 3.216 1.00 83.69 600 SER A O 1
ATOM 4820 N N . SER A 1 601 ? -18.304 16.644 4.502 1.00 66.06 601 SER A N 1
ATOM 4821 C CA . SER A 1 601 ? -16.890 16.840 4.150 1.00 66.06 601 SER A CA 1
ATOM 4822 C C . SER A 1 601 ? -16.487 16.132 2.842 1.00 66.06 601 SER A C 1
ATOM 4824 O O . SER A 1 601 ? -15.336 15.715 2.726 1.00 66.06 601 SER A O 1
ATOM 4826 N N . GLN A 1 602 ? -17.434 15.905 1.921 1.00 54.19 602 GLN A N 1
ATOM 4827 C CA . GLN A 1 602 ? -17.204 15.244 0.628 1.00 54.19 602 GLN A CA 1
ATOM 4828 C C . GLN A 1 602 ? -16.809 16.206 -0.480 1.00 54.19 602 GLN A C 1
ATOM 4830 O O . GLN A 1 602 ? -17.325 17.343 -0.478 1.00 54.19 602 GLN A O 1
#

Foldseek 3Di:
DDWDADPLEIEAEDEADPFVDLQVQLVVLVVCLVGLHPWYWYHYLKTWIWDPQLSVLSNLLSVLLVVVLPDDDDPVVNVVSVVLSVVCSSGVPVSLVCLVVDPCPVPPCSVVVNCSSCVRPLCVQPPPDDRLSNRQRTTDQDQDRSLALKDQADDDADFPDWDDFPFWIWTFGPPVATATEIGGVVSVDRSVLVVQLRQLVVVVVVVVDDDQLVCLLVVQLVSQCVSNVDNSSSVQRSCSPNNLHPVVVVLRDLQWFKWKDAFAQAFIWTQGNVRGIHTYSIGHHQVSLVSVQVSQCSVAVDDCDQVNQWDWDAPVVSQKTKIWGAPPVDPHHIIMMIGGARPDAAALLVCVVLVQAPLLVSLVLLLCQCLLAAEEEEEDPPLCRLSVLLNNVVSHDQPFAEEEEEQDPRHPVVVCVVVRHHYHYFHLDDPPPPDDSLVSNLVSQVVVLVPDAHAYEYAEDDADNLQVVLVCLVVCSNHSYYYYYYYDQDPQRVLCCSCVVRNHPSLSCLSHFWYWGWYWDDDPDTRIYTAFIKGQANPDDDHCVVRVRIDTQWGQDPVVRHIDGDQPPRPVLVVSCVVVVHDSVVSVVSSVVSSVVSVVVD

Secondary structure (DSSP, 8-state):
-EEEEETTEEEEE-SSS----HHHHHHHHHHHTTS--SEEEEESSEEEEE-HHHHHHHHHHHHHHHGGGG----HHHHHHHHHHHHHHHH-HHHHHHHHHHSGGGGSTTHHHHHHHHHTSHHHHHHTT--HHHHHHHHEEEEEEETTSSEEE----SEEEEEEE-SSEEEEEEESSSEEEEEEEGGGG--HHHHHHHHHHHHHHHHTT----TTTHHHHHHHHHHHHHS-HHHHHHHHHHHTS-TTHHHHHT-TTEEEEEE-STTS--EEEETTTEEEEESEEE-HHHHHHHHHHHHHHHT---SSSS-EEEEEEGGGTEEEEEE-TTTSSSS-EEEEEEPPSSPP-HHHHHHTTSS-HHHHHHHHHHHHTT--EEEEESTTSSHHHHHHHHHTTS-TTS-EEEEESS--S-HHHHHHTT--EEEEES----TT--HHHHHHHHHHHHHTS-S-EEEEEEE-STHHHHHHHHHHTTTT-SEEEEEE--SSHHHHHHIIIIIS---GGGGGG--EEEEEEEEESSSEEEEEEEEEEE-S--SS-TTTTT-EEEEEEEETTTTEEEE--TT-HHHHHHHHHTT--HHHHHHHHHHHHHHHHHT-

Sequence (602 aa):
MEYSLENAVLKIKIQGIPTLNPETLKLIISIARTNKLKQVILEGEFVKKLSPHGISLINDYVKRYERIKFVNVDRKTKMFLEHIMDKALEDPYGAYLDLVNSGLKTNPYYKMIKSMFEGTKLIKELKGKNPSEAYLILMEGTSTPAYLDSELVDVKGKIVEKYKLSSCSVNIVDAGEYVYKIVPEETKLDAIEEINLIKALKDIKARDIVFEPEEARVKMYELAEKLTKDEKLAKIIVRHTVGYGLLEHIFSDPKVQDIYIDEHSIPIYVYHEDYEICKTNIVPNSRYLEKIATRLRMNSARPFDDAHPVLHTDIKEYGIRVAAVRPPLTFNSIAFAFRKHRSKPWTLQELVKKGMMDWKVAGLISYLVKSETSILITGARGSGKTSLLGATLFRIPKNQRIIVMEDTKELPIDHLKQNGWNVLHIRTTAELEGETYEKTSEYALRTALRLGESVLVIGEVRGHEAKALFEAMRIGAAGNAVLGTIHGSSAYDTWDRIVNDIGVPSTSFKATDVVIACGYVREKVRSRRVWAITEVRKQWTKDPSKEKGFYNIAEYNAKTKKFNVNLNNSEIIKTLAKKKGKTIPQIKKEIEKEIRQLRSSQ